Protein AF-0000000074539491 (afdb_homodimer)

InterPro domains:
  IPR000014 PAS domain [TIGR00229] (6-84)
  IPR013767 PAS fold [PF00989] (4-95)
  IPR035965 PAS domain superfamily [SSF55785] (3-104)

Sequence (610 aa):
MDYMELVLENIRDGIFVIQNDVIVFATPSVKEAGYDISEVVGKKFIEFIWEGNREDVLKIIRSLTDGAECEIRALAKKKDGRAWIDARCKKVGEYLIVVARDVSRLVSLETLLRATLDMLRHSPSEIDEVENILREYFDDASFSEKIQDFKIKVGEVTVPVRFQDRVLGSLKIQLPDWFEVTAEDMELFNVLGECVAKNMIMLESRRIIRSSLVAIKAASENLALLVDRIRNPLAAINGFVEVKVGGDVYEKVHEQVMAIEEIVKTLDDEWEKVDRLADKLSEAFSVLEKLGTTESQKINKKRKTMDYMELVLENIRDGIFVIQNDVIVFATPSVKEAGYDISEVVGKKFIEFIWEGNREDVLKIIRSLTDGAECEIRALAKKKDGRAWIDARCKKVGEYLIVVARDVSRLVSLETLLRATLDMLRHSPSEIDEVENILREYFDDASFSEKIQDFKIKVGEVTVPVRFQDRVLGSLKIQLPDWFEVTAEDMELFNVLGECVAKNMIMLESRRIIRSSLVAIKAASENLALLVDRIRNPLAAINGFVEVKVGGDVYEKVHEQVMAIEEIVKTLDDEWEKVDRLADKLSEAFSVLEKLGTTESQKINKKRKT

Nearest PDB structures (foldseek):
  4e04-assembly1_A  TM=4.290E-01  e=9.030E-07  Rhodopseudomonas palustris CGA009
  4r70-assembly1_B  TM=3.993E-01  e=1.289E-04  Rhodopseudomonas palustris CGA009
  9iuz-assembly1_A  TM=3.581E-01  e=1.880E-04  Arabidopsis thaliana
  6zvt-assembly1_A  TM=4.625E-01  e=4.269E+00  Nostoc punctiforme
  4e04-assembly1_A  TM=4.290E-01  e=1.048E-06  Rhodopseudomonas palustris CGA009

Structure (mmCIF, N/CA/C/O backbone):
data_AF-0000000074539491-model_v1
#
loop_
_entity.id
_entity.type
_entity.pdbx_description
1 polymer 'PAS fold domain-containing protein'
#
loop_
_atom_site.group_PDB
_atom_site.id
_atom_site.type_symbol
_atom_site.label_atom_id
_atom_site.label_alt_id
_atom_site.label_comp_id
_atom_site.label_asym_id
_atom_site.label_entity_id
_atom_site.label_seq_id
_atom_site.pdbx_PDB_ins_code
_atom_site.Cartn_x
_atom_site.Cartn_y
_atom_site.Cartn_z
_atom_site.occupancy
_atom_site.B_iso_or_equiv
_atom_site.auth_seq_id
_atom_site.auth_comp_id
_atom_site.auth_asym_id
_atom_site.auth_atom_id
_atom_site.pdbx_PDB_model_num
ATOM 1 N N . MET A 1 1 ? 0.812 42.271 30.589 1 60.29 1 MET A N 1
ATOM 2 C CA . MET A 1 1 ? 1.585 41.706 29.487 1 60.29 1 MET A CA 1
ATOM 3 C C . MET A 1 1 ? 0.722 41.556 28.238 1 60.29 1 MET A C 1
ATOM 5 O O . MET A 1 1 ? -0.462 41.229 28.333 1 60.29 1 MET A O 1
ATOM 9 N N . ASP A 1 2 ? 1.044 42.156 27.101 1 83.46 2 ASP A N 1
ATOM 10 C CA . ASP A 1 2 ? 0.329 42.053 25.832 1 83.46 2 ASP A CA 1
ATOM 11 C C . ASP A 1 2 ? 0.552 40.688 25.185 1 83.46 2 ASP A C 1
ATOM 13 O O . ASP A 1 2 ? 1.515 40.499 24.439 1 83.46 2 ASP A O 1
ATOM 17 N N . TYR A 1 3 ? -0.297 39.722 25.642 1 86.35 3 TYR A N 1
ATOM 18 C CA . TYR A 1 3 ? -0.188 38.348 25.165 1 86.35 3 TYR A CA 1
ATOM 19 C C . TYR A 1 3 ? -0.318 38.286 23.648 1 86.35 3 TYR A C 1
ATOM 21 O O . TYR A 1 3 ? 0.264 37.41 23.004 1 86.35 3 TYR A O 1
ATOM 29 N N . MET A 1 4 ? -0.988 39.2 23.082 1 85.81 4 MET A N 1
ATOM 30 C CA . MET A 1 4 ? -1.199 39.196 21.637 1 85.81 4 MET A CA 1
ATOM 31 C C . MET A 1 4 ? 0.108 39.455 20.896 1 85.81 4 MET A C 1
ATOM 33 O O . MET A 1 4 ? 0.43 38.755 19.934 1 85.81 4 MET A O 1
ATOM 37 N N . GLU A 1 5 ? 0.758 40.407 21.42 1 85.84 5 GLU A N 1
ATOM 38 C CA . GLU A 1 5 ? 2.055 40.726 20.831 1 85.84 5 GLU A CA 1
ATOM 39 C C . GLU A 1 5 ? 3.051 39.589 21.041 1 85.84 5 GLU A C 1
ATOM 41 O O . GLU A 1 5 ? 3.805 39.241 20.13 1 85.84 5 GLU A O 1
ATOM 46 N N . LEU A 1 6 ? 3.065 39.039 22.216 1 88.76 6 LEU A N 1
ATOM 47 C CA . LEU A 1 6 ? 3.955 37.931 22.545 1 88.76 6 LEU A CA 1
ATOM 48 C C . LEU A 1 6 ? 3.746 36.764 21.586 1 88.76 6 LEU A C 1
ATOM 50 O O . LEU A 1 6 ? 4.714 36.188 21.083 1 88.76 6 LEU A O 1
ATOM 54 N N . VAL A 1 7 ? 2.527 36.491 21.254 1 88.06 7 VAL A N 1
ATOM 55 C CA . VAL A 1 7 ? 2.153 35.364 20.406 1 88.06 7 VAL A CA 1
ATOM 56 C C . VAL A 1 7 ? 2.6 35.627 18.97 1 88.06 7 VAL A C 1
ATOM 58 O O . VAL A 1 7 ? 3.323 34.819 18.381 1 88.06 7 VAL A O 1
ATOM 61 N N . LEU A 1 8 ? 2.221 36.699 18.423 1 88.84 8 LEU A N 1
ATOM 62 C CA . LEU A 1 8 ? 2.424 36.979 17.006 1 88.84 8 LEU A CA 1
ATOM 63 C C . LEU A 1 8 ? 3.907 37.146 16.693 1 88.84 8 LEU A C 1
ATOM 65 O O . LEU A 1 8 ? 4.348 36.855 15.578 1 88.84 8 LEU A O 1
ATOM 69 N N . GLU A 1 9 ? 4.665 37.494 17.714 1 86.57 9 GLU A N 1
ATOM 70 C CA . GLU A 1 9 ? 6.099 37.68 17.514 1 86.57 9 GLU A CA 1
ATOM 71 C C . GLU A 1 9 ? 6.842 36.349 17.581 1 86.57 9 GLU A C 1
ATOM 73 O O . GLU A 1 9 ? 7.998 36.256 17.161 1 86.57 9 GLU A O 1
ATOM 78 N N . ASN A 1 10 ? 6.159 35.332 18.124 1 86.61 10 ASN A N 1
ATOM 79 C CA . ASN A 1 10 ? 6.911 34.112 18.396 1 86.61 10 ASN A CA 1
ATOM 80 C C . ASN A 1 10 ? 6.266 32.897 17.734 1 86.61 10 ASN A C 1
ATOM 82 O O . ASN A 1 10 ? 6.757 31.775 17.875 1 86.61 10 ASN A O 1
ATOM 86 N N . ILE A 1 11 ? 5.237 33.143 16.951 1 86.52 11 ILE A N 1
ATOM 87 C CA . ILE A 1 11 ? 4.544 32.045 16.286 1 86.52 11 ILE A CA 1
ATOM 88 C C . ILE A 1 11 ? 5.396 31.523 15.131 1 86.52 11 ILE A C 1
ATOM 90 O O . ILE A 1 11 ? 6.092 32.294 14.467 1 86.52 11 ILE A O 1
ATOM 94 N N . ARG A 1 12 ? 5.312 30.252 14.931 1 86.67 12 ARG A N 1
ATOM 95 C CA . ARG A 1 12 ? 6.087 29.634 13.86 1 86.67 12 ARG A CA 1
ATOM 96 C C . ARG A 1 12 ? 5.318 29.659 12.544 1 86.67 12 ARG A C 1
ATOM 98 O O . ARG A 1 12 ? 5.915 29.774 11.471 1 86.67 12 ARG A O 1
ATOM 105 N N . ASP A 1 13 ? 4.009 29.579 12.667 1 90.29 13 ASP A N 1
ATOM 106 C CA . ASP A 1 13 ? 3.179 29.631 11.467 1 90.29 13 ASP A CA 1
ATOM 107 C C . ASP A 1 13 ? 3.124 31.046 10.898 1 90.29 13 ASP A C 1
ATOM 109 O O . ASP A 1 13 ? 3.073 32.022 11.65 1 90.29 13 ASP A O 1
ATOM 113 N N . GLY A 1 14 ? 3.187 31.032 9.624 1 91.41 14 GLY A N 1
ATOM 114 C CA . GLY A 1 14 ? 3.06 32.34 9.001 1 91.41 14 GLY A CA 1
ATOM 115 C C . GLY A 1 14 ? 1.648 32.893 9.056 1 91.41 14 GLY A C 1
ATOM 116 O O . GLY A 1 14 ? 0.69 32.2 8.706 1 91.41 14 GLY A O 1
ATOM 117 N N . ILE A 1 15 ? 1.537 34.079 9.589 1 93.17 15 ILE A N 1
ATOM 118 C CA . ILE A 1 15 ? 0.241 34.748 9.621 1 93.17 15 ILE A CA 1
ATOM 119 C C . ILE A 1 15 ? 0.283 35.996 8.743 1 93.17 15 ILE A C 1
ATOM 121 O O . ILE A 1 15 ? 1.177 36.833 8.885 1 93.17 15 ILE A O 1
ATOM 125 N N . PHE A 1 16 ? -0.758 36.107 7.895 1 95.16 16 PHE A N 1
ATOM 126 C CA . PHE A 1 16 ? -0.808 37.215 6.949 1 95.16 16 PHE A CA 1
ATOM 127 C C . PHE A 1 16 ? -2.186 37.865 6.949 1 95.16 16 PHE A C 1
ATOM 129 O O . PHE A 1 16 ? -3.198 37.188 7.142 1 95.16 16 PHE A O 1
ATOM 136 N N . VAL A 1 17 ? -2.167 39.146 6.829 1 95.95 17 VAL A N 1
ATOM 137 C CA . VAL A 1 17 ? -3.378 39.894 6.508 1 95.95 17 VAL A CA 1
ATOM 138 C C . VAL A 1 17 ? -3.265 40.485 5.104 1 95.95 17 VAL A C 1
ATOM 140 O O . VAL A 1 17 ? -2.3 41.189 4.797 1 95.95 17 VAL A O 1
ATOM 143 N N . ILE A 1 18 ? -4.197 40.115 4.294 1 96.1 18 ILE A N 1
ATOM 144 C CA . ILE A 1 18 ? -4.172 40.535 2.897 1 96.1 18 ILE A CA 1
ATOM 145 C C . ILE A 1 18 ? -5.346 41.471 2.618 1 96.1 18 ILE A C 1
ATOM 147 O O . ILE A 1 18 ? -6.477 41.19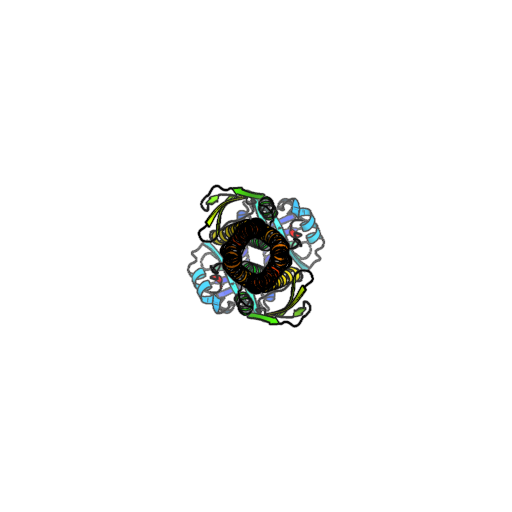6 3.027 1 96.1 18 ILE A O 1
ATOM 151 N N . GLN A 1 19 ? -5.03 42.601 2.075 1 95.21 19 GLN A N 1
ATOM 152 C CA . GLN A 1 19 ? -6.019 43.564 1.603 1 95.21 19 GLN A CA 1
ATOM 153 C C . GLN A 1 19 ? -5.838 43.855 0.115 1 95.21 19 GLN A C 1
ATOM 155 O O . GLN A 1 19 ? -4.756 44.258 -0.316 1 95.21 19 GLN A O 1
ATOM 160 N N . ASN A 1 20 ? -6.897 43.712 -0.749 1 92.53 20 ASN A N 1
ATOM 161 C CA . ASN A 1 20 ? -6.821 43.934 -2.189 1 92.53 20 ASN A CA 1
ATOM 162 C C . ASN A 1 20 ? -5.615 43.228 -2.802 1 92.53 20 ASN A C 1
ATOM 164 O O . ASN A 1 20 ? -4.809 43.854 -3.493 1 92.53 20 ASN A O 1
ATOM 168 N N . ASP A 1 21 ? -5.295 41.983 -2.426 1 93.36 21 ASP A N 1
ATOM 169 C CA . ASP A 1 21 ? -4.295 41.061 -2.956 1 93.36 21 ASP A CA 1
ATOM 170 C C . ASP A 1 21 ? -2.896 41.426 -2.465 1 93.36 21 ASP A C 1
ATOM 172 O O . ASP A 1 21 ? -1.911 40.799 -2.861 1 93.36 21 ASP A O 1
ATOM 176 N N . VAL A 1 22 ? -2.865 42.428 -1.541 1 96.77 22 VAL A N 1
ATOM 177 C CA . VAL A 1 22 ? -1.574 42.88 -1.034 1 96.77 22 VAL A CA 1
ATOM 178 C C . VAL A 1 22 ? -1.434 42.498 0.438 1 96.77 22 VAL A C 1
ATOM 180 O O . VAL A 1 22 ? -2.372 42.664 1.221 1 96.77 22 VAL A O 1
ATOM 183 N N . ILE A 1 23 ? -0.285 42 0.757 1 97.19 23 ILE A N 1
ATOM 184 C CA . ILE A 1 23 ? -0.02 41.646 2.147 1 97.19 23 ILE A CA 1
ATOM 185 C C . ILE A 1 23 ? 0.216 42.914 2.966 1 97.19 23 ILE A C 1
ATOM 187 O O . ILE A 1 23 ? 1.177 43.647 2.722 1 97.19 23 ILE A O 1
ATOM 191 N N . VAL A 1 24 ? -0.569 43.156 3.995 1 96.44 24 VAL A N 1
ATOM 192 C CA . VAL A 1 24 ? -0.466 44.394 4.76 1 96.44 24 VAL A CA 1
ATOM 193 C C . VAL A 1 24 ? 0.106 44.099 6.145 1 96.44 24 VAL A C 1
ATOM 195 O O . VAL A 1 24 ? 0.538 45.013 6.852 1 96.44 24 VAL A O 1
ATOM 198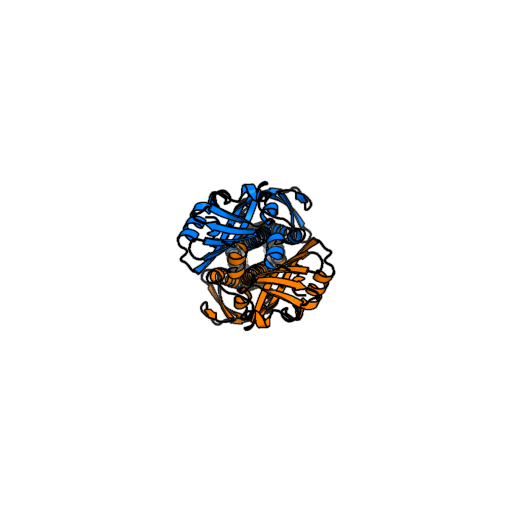 N N . PHE A 1 25 ? 0.122 42.905 6.48 1 94.91 25 PHE A N 1
ATOM 199 C CA . PHE A 1 25 ? 0.684 42.469 7.753 1 94.91 25 PHE A CA 1
ATOM 200 C C . PHE A 1 25 ? 1.25 41.059 7.64 1 94.91 25 PHE A C 1
ATOM 202 O O . PHE A 1 25 ? 0.686 40.211 6.946 1 94.91 25 PHE A O 1
ATOM 209 N N . ALA A 1 26 ? 2.343 40.825 8.251 1 94.63 26 ALA A N 1
ATOM 210 C CA . ALA A 1 26 ? 2.967 39.506 8.323 1 94.63 26 ALA A CA 1
ATOM 211 C C . ALA A 1 26 ? 3.724 39.327 9.636 1 94.63 26 ALA A C 1
ATOM 213 O O . ALA A 1 26 ? 4.244 40.295 10.196 1 94.63 26 ALA A O 1
ATOM 214 N N . THR A 1 27 ? 3.755 38.142 10.114 1 91.81 27 THR A N 1
ATOM 215 C CA . THR A 1 27 ? 4.499 37.846 11.333 1 91.81 27 THR A CA 1
ATOM 216 C C . THR A 1 27 ? 5.966 37.568 11.018 1 91.81 27 THR A C 1
ATOM 218 O O . THR A 1 27 ? 6.311 37.248 9.879 1 91.81 27 THR A O 1
ATOM 221 N N . PRO A 1 28 ? 6.827 37.655 12.054 1 91.62 28 PRO A N 1
ATOM 222 C CA . PRO A 1 28 ? 8.259 37.41 11.863 1 91.62 28 PRO A CA 1
ATOM 223 C C . PRO A 1 28 ? 8.559 35.98 11.421 1 91.62 28 PRO A C 1
ATOM 225 O O . PRO A 1 28 ? 9.657 35.698 10.933 1 91.62 28 PRO A O 1
ATOM 228 N N . SER A 1 29 ? 7.605 35.11 11.492 1 90.46 29 SER A N 1
ATOM 229 C CA . SER A 1 29 ? 7.779 33.713 11.11 1 90.46 29 SER A CA 1
ATOM 230 C C . SER A 1 29 ? 8.109 33.582 9.627 1 90.46 29 SER A C 1
ATOM 232 O O . SER A 1 29 ? 8.56 32.526 9.178 1 90.46 29 SER A O 1
ATOM 234 N N . VAL A 1 30 ? 7.919 34.609 8.831 1 91.39 30 VAL A N 1
ATOM 235 C CA . VAL A 1 30 ? 8.26 34.584 7.412 1 91.39 30 VAL A CA 1
ATOM 236 C C . VAL A 1 30 ? 9.753 34.31 7.245 1 91.39 30 VAL A C 1
ATOM 238 O O . VAL A 1 30 ? 10.197 33.889 6.174 1 91.39 30 VAL A O 1
ATOM 241 N N . LYS A 1 31 ? 10.519 34.561 8.308 1 90.31 31 LYS A N 1
ATOM 242 C CA . LYS A 1 31 ? 11.955 34.298 8.285 1 90.31 31 LYS A CA 1
ATOM 243 C C . LYS A 1 31 ? 12.239 32.814 8.075 1 90.31 31 LYS A C 1
ATOM 245 O O . LYS A 1 31 ? 13.287 32.447 7.538 1 90.31 31 LYS A O 1
ATOM 250 N N . GLU A 1 32 ? 11.297 32.011 8.508 1 86.29 32 GLU A N 1
ATOM 251 C CA . GLU A 1 32 ? 11.438 30.572 8.304 1 86.29 32 GLU A CA 1
ATOM 252 C C . GLU A 1 32 ? 11.496 30.228 6.819 1 86.29 32 GLU A C 1
ATOM 254 O O . GLU A 1 32 ? 12.096 29.224 6.432 1 86.29 32 GLU A O 1
ATOM 259 N N . ALA A 1 33 ? 10.86 31.061 6.001 1 88.72 33 ALA A N 1
ATOM 260 C CA . ALA A 1 33 ? 10.884 30.874 4.552 1 88.72 33 ALA A CA 1
ATOM 261 C C . ALA A 1 33 ? 12.052 31.627 3.922 1 88.72 33 ALA A C 1
ATOM 263 O O . ALA A 1 33 ? 12.227 31.604 2.701 1 88.72 33 ALA A O 1
ATOM 264 N N . GLY A 1 34 ? 12.822 32.359 4.75 1 90.54 34 GLY A N 1
ATOM 265 C CA . GLY A 1 34 ? 14.004 33.066 4.284 1 90.54 34 GLY A CA 1
ATOM 266 C C . GLY A 1 34 ? 13.74 34.526 3.966 1 90.54 34 GLY A C 1
ATOM 267 O O . GLY A 1 34 ? 14.62 35.226 3.461 1 90.54 34 GLY A O 1
ATOM 268 N N . TYR A 1 35 ? 12.552 34.988 4.276 1 93.93 35 TYR A N 1
ATOM 269 C CA . TYR A 1 35 ? 12.198 36.358 3.92 1 93.93 35 TYR A CA 1
ATOM 270 C C . TYR A 1 35 ? 12.266 37.272 5.136 1 93.93 35 TYR A C 1
ATOM 272 O O . TYR A 1 35 ? 12.051 36.829 6.267 1 93.93 35 TYR A O 1
ATOM 280 N N . ASP A 1 36 ? 12.525 38.518 4.852 1 93.44 36 ASP A N 1
ATOM 281 C CA . ASP A 1 36 ? 12.308 39.566 5.844 1 93.44 36 ASP A CA 1
ATOM 282 C C . ASP A 1 36 ? 10.901 40.149 5.729 1 93.44 36 ASP A C 1
ATOM 284 O O . ASP A 1 36 ? 10.313 40.156 4.645 1 93.44 36 ASP A O 1
ATOM 288 N N . ILE A 1 37 ? 10.42 40.62 6.832 1 93.64 37 ILE A N 1
ATOM 289 C CA . ILE A 1 37 ? 9.078 41.191 6.861 1 93.64 37 ILE A CA 1
ATOM 290 C C . ILE A 1 37 ? 8.962 42.292 5.809 1 93.64 37 ILE A C 1
ATOM 292 O O . ILE A 1 37 ? 7.938 42.406 5.131 1 93.64 37 ILE A O 1
ATOM 296 N N . SER A 1 38 ? 10.035 43.04 5.593 1 93.68 38 SER A N 1
ATOM 297 C CA . SER A 1 38 ? 10.047 44.163 4.662 1 93.68 38 SER A CA 1
ATOM 298 C C . SER A 1 38 ? 9.933 43.685 3.218 1 93.68 38 SER A C 1
ATOM 300 O O . SER A 1 38 ? 9.475 44.428 2.347 1 93.68 38 SER A O 1
ATOM 302 N N . GLU A 1 39 ? 10.292 42.42 2.947 1 94.27 39 GLU A N 1
ATOM 303 C CA . GLU A 1 39 ? 10.25 41.851 1.603 1 94.27 39 GLU A CA 1
ATOM 304 C C . GLU A 1 39 ? 8.861 41.311 1.275 1 94.27 39 GLU A C 1
ATOM 306 O O . GLU A 1 39 ? 8.549 41.051 0.111 1 94.27 39 GLU A O 1
ATOM 311 N N . VAL A 1 40 ? 8.104 41.129 2.311 1 94.78 40 VAL A N 1
ATOM 312 C CA . VAL A 1 40 ? 6.825 40.45 2.129 1 94.78 40 VAL A CA 1
ATOM 313 C C . VAL A 1 40 ? 5.688 41.467 2.184 1 94.78 40 VAL A C 1
ATOM 315 O O . VAL A 1 40 ? 4.81 41.474 1.318 1 94.78 40 VAL A O 1
ATOM 318 N N . VAL A 1 41 ? 5.722 42.384 3.193 1 95.69 41 VAL A N 1
ATOM 319 C CA . VAL A 1 41 ? 4.668 43.377 3.373 1 95.69 41 VAL A CA 1
ATOM 320 C C . VAL A 1 41 ? 4.684 44.366 2.21 1 95.69 41 VAL A C 1
ATOM 322 O O . VAL A 1 41 ? 5.74 44.887 1.845 1 95.69 41 VAL A O 1
ATOM 325 N N . GLY A 1 42 ? 3.571 44.596 1.584 1 95.86 42 GLY A N 1
ATOM 326 C CA . GLY A 1 42 ? 3.454 45.514 0.462 1 95.86 42 GLY A CA 1
ATOM 327 C C . GLY A 1 42 ? 3.446 44.814 -0.883 1 95.86 42 GLY A C 1
ATOM 328 O O . GLY A 1 42 ? 3.187 45.44 -1.913 1 95.86 42 GLY A O 1
ATOM 329 N N . LYS A 1 43 ? 3.731 43.58 -0.914 1 96.46 43 LYS A N 1
ATOM 330 C CA . LYS A 1 43 ? 3.756 42.807 -2.152 1 96.46 43 LYS A CA 1
ATOM 331 C C . LYS A 1 43 ? 2.451 42.039 -2.347 1 96.46 43 LYS A C 1
ATOM 333 O O . LYS A 1 43 ? 1.704 41.822 -1.391 1 96.46 43 LYS A O 1
ATOM 338 N N . LYS A 1 44 ? 2.247 41.681 -3.614 1 96.35 44 LYS A N 1
ATOM 339 C CA . LYS A 1 44 ? 1.105 40.821 -3.908 1 96.35 44 LYS A CA 1
ATOM 340 C C . LYS A 1 44 ? 1.348 39.397 -3.417 1 96.35 44 LYS A C 1
ATOM 342 O O . LYS A 1 44 ? 2.433 38.845 -3.61 1 96.35 44 LYS A O 1
ATOM 347 N N . PHE A 1 45 ? 0.375 38.839 -2.781 1 95.22 45 PHE A N 1
ATOM 348 C CA . PHE A 1 45 ? 0.562 37.527 -2.173 1 95.22 45 PHE A CA 1
ATOM 349 C C . PHE A 1 45 ? 0.823 36.469 -3.238 1 95.22 45 PHE A C 1
ATOM 351 O O . PHE A 1 45 ? 1.506 35.475 -2.979 1 95.22 45 PHE A O 1
ATOM 358 N N . ILE A 1 46 ? 0.299 36.647 -4.439 1 95.03 46 ILE A N 1
ATOM 359 C CA . ILE A 1 46 ? 0.398 35.67 -5.518 1 95.03 46 ILE A CA 1
ATOM 360 C C . ILE A 1 46 ? 1.859 35.507 -5.932 1 95.03 46 ILE A C 1
ATOM 362 O O . ILE A 1 46 ? 2.233 34.49 -6.522 1 95.03 46 ILE A O 1
ATOM 366 N N . GLU A 1 47 ? 2.695 36.51 -5.638 1 94.83 47 GLU A N 1
ATOM 367 C CA . GLU A 1 47 ? 4.114 36.461 -5.978 1 94.83 47 GLU A CA 1
ATOM 368 C C . GLU A 1 47 ? 4.833 35.371 -5.189 1 94.83 47 GLU A C 1
ATOM 370 O O . GLU A 1 47 ? 5.915 34.927 -5.579 1 94.83 47 GLU A O 1
ATOM 375 N N . PHE A 1 48 ? 4.255 34.923 -4.132 1 95.44 48 PHE A N 1
ATOM 376 C CA . PHE A 1 48 ? 4.907 33.956 -3.257 1 95.44 48 PHE A CA 1
ATOM 377 C C . PHE A 1 48 ? 4.343 32.558 -3.481 1 95.44 48 PHE A C 1
ATOM 379 O O . PHE A 1 48 ? 4.716 31.613 -2.782 1 95.44 48 PHE A O 1
ATOM 386 N N . ILE A 1 49 ? 3.444 32.406 -4.391 1 95.35 49 ILE A N 1
ATOM 387 C CA . ILE A 1 49 ? 2.864 31.115 -4.744 1 95.35 49 ILE A CA 1
ATOM 388 C C . ILE A 1 49 ? 3.512 30.591 -6.024 1 95.35 49 ILE A C 1
ATOM 390 O O . ILE A 1 49 ? 3.767 31.357 -6.957 1 95.35 49 ILE A O 1
ATOM 394 N N . TRP A 1 50 ? 3.76 29.39 -5.982 1 93.48 50 TRP A N 1
ATOM 395 C CA . TRP A 1 50 ? 4.317 28.758 -7.174 1 93.48 50 TRP A CA 1
ATOM 396 C C . TRP A 1 50 ? 3.377 28.917 -8.364 1 93.48 50 TRP A C 1
ATOM 398 O O . TRP A 1 50 ? 2.156 28.819 -8.217 1 93.48 50 TRP A O 1
ATOM 408 N N . GLU A 1 51 ? 3.869 29.029 -9.58 1 91.73 51 GLU A N 1
ATOM 409 C CA . GLU A 1 51 ? 3.111 29.362 -10.782 1 91.73 51 GLU A CA 1
ATOM 410 C C . GLU A 1 51 ? 2.054 28.303 -11.08 1 91.73 51 GLU A C 1
ATOM 412 O O . GLU A 1 51 ? 0.953 28.626 -11.531 1 91.73 51 GLU A O 1
ATOM 417 N N . GLY A 1 52 ? 2.374 27.151 -10.826 1 88.09 52 GLY A N 1
ATOM 418 C CA . GLY A 1 52 ? 1.469 26.054 -11.132 1 88.09 52 GLY A CA 1
ATOM 419 C C . GLY A 1 52 ? 0.199 26.079 -10.304 1 88.09 52 GLY A C 1
ATOM 420 O O . GLY A 1 52 ? -0.814 25.494 -10.693 1 88.09 52 GLY A O 1
ATOM 421 N N . ASN A 1 53 ? 0.168 26.762 -9.179 1 90.84 53 ASN A N 1
ATOM 422 C CA . ASN A 1 53 ? -0.979 26.755 -8.278 1 90.84 53 ASN A CA 1
ATOM 423 C C . ASN A 1 53 ? -1.684 28.109 -8.258 1 90.84 53 ASN A C 1
ATOM 425 O O . ASN A 1 53 ? -2.742 28.253 -7.643 1 90.84 53 ASN A O 1
ATOM 429 N N . ARG A 1 54 ? -1.256 29.111 -8.896 1 93.42 54 ARG A N 1
ATOM 430 C CA . ARG A 1 54 ? -1.694 30.495 -8.744 1 93.42 54 ARG A CA 1
ATOM 431 C C . ARG A 1 54 ? -3.152 30.656 -9.159 1 93.42 54 ARG A C 1
ATOM 433 O O . ARG A 1 54 ? -3.948 31.251 -8.43 1 93.42 54 ARG A O 1
ATOM 440 N N . GLU A 1 55 ? -3.429 30.111 -10.284 1 92.53 55 GLU A N 1
ATOM 441 C CA . GLU A 1 55 ? -4.783 30.283 -10.803 1 92.53 55 GLU A CA 1
ATOM 442 C C . GLU A 1 55 ? -5.814 29.651 -9.872 1 92.53 55 GLU A C 1
ATOM 444 O O . GLU A 1 55 ? -6.847 30.257 -9.579 1 92.53 55 GLU A O 1
ATOM 449 N N . ASP A 1 56 ? -5.573 28.516 -9.414 1 92.65 56 ASP A N 1
ATOM 450 C CA . ASP A 1 56 ? -6.488 27.808 -8.525 1 92.65 56 ASP A CA 1
ATOM 451 C C . ASP A 1 56 ? -6.666 28.56 -7.208 1 92.65 56 ASP A C 1
ATOM 453 O O . ASP A 1 56 ? -7.785 28.687 -6.706 1 92.65 56 ASP A O 1
ATOM 457 N N . VAL A 1 57 ? -5.585 29.017 -6.653 1 94.13 57 VAL A N 1
ATOM 458 C CA . VAL A 1 57 ? -5.62 29.733 -5.382 1 94.13 57 VAL A CA 1
ATOM 459 C C . VAL A 1 57 ? -6.426 31.021 -5.536 1 94.13 57 VAL A C 1
ATOM 461 O O . VAL A 1 57 ? -7.273 31.335 -4.695 1 94.13 57 VAL A O 1
ATOM 464 N N . LEU A 1 58 ? -6.219 31.729 -6.653 1 93.53 58 LEU A N 1
ATOM 465 C CA . LEU A 1 58 ? -6.921 32.984 -6.899 1 93.53 58 LEU A CA 1
ATOM 466 C C . LEU A 1 58 ? -8.42 32.749 -7.051 1 93.53 58 LEU A C 1
ATOM 468 O O . LEU A 1 58 ? -9.229 33.523 -6.536 1 93.53 58 LEU A O 1
ATOM 472 N N . LYS A 1 59 ? -8.718 31.72 -7.782 1 93.83 59 LYS A N 1
ATOM 473 C CA . LYS A 1 59 ? -10.124 31.386 -7.986 1 93.83 59 LYS A CA 1
ATOM 474 C C . LYS A 1 59 ? -10.83 31.144 -6.655 1 93.83 59 LYS A C 1
ATOM 476 O O . LYS A 1 59 ? -11.94 31.634 -6.437 1 93.83 59 LYS A O 1
ATOM 481 N N . ILE A 1 60 ? -10.185 30.477 -5.763 1 93.43 60 ILE A N 1
ATOM 482 C CA . ILE A 1 60 ? -10.775 30.142 -4.472 1 93.43 60 ILE A CA 1
ATOM 483 C C . ILE A 1 60 ? -10.917 31.405 -3.626 1 93.43 60 ILE A C 1
ATOM 485 O O . ILE A 1 60 ? -11.985 31.671 -3.07 1 93.43 60 ILE A O 1
ATOM 489 N N . ILE A 1 61 ? -9.921 32.203 -3.575 1 92.32 61 ILE A N 1
ATOM 490 C CA . ILE A 1 61 ? -9.891 33.386 -2.721 1 92.32 61 ILE A CA 1
ATOM 491 C C . ILE A 1 61 ? -10.941 34.39 -3.193 1 92.32 61 ILE A C 1
ATOM 493 O O . ILE A 1 61 ? -11.63 35.006 -2.378 1 92.32 61 ILE A O 1
ATOM 497 N N . ARG A 1 62 ? -11.066 34.488 -4.464 1 90.02 62 ARG A N 1
ATOM 498 C CA . ARG A 1 62 ? -11.993 35.466 -5.026 1 90.02 62 ARG A CA 1
ATOM 499 C C . ARG A 1 62 ? -13.439 35.019 -4.84 1 90.02 62 ARG A C 1
ATOM 501 O O . ARG A 1 62 ? -14.357 35.841 -4.878 1 90.02 62 ARG A O 1
ATOM 508 N N . SER A 1 63 ? -13.603 33.781 -4.71 1 92.93 63 SER A N 1
ATOM 509 C CA . SER A 1 63 ? -14.955 33.259 -4.537 1 92.93 63 SER A CA 1
ATOM 510 C C . SER A 1 63 ? -15.407 33.367 -3.085 1 92.93 63 SER A C 1
ATOM 512 O O . SER A 1 63 ? -16.587 33.174 -2.781 1 92.93 63 SER A O 1
ATOM 514 N N . LEU A 1 64 ? -14.494 33.787 -2.181 1 92.78 64 LEU A N 1
ATOM 515 C CA . LEU A 1 64 ? -14.818 33.821 -0.759 1 92.78 64 LEU A CA 1
ATOM 516 C C . LEU A 1 64 ? -15.708 35.016 -0.433 1 92.78 64 LEU A C 1
ATOM 518 O O . LEU A 1 64 ? -15.431 36.137 -0.864 1 92.78 64 LEU A O 1
ATOM 522 N N . THR A 1 65 ? -16.779 34.7 0.236 1 92.89 65 THR A N 1
ATOM 523 C CA . THR A 1 65 ? -17.654 35.75 0.744 1 92.89 65 THR A CA 1
ATOM 524 C C . THR A 1 65 ? -17.258 36.143 2.165 1 92.89 65 THR A C 1
ATOM 526 O O . THR A 1 65 ? -16.438 35.473 2.795 1 92.89 65 THR A O 1
ATOM 529 N N . ASP A 1 66 ? -17.778 37.281 2.586 1 92.5 66 ASP A N 1
ATOM 530 C CA . ASP A 1 66 ? -17.444 37.759 3.924 1 92.5 66 ASP A CA 1
ATOM 531 C C . ASP A 1 66 ? -17.813 36.724 4.985 1 92.5 66 ASP A C 1
ATOM 533 O O . ASP A 1 66 ? -18.918 36.178 4.969 1 92.5 66 ASP A O 1
ATOM 537 N N . GLY A 1 67 ? -16.9 36.405 5.796 1 90.85 67 GLY A N 1
ATOM 538 C CA . GLY A 1 67 ? -17.122 35.451 6.87 1 90.85 67 GLY A CA 1
ATOM 539 C C . GLY A 1 67 ? -16.786 34.024 6.48 1 90.85 67 GLY A C 1
ATOM 540 O O . GLY A 1 67 ? -16.711 33.142 7.338 1 90.85 67 GLY A O 1
ATOM 541 N N . ALA A 1 68 ? -16.543 33.828 5.183 1 93.07 68 ALA A N 1
ATOM 542 C CA . ALA A 1 68 ? -16.274 32.482 4.685 1 93.07 68 ALA A CA 1
ATOM 543 C C . ALA A 1 68 ? -14.878 32.017 5.09 1 93.07 68 ALA A C 1
ATOM 545 O O . ALA A 1 68 ? -13.977 32.836 5.289 1 93.07 68 ALA A O 1
ATOM 546 N N . GLU A 1 69 ? -14.786 30.737 5.3 1 91.24 69 GLU A N 1
ATOM 547 C CA . GLU A 1 69 ? -13.512 30.1 5.621 1 91.24 69 GLU A CA 1
ATOM 548 C C . GLU A 1 69 ? -13.157 29.028 4.594 1 91.24 69 GLU A C 1
ATOM 550 O O . GLU A 1 69 ? -14.041 28.468 3.942 1 91.24 69 GLU A O 1
ATOM 555 N N . CYS A 1 70 ? -11.853 28.88 4.407 1 91.15 70 CYS A N 1
ATOM 556 C CA . CYS A 1 70 ? -11.425 27.808 3.515 1 91.15 70 CYS A CA 1
ATOM 557 C C . CYS A 1 70 ? -10.009 27.355 3.848 1 91.15 70 CYS A C 1
ATOM 559 O O . CYS A 1 70 ? -9.306 28.013 4.617 1 91.15 70 CYS A O 1
ATOM 561 N N . GLU A 1 71 ? -9.704 26.257 3.458 1 90.69 71 GLU A N 1
ATOM 562 C CA . GLU A 1 71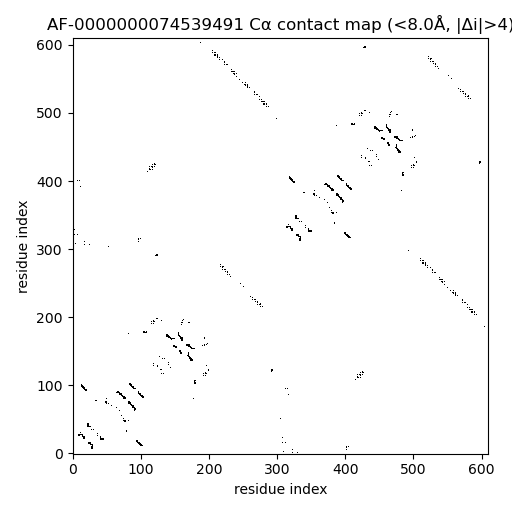 ? -8.366 25.682 3.561 1 90.69 71 GLU A CA 1
ATOM 563 C C . GLU A 1 71 ? -7.805 25.34 2.184 1 90.69 71 GLU A C 1
ATOM 565 O O . GLU A 1 71 ? -8.484 24.709 1.371 1 90.69 71 GLU A O 1
ATOM 570 N N . ILE A 1 72 ? -6.596 25.871 1.945 1 92.22 72 ILE A N 1
ATOM 571 C CA . ILE A 1 72 ? -5.981 25.656 0.639 1 92.22 72 ILE A CA 1
ATOM 572 C C . ILE A 1 72 ? -4.576 25.086 0.818 1 92.22 72 ILE A C 1
ATOM 574 O O . ILE A 1 72 ? -3.78 25.614 1.598 1 92.22 72 ILE A O 1
ATOM 578 N N . ARG A 1 73 ? -4.326 24.046 0.172 1 91.27 73 ARG A N 1
ATOM 579 C CA . ARG A 1 73 ? -2.964 23.53 0.087 1 91.27 73 ARG A CA 1
ATOM 580 C C . ARG A 1 73 ? -2.318 23.907 -1.243 1 91.27 73 ARG A C 1
ATOM 582 O O . ARG A 1 73 ? -2.901 23.685 -2.306 1 91.27 73 ARG A O 1
ATOM 589 N N . ALA A 1 74 ? -1.144 24.533 -1.115 1 93.86 74 ALA A N 1
ATOM 590 C CA . ALA A 1 74 ? -0.466 24.96 -2.336 1 93.86 74 ALA A CA 1
ATOM 591 C C . ALA A 1 74 ? 1.045 25.018 -2.133 1 93.86 74 ALA A C 1
ATOM 593 O O . ALA A 1 74 ? 1.524 25.062 -0.997 1 93.86 74 ALA A O 1
ATOM 594 N N . LEU A 1 75 ? 1.705 24.924 -3.254 1 94.56 75 LEU A N 1
ATOM 595 C CA . LEU A 1 75 ? 3.156 25.072 -3.24 1 94.56 75 LEU A CA 1
ATOM 596 C C . LEU A 1 75 ? 3.552 26.544 -3.19 1 94.56 75 LEU A C 1
ATOM 598 O O . LEU A 1 75 ? 3.083 27.345 -4.003 1 94.56 75 LEU A O 1
ATOM 602 N N . ALA A 1 76 ? 4.321 26.922 -2.191 1 95.25 76 ALA A N 1
ATOM 603 C CA . ALA A 1 76 ? 4.789 28.294 -2.01 1 95.25 76 ALA A CA 1
ATOM 604 C C . ALA A 1 76 ? 6.273 28.416 -2.34 1 95.25 76 ALA A C 1
ATOM 606 O O . ALA A 1 76 ? 7.018 27.437 -2.251 1 95.25 76 ALA A O 1
ATOM 607 N N . LYS A 1 77 ? 6.651 29.642 -2.662 1 94.24 77 LYS A N 1
ATOM 608 C CA . LYS A 1 77 ? 8.049 29.936 -2.963 1 94.24 77 LYS A CA 1
ATOM 609 C C . LYS A 1 77 ? 8.817 30.314 -1.7 1 94.24 77 LYS A C 1
ATOM 611 O O . LYS A 1 77 ? 8.346 31.128 -0.902 1 94.24 77 LYS A O 1
ATOM 616 N N . LYS A 1 78 ? 9.911 29.642 -1.49 1 92.28 78 LYS A N 1
ATOM 617 C CA . LYS A 1 78 ? 10.886 30.015 -0.47 1 92.28 78 LYS A CA 1
ATOM 618 C C . LYS A 1 78 ? 12.149 30.593 -1.102 1 92.28 78 LYS A C 1
ATOM 620 O O . LYS A 1 78 ? 12.355 30.474 -2.312 1 92.28 78 LYS A O 1
ATOM 625 N N . LYS A 1 79 ? 12.923 31.231 -0.295 1 90.01 79 LYS A N 1
ATOM 626 C CA . LYS A 1 79 ? 14.164 31.79 -0.822 1 90.01 79 LYS A CA 1
ATOM 627 C C . LYS A 1 79 ? 15.055 30.697 -1.407 1 90.01 79 LYS A C 1
ATOM 629 O O . LYS A 1 79 ? 15.695 30.898 -2.441 1 90.01 79 LYS A O 1
ATOM 634 N N . ASP A 1 80 ? 15.093 29.547 -0.761 1 84.78 80 ASP A N 1
ATOM 635 C CA . ASP A 1 80 ? 15.969 28.459 -1.186 1 84.78 80 ASP A CA 1
ATOM 636 C C . ASP A 1 80 ? 15.16 27.284 -1.73 1 84.78 80 ASP A C 1
ATOM 638 O O . ASP A 1 80 ? 15.63 26.144 -1.725 1 84.78 80 ASP A O 1
ATOM 642 N N . GLY A 1 81 ? 13.945 27.637 -2.281 1 88.48 81 GLY A N 1
ATOM 643 C CA . GLY A 1 81 ? 13.195 26.515 -2.823 1 88.48 81 GLY A CA 1
ATOM 644 C C . GLY A 1 81 ? 11.694 26.676 -2.681 1 88.48 81 GLY A C 1
ATOM 645 O O . GLY A 1 81 ? 11.168 27.784 -2.809 1 88.48 81 GLY A O 1
ATOM 646 N N . ARG A 1 82 ? 11.117 25.509 -2.645 1 93.19 82 ARG A N 1
ATOM 647 C CA . ARG A 1 82 ? 9.662 25.481 -2.53 1 93.19 82 ARG A CA 1
ATOM 648 C C . ARG A 1 82 ? 9.225 24.664 -1.319 1 93.19 82 ARG A C 1
ATOM 650 O O . ARG A 1 82 ? 9.992 23.848 -0.803 1 93.19 82 ARG A O 1
ATOM 657 N N . ALA A 1 83 ? 8.08 24.977 -0.866 1 94 83 ALA A N 1
ATOM 658 C CA . ALA A 1 83 ? 7.501 24.221 0.241 1 94 83 ALA A CA 1
ATOM 659 C C . ALA A 1 83 ? 5.981 24.15 0.121 1 94 83 ALA A C 1
ATOM 661 O O . ALA A 1 83 ? 5.342 25.106 -0.325 1 94 83 ALA A O 1
ATOM 662 N N . TRP A 1 84 ? 5.482 23.046 0.524 1 93.54 84 TRP A N 1
ATOM 663 C CA . TRP A 1 84 ? 4.03 22.917 0.585 1 93.54 84 TRP A CA 1
ATOM 664 C C . TRP A 1 84 ? 3.471 23.633 1.81 1 93.54 84 TRP A C 1
ATOM 666 O O . TRP A 1 84 ? 3.971 23.455 2.923 1 93.54 84 TRP A O 1
ATOM 676 N N . ILE A 1 85 ? 2.446 24.424 1.538 1 94.06 85 ILE A N 1
ATOM 677 C CA . ILE A 1 85 ? 1.83 25.179 2.624 1 94.06 85 ILE A CA 1
ATOM 678 C C . ILE A 1 85 ? 0.351 24.815 2.732 1 94.06 85 ILE A C 1
ATOM 680 O O . ILE A 1 85 ? -0.321 24.617 1.718 1 94.06 85 ILE A O 1
ATOM 684 N N . ASP A 1 86 ? -0.076 24.632 3.913 1 92.62 86 ASP A N 1
ATOM 685 C CA . ASP A 1 86 ? -1.5 24.585 4.234 1 92.62 86 ASP A CA 1
ATOM 686 C C . ASP A 1 86 ? -1.986 25.929 4.772 1 92.62 86 ASP A C 1
ATOM 688 O O . ASP A 1 86 ? -1.607 26.337 5.872 1 92.62 86 ASP A O 1
ATOM 692 N N . ALA A 1 87 ? -2.8 26.571 3.958 1 93.75 87 ALA A N 1
ATOM 693 C CA . ALA A 1 87 ? -3.26 27.912 4.308 1 93.75 87 ALA A CA 1
ATOM 694 C C . ALA A 1 87 ? -4.724 27.894 4.738 1 93.75 87 ALA A C 1
ATOM 696 O O . ALA A 1 87 ? -5.604 27.531 3.953 1 93.75 87 ALA A O 1
ATOM 697 N N . ARG A 1 88 ? -4.929 28.26 5.968 1 92.64 88 ARG A N 1
ATOM 698 C CA . ARG A 1 88 ? -6.292 28.476 6.444 1 92.64 88 ARG A CA 1
ATOM 699 C C . ARG A 1 88 ? -6.682 29.946 6.339 1 92.64 88 ARG A C 1
ATOM 701 O O . ARG A 1 88 ? -5.986 30.818 6.863 1 92.64 88 ARG A O 1
ATOM 708 N N . CYS A 1 89 ? -7.813 30.121 5.622 1 93.69 89 CYS A N 1
ATOM 709 C CA . CYS A 1 89 ? -8.194 31.492 5.305 1 93.69 89 CYS A CA 1
ATOM 710 C C . CYS A 1 89 ? -9.571 31.821 5.871 1 93.69 89 CYS A C 1
ATOM 712 O O . CYS A 1 89 ? -10.444 30.954 5.933 1 93.69 89 CYS A O 1
ATOM 714 N N . LYS A 1 90 ? -9.653 33.038 6.259 1 93.81 90 LYS A N 1
ATOM 715 C CA . LYS A 1 90 ? -10.942 33.589 6.666 1 93.81 90 LYS A CA 1
ATOM 716 C C . LYS A 1 90 ? -11.129 35.005 6.127 1 93.81 90 LYS A C 1
ATOM 718 O O . LYS A 1 90 ? -10.277 35.871 6.333 1 93.81 90 LYS A O 1
ATOM 723 N N . LYS A 1 91 ? -12.201 35.187 5.445 1 95.14 91 LYS A N 1
ATOM 724 C CA . LYS A 1 91 ? -12.521 36.513 4.925 1 95.14 91 LYS A CA 1
ATOM 725 C C . LYS A 1 91 ? -13.262 37.348 5.966 1 95.14 91 LYS A C 1
ATOM 727 O O . LYS A 1 91 ? -14.259 36.899 6.535 1 95.14 91 LYS A O 1
ATOM 732 N N . VAL A 1 92 ? -12.704 38.511 6.303 1 94.17 92 VAL A N 1
ATOM 733 C CA . VAL A 1 92 ? -13.315 39.447 7.241 1 94.17 92 VAL A CA 1
ATOM 734 C C . VAL A 1 92 ? -13.396 40.834 6.607 1 94.17 92 VAL A C 1
ATOM 736 O O . VAL A 1 92 ? -12.432 41.603 6.655 1 94.17 92 VAL A O 1
ATOM 739 N N . GLY A 1 93 ? -14.583 41.259 6.105 1 92.21 93 GLY A N 1
ATOM 740 C CA . GLY A 1 93 ? -14.7 42.512 5.376 1 92.21 93 GLY A CA 1
ATOM 741 C C . GLY A 1 93 ? -13.821 42.568 4.141 1 92.21 93 GLY A C 1
ATOM 742 O O . GLY A 1 93 ? -13.924 41.712 3.26 1 92.21 93 GLY A O 1
ATOM 743 N N . GLU A 1 94 ? -12.931 43.468 4.109 1 92.49 94 GLU A N 1
ATOM 744 C CA . GLU A 1 94 ? -12.045 43.606 2.956 1 92.49 94 GLU A CA 1
ATOM 745 C C . GLU A 1 94 ? -10.72 42.885 3.189 1 92.49 94 GLU A C 1
ATOM 747 O O . GLU A 1 94 ? -9.834 42.913 2.333 1 92.49 94 GLU A O 1
ATOM 752 N N . TYR A 1 95 ? -10.68 42.231 4.356 1 95.06 95 TYR A N 1
ATOM 753 C CA . TYR A 1 95 ? -9.418 41.596 4.721 1 95.06 95 TYR A CA 1
ATOM 754 C C . TYR A 1 95 ? -9.516 40.08 4.602 1 95.06 95 TYR A C 1
ATOM 756 O O . TYR A 1 95 ? -10.59 39.504 4.793 1 95.06 95 TYR A O 1
ATOM 764 N N . LEU A 1 96 ? -8.444 39.522 4.183 1 95.21 96 LEU A N 1
ATOM 765 C CA . LEU A 1 96 ? -8.263 38.075 4.214 1 95.21 96 LEU A CA 1
ATOM 766 C C . LEU A 1 96 ? -7.188 37.683 5.222 1 95.21 96 LEU A C 1
ATOM 768 O O . LEU A 1 96 ? -6.04 38.12 5.114 1 95.21 96 LEU A O 1
ATOM 772 N N . ILE A 1 97 ? -7.565 36.944 6.22 1 94.9 97 ILE A N 1
ATOM 773 C CA . ILE A 1 97 ? -6.625 36.454 7.223 1 94.9 97 ILE A CA 1
ATOM 774 C C . ILE A 1 97 ? -6.152 35.052 6.845 1 94.9 97 ILE A C 1
ATOM 776 O O . ILE A 1 97 ? -6.967 34.156 6.617 1 94.9 97 ILE A O 1
ATOM 780 N N . VAL A 1 98 ? -4.817 34.881 6.751 1 94.4 98 VAL A N 1
ATOM 781 C CA . VAL A 1 98 ? -4.259 33.61 6.301 1 94.4 98 VAL A CA 1
ATOM 782 C C . VAL A 1 98 ? -3.278 33.078 7.343 1 94.4 98 VAL A C 1
ATOM 784 O O . VAL A 1 98 ? -2.385 33.801 7.79 1 94.4 98 VAL A O 1
ATOM 787 N N . VAL A 1 99 ? -3.492 31.92 7.788 1 92.99 99 VAL A N 1
ATOM 788 C CA . VAL A 1 99 ? -2.511 31.19 8.583 1 92.99 99 VAL A CA 1
ATOM 789 C C . VAL A 1 99 ? -1.869 30.095 7.734 1 92.99 99 VAL A C 1
ATOM 791 O O . VAL A 1 99 ? -2.531 29.125 7.358 1 92.99 99 VAL A O 1
ATOM 794 N N . ALA A 1 100 ? -0.631 30.303 7.46 1 93.42 100 ALA A N 1
ATOM 795 C CA . ALA A 1 100 ? 0.09 29.385 6.582 1 93.42 100 ALA A CA 1
ATOM 796 C C . ALA A 1 100 ? 1.031 28.488 7.38 1 93.42 100 ALA A C 1
ATOM 798 O O . ALA A 1 100 ? 1.863 28.977 8.148 1 93.42 100 ALA A O 1
ATOM 799 N N . ARG A 1 101 ? 0.899 27.245 7.222 1 91.65 101 ARG A N 1
ATOM 800 C CA . ARG A 1 101 ? 1.76 26.269 7.882 1 91.65 101 ARG A CA 1
ATOM 801 C C . ARG A 1 101 ? 2.499 25.411 6.861 1 91.65 101 ARG A C 1
ATOM 803 O O . ARG A 1 101 ? 1.893 24.901 5.916 1 91.65 101 ARG A O 1
ATOM 810 N N . ASP A 1 102 ? 3.827 25.313 7.111 1 90.69 102 ASP A N 1
ATOM 811 C CA . ASP A 1 102 ? 4.622 24.427 6.266 1 90.69 102 ASP A CA 1
ATOM 812 C C . ASP A 1 102 ? 4.282 22.963 6.533 1 90.69 102 ASP A C 1
ATOM 814 O O . ASP A 1 102 ? 4.469 22.469 7.647 1 90.69 102 ASP A O 1
ATOM 818 N N . VAL A 1 103 ? 3.749 22.311 5.485 1 90.04 103 VAL A N 1
ATOM 819 C CA . VAL A 1 103 ? 3.357 20.913 5.635 1 90.04 103 VAL A CA 1
ATOM 820 C C . VAL A 1 103 ? 4.157 20.045 4.665 1 90.04 103 VAL A C 1
ATOM 822 O O . VAL A 1 103 ? 3.68 18.998 4.223 1 90.04 103 VAL A O 1
ATOM 825 N N . SER A 1 104 ? 5.304 20.464 4.304 1 89.41 104 SER A N 1
ATOM 826 C CA . SER A 1 104 ? 6.127 19.725 3.352 1 89.41 104 SER A CA 1
ATOM 827 C C . SER A 1 104 ? 6.444 18.324 3.864 1 89.41 104 SER A C 1
ATOM 829 O O . SER A 1 104 ? 6.426 17.359 3.098 1 89.41 104 SER A O 1
ATOM 831 N N . ARG A 1 105 ? 6.664 18.249 5.105 1 86.18 105 ARG A N 1
ATOM 832 C CA . ARG A 1 105 ? 6.946 16.947 5.7 1 86.18 105 ARG A CA 1
ATOM 833 C C . ARG A 1 105 ? 5.759 16.002 5.539 1 86.18 105 ARG A C 1
ATOM 835 O O . ARG A 1 105 ? 5.933 14.833 5.192 1 86.18 105 ARG A O 1
ATOM 842 N N . LEU A 1 106 ? 4.635 16.503 5.79 1 83.89 106 LEU A N 1
ATOM 843 C CA . LEU A 1 106 ? 3.421 15.707 5.651 1 83.89 106 LEU A CA 1
ATOM 844 C C . LEU A 1 106 ? 3.234 15.247 4.209 1 83.89 106 LEU A C 1
ATOM 846 O O . LEU A 1 106 ? 2.938 14.076 3.96 1 83.89 106 LEU A O 1
ATOM 850 N N . VAL A 1 107 ? 3.336 16.153 3.316 1 89.19 107 VAL A N 1
ATOM 851 C CA . VAL A 1 107 ? 3.135 15.844 1.904 1 89.19 107 VAL A CA 1
ATOM 852 C C . VAL A 1 107 ? 4.178 14.827 1.445 1 89.19 107 VAL A C 1
ATOM 854 O O . VAL A 1 107 ? 3.87 13.924 0.663 1 89.19 107 VAL A O 1
ATOM 857 N N . SER A 1 108 ? 5.372 14.976 1.926 1 89.91 108 SER A N 1
ATOM 858 C CA . SER A 1 108 ? 6.418 14.009 1.611 1 89.91 108 SER A CA 1
ATOM 859 C C . SER A 1 108 ? 6.03 12.606 2.066 1 89.91 108 SER A C 1
ATOM 861 O O . SER A 1 108 ? 6.155 11.644 1.305 1 89.91 108 SER A O 1
ATOM 863 N N . LEU A 1 109 ? 5.596 12.501 3.245 1 85.62 109 LEU A N 1
ATOM 864 C CA . LEU A 1 109 ? 5.177 11.214 3.79 1 85.62 109 LEU A CA 1
ATOM 865 C C . LEU A 1 109 ? 4.02 10.634 2.983 1 85.62 109 LEU A C 1
ATOM 867 O O . LEU A 1 109 ? 4.037 9.454 2.627 1 85.62 109 LEU A O 1
ATOM 871 N N . GLU A 1 110 ? 3.033 11.454 2.747 1 83.92 110 GLU A N 1
ATOM 872 C CA . GLU A 1 110 ? 1.891 11.024 1.945 1 83.92 110 GLU A CA 1
ATOM 873 C C . GLU A 1 110 ? 2.336 10.529 0.572 1 83.92 110 GLU A C 1
ATOM 875 O O . GLU A 1 110 ? 1.839 9.513 0.082 1 83.92 110 GLU A O 1
ATOM 880 N N . THR A 1 111 ? 3.178 11.29 0.014 1 88.56 111 THR A N 1
ATOM 881 C CA . THR A 1 111 ? 3.697 10.941 -1.304 1 88.56 111 THR A CA 1
ATOM 882 C C . THR A 1 111 ? 4.376 9.575 -1.272 1 88.56 111 THR A C 1
ATOM 884 O O . THR A 1 111 ? 4.109 8.723 -2.123 1 88.56 111 THR A O 1
ATOM 887 N N . LEU A 1 112 ? 5.214 9.424 -0.305 1 88.39 112 LEU A N 1
ATOM 888 C CA . LEU A 1 112 ? 5.924 8.157 -0.165 1 88.39 112 LEU A CA 1
ATOM 889 C C . LEU A 1 112 ? 4.947 7.008 0.061 1 88.39 112 LEU A C 1
ATOM 891 O O . LEU A 1 112 ? 5.081 5.945 -0.548 1 88.39 112 LEU A O 1
ATOM 895 N N . LEU A 1 113 ? 4.014 7.19 0.882 1 84.38 113 LEU A N 1
ATOM 896 C CA . LEU A 1 113 ? 3.018 6.164 1.169 1 84.38 113 LEU A CA 1
ATOM 897 C C . LEU A 1 113 ? 2.201 5.836 -0.076 1 84.38 113 LEU A C 1
ATOM 899 O O . LEU A 1 113 ? 1.946 4.665 -0.366 1 84.38 113 LEU A O 1
ATOM 903 N N . ARG A 1 114 ? 1.82 6.845 -0.782 1 85.85 114 ARG A N 1
ATOM 904 C CA . ARG A 1 114 ? 1.044 6.63 -1.999 1 85.85 114 ARG A CA 1
ATOM 905 C C . ARG A 1 114 ? 1.866 5.89 -3.049 1 85.85 114 ARG A C 1
ATOM 907 O O . ARG A 1 114 ? 1.348 5.019 -3.75 1 85.85 114 ARG A O 1
ATOM 914 N N . ALA A 1 115 ? 3.082 6.306 -3.18 1 87.75 115 ALA A N 1
ATOM 915 C CA . ALA A 1 115 ? 3.97 5.601 -4.1 1 87.75 115 ALA A CA 1
ATOM 916 C C . ALA A 1 115 ? 4.07 4.122 -3.741 1 87.75 115 ALA A C 1
ATOM 918 O O . ALA A 1 115 ? 3.988 3.257 -4.616 1 87.75 115 ALA A O 1
ATOM 919 N N . THR A 1 116 ? 4.234 3.857 -2.488 1 83.8 116 THR A N 1
ATOM 920 C CA . THR A 1 116 ? 4.349 2.486 -2.003 1 83.8 116 THR A CA 1
ATOM 921 C C . THR A 1 116 ? 3.059 1.711 -2.257 1 83.8 116 THR A C 1
ATOM 923 O O . THR A 1 116 ? 3.097 0.561 -2.698 1 83.8 116 THR A O 1
ATOM 926 N N . LEU A 1 117 ? 2.004 2.369 -2.012 1 81.73 117 LEU A N 1
ATOM 927 C CA . LEU A 1 117 ? 0.704 1.749 -2.24 1 81.73 117 LEU A CA 1
ATOM 928 C C . LEU A 1 117 ? 0.517 1.403 -3.713 1 81.73 117 LEU A C 1
ATOM 930 O O . LEU A 1 117 ? 0.092 0.295 -4.046 1 81.73 117 LEU A O 1
ATOM 934 N N . ASP A 1 118 ? 0.862 2.305 -4.535 1 81.91 118 ASP A N 1
ATOM 935 C CA . ASP A 1 118 ? 0.694 2.075 -5.966 1 81.91 118 ASP A CA 1
ATOM 936 C C . ASP A 1 118 ? 1.616 0.96 -6.455 1 81.91 118 ASP A C 1
ATOM 938 O O . ASP A 1 118 ? 1.255 0.2 -7.356 1 81.91 118 ASP A O 1
ATOM 942 N N . MET A 1 119 ? 2.791 0.956 -5.849 1 80.8 119 MET A N 1
ATOM 943 C CA . MET A 1 119 ? 3.715 -0.125 -6.181 1 80.8 119 MET A CA 1
ATOM 944 C C . MET A 1 119 ? 3.114 -1.482 -5.829 1 80.8 119 MET A C 1
ATOM 946 O O . MET A 1 119 ? 3.271 -2.448 -6.577 1 80.8 119 MET A O 1
ATOM 950 N N . LEU A 1 120 ? 2.443 -1.562 -4.735 1 75.06 120 LEU A N 1
ATOM 951 C CA . LEU A 1 120 ? 1.874 -2.812 -4.244 1 75.06 120 LEU A CA 1
ATOM 952 C C . LEU A 1 120 ? 0.603 -3.168 -5.007 1 75.06 120 LEU A C 1
ATOM 954 O O . LEU A 1 120 ? 0.289 -4.348 -5.183 1 75.06 120 LEU A O 1
ATOM 958 N N . ARG A 1 121 ? -0.011 -2.136 -5.444 1 73.44 121 ARG A N 1
ATOM 959 C CA . ARG A 1 121 ? -1.289 -2.348 -6.117 1 73.44 121 ARG A CA 1
ATOM 960 C C . ARG A 1 121 ? -1.08 -2.784 -7.564 1 73.44 121 ARG A C 1
ATOM 962 O O . ARG A 1 121 ? -1.909 -3.503 -8.126 1 73.44 121 ARG A O 1
ATOM 969 N N . HIS A 1 122 ? 0.038 -2.262 -8.089 1 71.15 122 HIS A N 1
ATOM 970 C CA . HIS A 1 122 ? 0.295 -2.568 -9.492 1 71.15 122 HIS A CA 1
ATOM 971 C C . HIS A 1 122 ? 1.197 -3.789 -9.633 1 71.15 122 HIS A C 1
ATOM 973 O O . HIS A 1 122 ? 2.03 -4.055 -8.763 1 71.15 122 HIS A O 1
ATOM 979 N N . SER A 1 123 ? 0.889 -4.627 -10.443 1 68.3 123 SER A N 1
ATOM 980 C CA . SER A 1 123 ? 1.736 -5.756 -10.815 1 68.3 123 SER A CA 1
ATOM 981 C C . SER A 1 123 ? 2.462 -5.492 -12.13 1 68.3 123 SER A C 1
ATOM 983 O O . SER A 1 123 ? 1.998 -5.904 -13.195 1 68.3 123 SER A O 1
ATOM 985 N N . PRO A 1 124 ? 3.589 -4.843 -11.983 1 70.41 124 PRO A N 1
ATOM 986 C CA . PRO A 1 124 ? 4.305 -4.517 -13.218 1 70.41 124 PRO A CA 1
ATOM 987 C C . PRO A 1 124 ? 4.757 -5.759 -13.983 1 70.41 124 PRO A C 1
ATOM 989 O O . PRO A 1 124 ? 5.07 -6.785 -13.373 1 70.41 124 PRO A O 1
ATOM 992 N N . SER A 1 125 ? 4.668 -5.626 -15.274 1 68.89 125 SER A N 1
ATOM 993 C CA . SER A 1 125 ? 5.093 -6.711 -16.152 1 68.89 125 SER A CA 1
ATOM 994 C C . SER A 1 125 ? 6.558 -6.561 -16.548 1 68.89 125 SER A C 1
ATOM 996 O O . SER A 1 125 ? 7.169 -7.503 -17.056 1 68.89 125 SER A O 1
ATOM 998 N N . GLU A 1 126 ? 7.087 -5.413 -16.366 1 76.4 126 GLU A N 1
ATOM 999 C CA . GLU A 1 126 ? 8.481 -5.117 -16.686 1 76.4 126 GLU A CA 1
ATOM 1000 C C . GLU A 1 126 ? 9.064 -4.093 -15.717 1 76.4 126 GLU A C 1
ATOM 1002 O O . GLU A 1 126 ? 8.322 -3.406 -15.011 1 76.4 126 GLU A O 1
ATOM 1007 N N . ILE A 1 127 ? 10.357 -4.049 -15.754 1 76.64 127 ILE A N 1
ATOM 1008 C CA . ILE A 1 127 ? 11.075 -3.147 -14.86 1 76.64 127 ILE A CA 1
ATOM 1009 C C . ILE A 1 127 ? 10.732 -1.699 -15.204 1 76.64 127 ILE A C 1
ATOM 1011 O O . ILE A 1 127 ? 10.631 -0.85 -14.315 1 76.64 127 ILE A O 1
ATOM 1015 N N . ASP A 1 128 ? 10.585 -1.423 -16.399 1 85.44 128 ASP A N 1
ATOM 1016 C CA . ASP A 1 128 ? 10.286 -0.066 -16.846 1 85.44 128 ASP A CA 1
ATOM 1017 C C . ASP A 1 128 ? 8.982 0.439 -16.233 1 85.44 128 ASP A C 1
ATOM 1019 O O . ASP A 1 128 ? 8.853 1.627 -15.927 1 85.44 128 ASP A O 1
ATOM 1023 N N . GLU A 1 129 ? 8.123 -0.425 -16.011 1 85.32 129 GLU A N 1
ATOM 1024 C CA . GLU A 1 129 ? 6.842 -0.046 -15.422 1 85.32 129 GLU A CA 1
ATOM 1025 C C . GLU A 1 129 ? 7.004 0.347 -13.956 1 85.32 129 GLU A C 1
ATOM 1027 O O . GLU A 1 129 ? 6.305 1.237 -13.466 1 85.32 129 GLU A O 1
ATOM 1032 N N . VAL A 1 130 ? 7.941 -0.31 -13.343 1 84.05 130 VAL A N 1
ATOM 1033 C CA . VAL A 1 130 ? 8.249 0.018 -11.955 1 84.05 130 VAL A CA 1
ATOM 1034 C C . VAL A 1 130 ? 8.757 1.456 -11.864 1 84.05 130 VAL A C 1
ATOM 1036 O O . VAL A 1 130 ? 8.265 2.244 -11.053 1 84.05 130 VAL A O 1
ATOM 1039 N N . GLU A 1 131 ? 9.651 1.834 -12.746 1 91.08 131 GLU A N 1
ATOM 1040 C CA . GLU A 1 131 ? 10.224 3.176 -12.776 1 91.08 131 GLU A CA 1
ATOM 1041 C C . GLU A 1 131 ? 9.166 4.221 -13.123 1 91.08 131 GLU A C 1
ATOM 1043 O O . GLU A 1 131 ? 9.137 5.302 -12.532 1 91.08 131 GLU A O 1
ATOM 1048 N N . ASN A 1 132 ? 8.318 3.808 -14.023 1 91.76 132 ASN A N 1
ATOM 1049 C CA . ASN A 1 132 ? 7.286 4.739 -14.464 1 91.76 132 ASN A CA 1
ATOM 1050 C C . ASN A 1 132 ? 6.298 5.053 -13.344 1 91.76 132 ASN A C 1
ATOM 1052 O O . ASN A 1 132 ? 5.858 6.195 -13.2 1 91.76 132 ASN A O 1
ATOM 1056 N N . ILE A 1 133 ? 5.98 4.09 -12.568 1 89.26 133 ILE A N 1
ATOM 1057 C CA . ILE A 1 133 ? 5.08 4.302 -11.439 1 89.26 133 ILE A CA 1
ATOM 1058 C C . ILE A 1 133 ? 5.71 5.286 -10.455 1 89.26 133 ILE A C 1
ATOM 1060 O O . ILE A 1 133 ? 5.056 6.231 -10.009 1 89.26 133 ILE A O 1
ATOM 1064 N N . LEU A 1 134 ? 6.991 5.102 -10.191 1 92.43 134 LEU A N 1
ATOM 1065 C CA . LEU A 1 134 ? 7.678 5.931 -9.207 1 92.43 134 LEU A CA 1
ATOM 1066 C C . LEU A 1 134 ? 7.879 7.348 -9.735 1 92.43 134 LEU A C 1
ATOM 1068 O O . LEU A 1 134 ? 7.834 8.313 -8.968 1 92.43 134 LEU A O 1
ATOM 1072 N N . ARG A 1 135 ? 7.973 7.529 -11.036 1 94.61 135 ARG A N 1
ATOM 1073 C CA . ARG A 1 135 ? 8.196 8.837 -11.642 1 94.61 135 ARG A CA 1
ATOM 1074 C C . ARG A 1 135 ? 6.928 9.684 -11.597 1 94.61 135 ARG A C 1
ATOM 1076 O O . ARG A 1 135 ? 6.975 10.894 -11.83 1 94.61 135 ARG A O 1
ATOM 1083 N N . GLU A 1 136 ? 5.866 9.087 -11.323 1 92.37 136 GLU A N 1
ATOM 1084 C CA . GLU A 1 136 ? 4.64 9.847 -11.097 1 92.37 136 GLU A CA 1
ATOM 1085 C C . GLU A 1 136 ? 4.708 10.628 -9.788 1 92.37 136 GLU A C 1
ATOM 1087 O O . GLU A 1 136 ? 3.996 11.618 -9.612 1 92.37 136 GLU A O 1
ATOM 1092 N N . TYR A 1 137 ? 5.556 10.207 -8.894 1 92.61 137 TYR A N 1
ATOM 1093 C CA . TYR A 1 137 ? 5.612 10.795 -7.561 1 92.61 137 TYR A CA 1
ATOM 1094 C C . TYR A 1 137 ? 6.928 11.533 -7.344 1 92.61 137 TYR A C 1
ATOM 1096 O O . TYR A 1 137 ? 7.002 12.458 -6.532 1 92.61 137 TYR A O 1
ATOM 1104 N N . PHE A 1 138 ? 7.921 11.065 -8.045 1 95.15 138 PHE A N 1
ATOM 1105 C CA . PHE A 1 138 ? 9.261 11.611 -7.863 1 95.15 138 PHE A CA 1
ATOM 1106 C C . PHE A 1 138 ? 9.797 12.176 -9.173 1 95.15 138 PHE A C 1
ATOM 1108 O O . PHE A 1 138 ? 9.241 11.916 -10.242 1 95.15 138 PHE A O 1
ATOM 1115 N N . ASP A 1 139 ? 10.819 13.035 -9.01 1 95.62 139 ASP A N 1
ATOM 1116 C CA . ASP A 1 139 ? 11.364 13.666 -10.208 1 95.62 139 ASP A CA 1
ATOM 1117 C C . ASP A 1 139 ? 11.953 12.626 -11.158 1 95.62 139 ASP A C 1
ATOM 1119 O O . ASP A 1 139 ? 11.905 12.794 -12.378 1 95.62 139 ASP A O 1
ATOM 1123 N N . ASP A 1 140 ? 12.556 11.608 -10.568 1 95.58 140 ASP A N 1
ATOM 1124 C CA . ASP A 1 140 ? 13.088 10.488 -11.339 1 95.58 140 ASP A CA 1
ATOM 1125 C C . ASP A 1 140 ? 13.28 9.257 -10.457 1 95.58 140 ASP A C 1
ATOM 1127 O O . ASP A 1 140 ? 13.382 9.372 -9.234 1 95.58 140 ASP A O 1
ATOM 1131 N N . ALA A 1 141 ? 13.312 8.165 -11.057 1 95.42 141 ALA A N 1
ATOM 1132 C CA . ALA A 1 141 ? 13.568 6.89 -10.39 1 95.42 141 ALA A CA 1
ATOM 1133 C C . ALA A 1 141 ? 14.18 5.88 -11.356 1 95.42 141 ALA A C 1
ATOM 1135 O O . ALA A 1 141 ? 13.69 5.705 -12.474 1 95.42 141 ALA A O 1
ATOM 1136 N N . SER A 1 142 ? 15.228 5.22 -10.921 1 95.06 142 SER A N 1
ATOM 1137 C CA . SER A 1 142 ? 15.899 4.264 -11.796 1 95.06 142 SER A CA 1
ATOM 1138 C C . SER A 1 142 ? 16.442 3.078 -11.007 1 95.06 142 SER A C 1
ATOM 1140 O O . SER A 1 142 ? 17.013 3.252 -9.928 1 95.06 142 SER A O 1
ATOM 1142 N N . PHE A 1 143 ? 16.306 1.934 -11.584 1 93.05 143 PHE A N 1
ATOM 1143 C CA . PHE A 1 143 ? 16.833 0.711 -10.989 1 93.05 143 PHE A CA 1
ATOM 1144 C C . PHE A 1 143 ? 18.179 0.347 -11.603 1 93.05 143 PHE A C 1
ATOM 1146 O O . PHE A 1 143 ? 18.381 0.506 -12.809 1 93.05 143 PHE A O 1
ATOM 1153 N N . SER A 1 144 ? 19.043 -0.117 -10.72 1 93.47 144 SER A N 1
ATOM 1154 C CA . SER A 1 144 ? 20.342 -0.632 -11.141 1 93.47 144 SER A CA 1
ATOM 1155 C C . SER A 1 144 ? 20.646 -1.971 -10.478 1 93.47 144 SER A C 1
ATOM 1157 O O . SER A 1 144 ? 20.363 -2.163 -9.294 1 93.47 144 SER A O 1
ATOM 1159 N N . GLU A 1 145 ? 21.268 -2.861 -11.181 1 91.9 145 GLU A N 1
ATOM 1160 C CA . GLU A 1 145 ? 21.634 -4.162 -10.628 1 91.9 145 GLU A CA 1
ATOM 1161 C C . GLU A 1 145 ? 22.816 -4.041 -9.67 1 91.9 145 GLU A C 1
ATOM 1163 O O . GLU A 1 145 ? 23.101 -4.967 -8.909 1 91.9 145 GLU A O 1
ATOM 1168 N N . LYS A 1 146 ? 23.389 -2.913 -9.738 1 93.2 146 LYS A N 1
ATOM 1169 C CA . LYS A 1 146 ? 24.478 -2.673 -8.795 1 93.2 146 LYS A CA 1
ATOM 1170 C C . LYS A 1 146 ? 23.945 -2.479 -7.378 1 93.2 146 LYS A C 1
ATOM 1172 O O . LYS A 1 146 ? 23.074 -1.639 -7.146 1 93.2 146 LYS A O 1
ATOM 1177 N N . ILE A 1 147 ? 24.541 -3.246 -6.489 1 93.02 147 ILE A N 1
ATOM 1178 C CA . ILE A 1 147 ? 24.091 -3.203 -5.102 1 93.02 147 ILE A CA 1
ATOM 1179 C C . ILE A 1 147 ? 24.741 -2.021 -4.386 1 93.02 147 ILE A C 1
ATOM 1181 O O . ILE A 1 147 ? 25.966 -1.877 -4.398 1 93.02 147 ILE A O 1
ATOM 1185 N N . GLN A 1 148 ? 23.911 -1.187 -3.907 1 92.94 148 GLN A N 1
ATOM 1186 C CA . GLN A 1 148 ? 24.367 -0.058 -3.103 1 92.94 148 GLN A CA 1
ATOM 1187 C C . GLN A 1 148 ? 23.647 -0.014 -1.757 1 92.94 148 GLN A C 1
ATOM 1189 O O . GLN A 1 148 ? 22.499 -0.449 -1.648 1 92.94 148 GLN A O 1
ATOM 1194 N N . ASP A 1 149 ? 24.305 0.475 -0.752 1 90.64 149 ASP A N 1
ATOM 1195 C CA . ASP A 1 149 ? 23.686 0.646 0.559 1 90.64 149 ASP A CA 1
ATOM 1196 C C . ASP A 1 149 ? 22.726 1.834 0.562 1 90.64 149 ASP A C 1
ATOM 1198 O O . ASP A 1 149 ? 22.74 2.652 -0.359 1 90.64 149 ASP A O 1
ATOM 1202 N N . PHE A 1 150 ? 21.959 1.832 1.585 1 92.03 150 PHE A N 1
ATOM 1203 C CA . PHE A 1 150 ? 21.045 2.955 1.763 1 92.03 150 PHE A CA 1
ATOM 1204 C C . PHE A 1 150 ? 21.815 4.258 1.936 1 92.03 150 PHE A C 1
ATOM 1206 O O . PHE A 1 150 ? 22.737 4.337 2.751 1 92.03 150 PHE A O 1
ATOM 1213 N N . LYS A 1 151 ? 21.478 5.199 1.1 1 91.85 151 LYS A N 1
ATOM 1214 C CA . LYS A 1 151 ? 22.129 6.503 1.186 1 91.85 151 LYS A CA 1
ATOM 1215 C C . LYS A 1 151 ? 21.142 7.631 0.9 1 91.85 151 LYS A C 1
ATOM 1217 O O . LYS A 1 151 ? 20.325 7.53 -0.017 1 91.85 151 LYS A O 1
ATOM 1222 N N . ILE A 1 152 ? 21.197 8.576 1.805 1 88.47 152 ILE A N 1
ATOM 1223 C CA . ILE A 1 152 ? 20.399 9.777 1.588 1 88.47 152 ILE A CA 1
ATOM 1224 C C . ILE A 1 152 ? 21.318 10.961 1.295 1 88.47 152 ILE A C 1
ATOM 1226 O O . ILE A 1 152 ? 22.238 11.246 2.065 1 88.47 152 ILE A O 1
ATOM 1230 N N . LYS A 1 153 ? 21.118 11.49 0.166 1 85.25 153 LYS A N 1
ATOM 1231 C CA . LYS A 1 153 ? 21.761 12.746 -0.209 1 85.25 153 LYS A CA 1
ATOM 1232 C C . LYS A 1 153 ? 20.726 13.828 -0.501 1 85.25 153 LYS A C 1
ATOM 1234 O O . LYS A 1 153 ? 19.532 13.539 -0.613 1 85.25 153 LYS A O 1
ATOM 1239 N N . VAL A 1 154 ? 21.166 15.019 -0.453 1 83.02 154 VAL A N 1
ATOM 1240 C CA . VAL A 1 154 ? 20.254 16.115 -0.762 1 83.02 154 VAL A CA 1
ATOM 1241 C C . VAL A 1 154 ? 19.587 15.867 -2.113 1 83.02 154 VAL A C 1
ATOM 1243 O O . VAL A 1 154 ? 20.268 15.726 -3.132 1 83.02 154 VAL A O 1
ATOM 1246 N N . GLY A 1 155 ? 18.379 15.64 -2.102 1 87.86 155 GLY A N 1
ATOM 1247 C CA . GLY A 1 155 ? 17.582 15.544 -3.314 1 87.86 155 GLY A CA 1
ATOM 1248 C C . GLY A 1 155 ? 17.529 14.138 -3.884 1 87.86 155 GLY A C 1
ATOM 1249 O O . GLY A 1 155 ? 16.913 13.908 -4.927 1 87.86 155 GLY A O 1
ATOM 1250 N N . GLU A 1 156 ? 18.312 13.257 -3.201 1 94.04 156 GLU A N 1
ATOM 1251 C CA . GLU A 1 156 ? 18.347 11.915 -3.773 1 94.04 156 GLU A CA 1
ATOM 1252 C C . GLU A 1 156 ? 18.434 10.852 -2.681 1 94.04 156 GLU A C 1
ATOM 1254 O O . GLU A 1 156 ? 19.091 11.057 -1.658 1 94.04 156 GLU A O 1
ATOM 1259 N N . VAL A 1 157 ? 17.83 9.791 -2.964 1 95.18 157 VAL A N 1
ATOM 1260 C CA . VAL A 1 157 ? 17.919 8.654 -2.053 1 95.18 157 VAL A CA 1
ATOM 1261 C C . VAL A 1 157 ? 18.227 7.383 -2.841 1 95.18 157 VAL A C 1
ATOM 1263 O O . VAL A 1 157 ? 17.676 7.166 -3.923 1 95.18 157 VAL A O 1
ATOM 1266 N N . THR A 1 158 ? 19.148 6.603 -2.361 1 95.94 158 THR A N 1
ATOM 1267 C CA . THR A 1 158 ? 19.43 5.274 -2.893 1 95.94 158 THR A CA 1
ATOM 1268 C C . THR A 1 158 ? 18.979 4.193 -1.915 1 95.94 158 THR A C 1
ATOM 1270 O O . THR A 1 158 ? 19.346 4.22 -0.739 1 95.94 158 THR A O 1
ATOM 1273 N N . VAL A 1 159 ? 18.191 3.344 -2.433 1 95.16 159 VAL A N 1
ATOM 1274 C CA . VAL A 1 159 ? 17.615 2.313 -1.575 1 95.16 159 VAL A CA 1
ATOM 1275 C C . VAL A 1 159 ? 17.966 0.931 -2.122 1 95.16 159 VAL A C 1
ATOM 1277 O O . VAL A 1 159 ? 17.858 0.686 -3.326 1 95.16 159 VAL A O 1
ATOM 1280 N N . PRO A 1 160 ? 18.362 0.035 -1.266 1 95.23 160 PRO A N 1
ATOM 1281 C CA . PRO A 1 160 ? 18.551 -1.339 -1.737 1 95.23 160 PRO A CA 1
ATOM 1282 C C . PRO A 1 160 ? 17.238 -2.018 -2.119 1 95.23 160 PRO A C 1
ATOM 1284 O O . PRO A 1 160 ? 16.214 -1.799 -1.467 1 95.23 160 PRO A O 1
ATOM 1287 N N . VAL A 1 161 ? 17.248 -2.677 -3.167 1 93.68 161 VAL A N 1
ATOM 1288 C CA . VAL A 1 161 ? 16.133 -3.518 -3.588 1 93.68 161 VAL A CA 1
ATOM 1289 C C . VAL A 1 161 ? 16.351 -4.948 -3.098 1 93.68 161 VAL A C 1
ATOM 1291 O O . VAL A 1 161 ? 17.065 -5.727 -3.734 1 93.68 161 VAL A O 1
ATOM 1294 N N . ARG A 1 162 ? 15.648 -5.177 -1.954 1 90.81 162 ARG A N 1
ATOM 1295 C CA . ARG A 1 162 ? 15.955 -6.433 -1.277 1 90.81 162 ARG A CA 1
ATOM 1296 C C . ARG A 1 162 ? 14.691 -7.072 -0.71 1 90.81 162 ARG A C 1
ATOM 1298 O O . ARG A 1 162 ? 13.796 -6.371 -0.232 1 90.81 162 ARG A O 1
ATOM 1305 N N . PHE A 1 163 ? 14.702 -8.344 -0.772 1 84.71 163 PHE A N 1
ATOM 1306 C CA . PHE A 1 163 ? 13.672 -9.144 -0.12 1 84.71 163 PHE A CA 1
ATOM 1307 C C . PHE A 1 163 ? 14.295 -10.297 0.66 1 84.71 163 PHE A C 1
ATOM 1309 O O . PHE A 1 163 ? 14.95 -11.164 0.079 1 84.71 163 PHE A O 1
ATOM 1316 N N . GLN A 1 164 ? 14.003 -10.235 2.02 1 80.79 164 GLN A N 1
ATOM 1317 C CA . GLN A 1 164 ? 14.65 -11.204 2.898 1 80.79 164 GLN A CA 1
ATOM 1318 C C . GLN A 1 164 ? 16.154 -11.256 2.646 1 80.79 164 GLN A C 1
ATOM 1320 O O . GLN A 1 164 ? 16.848 -10.248 2.789 1 80.79 164 GLN A O 1
ATOM 1325 N N . ASP A 1 165 ? 16.724 -12.375 2.142 1 81.04 165 ASP A N 1
ATOM 1326 C CA . ASP A 1 165 ? 18.172 -12.514 2.03 1 81.04 165 ASP A CA 1
ATOM 1327 C C . ASP A 1 165 ? 18.635 -12.295 0.591 1 81.04 165 ASP A C 1
ATOM 1329 O O . ASP A 1 165 ? 19.826 -12.411 0.292 1 81.04 165 ASP A O 1
ATOM 1333 N N . ARG A 1 166 ? 17.833 -11.832 -0.234 1 85.63 166 ARG A N 1
ATOM 1334 C CA . ARG A 1 166 ? 18.178 -11.628 -1.637 1 85.63 166 ARG A CA 1
ATOM 1335 C C . ARG A 1 166 ? 18.219 -10.143 -1.981 1 85.63 166 ARG A C 1
ATOM 1337 O O . ARG A 1 166 ? 17.243 -9.423 -1.761 1 85.63 166 ARG A O 1
ATOM 1344 N N . VAL A 1 167 ? 19.391 -9.711 -2.451 1 92.03 167 VAL A N 1
ATOM 1345 C CA . VAL A 1 167 ? 19.536 -8.338 -2.923 1 92.03 167 VAL A CA 1
ATOM 1346 C C . VAL A 1 167 ? 19.621 -8.321 -4.448 1 92.03 167 VAL A C 1
ATOM 1348 O O . VAL A 1 167 ? 20.501 -8.957 -5.034 1 92.03 167 VAL A O 1
ATOM 1351 N N . LEU A 1 168 ? 18.724 -7.646 -5.062 1 92.54 168 LEU A N 1
ATOM 1352 C CA . LEU A 1 168 ? 18.613 -7.664 -6.517 1 92.54 168 LEU A CA 1
ATOM 1353 C C . LEU A 1 168 ? 19.323 -6.462 -7.131 1 92.54 168 LEU A C 1
ATOM 1355 O O . LEU A 1 168 ? 19.644 -6.467 -8.322 1 92.54 168 LEU A O 1
ATOM 1359 N N . GLY A 1 169 ? 19.533 -5.459 -6.331 1 94.93 169 GLY A N 1
ATOM 1360 C CA . GLY A 1 169 ? 20.125 -4.219 -6.807 1 94.93 169 GLY A CA 1
ATOM 1361 C C . GLY A 1 169 ? 19.793 -3.025 -5.931 1 94.93 169 GLY A C 1
ATOM 1362 O O . GLY A 1 169 ? 19.703 -3.152 -4.708 1 94.93 169 GLY A O 1
ATOM 1363 N N . SER A 1 170 ? 19.783 -1.863 -6.623 1 96.65 170 SER A N 1
ATOM 1364 C CA . SER A 1 170 ? 19.464 -0.64 -5.893 1 96.65 170 SER A CA 1
ATOM 1365 C C . SER A 1 170 ? 18.557 0.272 -6.713 1 96.65 170 SER A C 1
ATOM 1367 O O . SER A 1 170 ? 18.542 0.198 -7.943 1 96.65 170 SER A O 1
ATOM 1369 N N . LEU A 1 171 ? 17.768 0.967 -6.047 1 95.49 171 LEU A N 1
ATOM 1370 C CA . LEU A 1 171 ? 16.852 1.95 -6.614 1 95.49 171 LEU A CA 1
ATOM 1371 C C . LEU A 1 171 ? 17.295 3.368 -6.269 1 95.49 171 LEU A C 1
ATOM 1373 O O . LEU A 1 171 ? 17.469 3.7 -5.094 1 95.49 171 LEU A O 1
ATOM 1377 N N . LYS A 1 172 ? 17.514 4.157 -7.263 1 96.25 172 LYS A N 1
ATOM 1378 C CA . LYS A 1 172 ? 17.85 5.567 -7.083 1 96.25 172 LYS A CA 1
ATOM 1379 C C . LYS A 1 172 ? 16.638 6.458 -7.34 1 96.25 172 LYS A C 1
ATOM 1381 O O . LYS A 1 172 ? 16.015 6.377 -8.401 1 96.25 172 LYS A O 1
ATOM 1386 N N . ILE A 1 173 ? 16.339 7.283 -6.414 1 96.45 173 ILE A N 1
ATOM 1387 C CA . ILE A 1 173 ? 15.167 8.145 -6.51 1 96.45 173 ILE A CA 1
ATOM 1388 C C . ILE A 1 173 ? 15.591 9.608 -6.398 1 96.45 173 ILE A C 1
ATOM 1390 O O . ILE A 1 173 ? 16.228 10.002 -5.419 1 96.45 173 ILE A O 1
ATOM 1394 N N . GLN A 1 174 ? 15.269 10.34 -7.379 1 96.94 174 GLN A N 1
ATOM 1395 C CA . GLN A 1 174 ? 15.469 11.784 -7.324 1 96.94 174 GLN A CA 1
ATOM 1396 C C . GLN A 1 174 ? 14.252 12.485 -6.726 1 96.94 174 GLN A C 1
ATOM 1398 O O . GLN A 1 174 ? 13.146 12.383 -7.259 1 96.94 174 GLN A O 1
ATOM 1403 N N . LEU A 1 175 ? 14.485 13.171 -5.695 1 94.88 175 LEU A N 1
ATOM 1404 C CA . LEU A 1 175 ? 13.391 13.786 -4.951 1 94.88 175 LEU A CA 1
ATOM 1405 C C . LEU A 1 175 ? 13.151 15.217 -5.421 1 94.88 175 LEU A C 1
ATOM 1407 O O . LEU A 1 175 ? 14.095 15.921 -5.787 1 94.88 175 LEU A O 1
ATOM 1411 N N . PRO A 1 176 ? 11.873 15.602 -5.429 1 92 176 PRO A N 1
ATOM 1412 C CA . PRO A 1 176 ? 11.608 17.02 -5.684 1 92 176 PRO A CA 1
ATOM 1413 C C . PRO A 1 176 ? 12.239 17.935 -4.637 1 92 176 PRO A C 1
ATOM 1415 O O . PRO A 1 176 ? 12.548 17.491 -3.528 1 92 176 PRO A O 1
ATOM 1418 N N . ASP A 1 177 ? 12.373 19.191 -4.951 1 88.83 177 ASP A N 1
ATOM 1419 C CA . ASP A 1 177 ? 13.074 20.147 -4.099 1 88.83 177 ASP A CA 1
ATOM 1420 C C . ASP A 1 177 ? 12.305 20.396 -2.804 1 88.83 177 ASP A C 1
ATOM 1422 O O . ASP A 1 177 ? 12.891 20.789 -1.793 1 88.83 177 ASP A O 1
ATOM 1426 N N . TRP A 1 178 ? 11.041 20.134 -2.796 1 89.5 178 TRP A N 1
ATOM 1427 C CA . TRP A 1 178 ? 10.212 20.39 -1.623 1 89.5 178 TRP A CA 1
ATOM 1428 C C . TRP A 1 178 ? 10.175 19.172 -0.705 1 89.5 178 TRP A C 1
ATOM 1430 O O . TRP A 1 178 ? 9.664 19.245 0.414 1 89.5 178 TRP A O 1
ATOM 1440 N N . PHE A 1 179 ? 10.706 18.08 -1.168 1 90.34 179 PHE A N 1
ATOM 1441 C CA . PHE A 1 179 ? 10.588 16.822 -0.441 1 90.34 179 PHE A CA 1
ATOM 1442 C C . PHE A 1 179 ? 11.527 16.8 0.759 1 90.34 179 PHE A C 1
ATOM 1444 O O . PHE A 1 179 ? 12.738 16.979 0.609 1 90.34 179 PHE A O 1
ATOM 1451 N N . GLU A 1 180 ? 10.926 16.548 1.877 1 88.32 180 GLU A N 1
ATOM 1452 C CA . GLU A 1 180 ? 11.711 16.459 3.104 1 88.32 180 GLU A CA 1
ATOM 1453 C C . GLU A 1 180 ? 11.889 15.008 3.542 1 88.32 180 GLU A C 1
ATOM 1455 O O . GLU A 1 180 ? 10.925 14.24 3.568 1 88.32 180 GLU A O 1
ATOM 1460 N N . VAL A 1 181 ? 13.092 14.695 3.864 1 86.63 181 VAL A N 1
ATOM 1461 C CA . VAL A 1 181 ? 13.393 13.334 4.294 1 86.63 181 VAL A CA 1
ATOM 1462 C C . VAL A 1 181 ? 13.838 13.34 5.755 1 86.63 181 VAL A C 1
ATOM 1464 O O . VAL A 1 181 ? 14.685 14.145 6.149 1 86.63 181 VAL A O 1
ATOM 1467 N N . THR A 1 182 ? 13.177 12.546 6.564 1 80.09 182 THR A N 1
ATOM 1468 C CA . THR A 1 182 ? 13.609 12.358 7.944 1 80.09 182 THR A CA 1
ATOM 1469 C C . THR A 1 182 ? 14.127 10.938 8.16 1 80.09 182 THR A C 1
ATOM 1471 O O . THR A 1 182 ? 14.008 10.088 7.276 1 80.09 182 THR A O 1
ATOM 1474 N N . ALA A 1 183 ? 14.706 10.735 9.342 1 75.82 183 ALA A N 1
ATOM 1475 C CA . ALA A 1 183 ? 15.194 9.407 9.706 1 75.82 183 ALA A CA 1
ATOM 1476 C C . ALA A 1 183 ? 14.054 8.393 9.738 1 75.82 183 ALA A C 1
ATOM 1478 O O . ALA A 1 183 ? 14.256 7.213 9.445 1 75.82 183 ALA A O 1
ATOM 1479 N N . GLU A 1 184 ? 12.91 8.898 9.975 1 72.59 184 GLU A N 1
ATOM 1480 C CA . GLU A 1 184 ? 11.749 8.019 10.069 1 72.59 184 GLU A CA 1
ATOM 1481 C C . GLU A 1 184 ? 11.336 7.502 8.694 1 72.59 184 GLU A C 1
ATOM 1483 O O . GLU A 1 184 ? 10.697 6.453 8.585 1 72.59 184 GLU A O 1
ATOM 1488 N N . ASP A 1 185 ? 11.853 8.241 7.665 1 78.84 185 ASP A N 1
ATOM 1489 C CA . ASP A 1 185 ? 11.439 7.876 6.314 1 78.84 185 ASP A CA 1
ATOM 1490 C C . ASP A 1 185 ? 12.275 6.716 5.778 1 78.84 185 ASP A C 1
ATOM 1492 O O . ASP A 1 185 ? 11.913 6.093 4.778 1 78.84 185 ASP A O 1
ATOM 1496 N N . MET A 1 186 ? 13.328 6.483 6.536 1 83.65 186 MET A N 1
ATOM 1497 C CA . MET A 1 186 ? 14.209 5.412 6.078 1 83.65 186 MET A CA 1
ATOM 1498 C C . MET A 1 186 ? 13.467 4.081 6.026 1 83.65 186 MET A C 1
ATOM 1500 O O . MET A 1 186 ? 13.642 3.304 5.086 1 83.65 186 MET A O 1
ATOM 1504 N N . GLU A 1 187 ? 12.722 3.964 6.99 1 83.32 187 GLU A N 1
ATOM 1505 C CA . GLU A 1 187 ? 11.955 2.723 7.038 1 83.32 187 GLU A CA 1
ATOM 1506 C C . GLU A 1 187 ? 10.988 2.625 5.862 1 83.32 187 GLU A C 1
ATOM 1508 O O . GLU A 1 187 ? 10.853 1.564 5.249 1 83.32 187 GLU A O 1
ATOM 1513 N N . LEU A 1 188 ? 10.433 3.668 5.59 1 83.85 188 LEU A N 1
ATOM 1514 C CA . LEU A 1 188 ? 9.453 3.665 4.509 1 83.85 188 LEU A CA 1
ATOM 1515 C C . LEU A 1 188 ? 10.134 3.476 3.158 1 83.85 188 LEU A C 1
ATOM 1517 O O . LEU A 1 188 ? 9.605 2.789 2.282 1 83.85 188 LEU A O 1
ATOM 1521 N N . PHE A 1 189 ? 11.276 4.045 2.997 1 90.85 189 PHE A N 1
ATOM 1522 C CA . PHE A 1 189 ? 12.033 3.837 1.769 1 90.85 189 PHE A CA 1
ATOM 1523 C C . PHE A 1 189 ? 12.454 2.378 1.633 1 90.85 189 PHE A C 1
ATOM 1525 O O . PHE A 1 189 ? 12.458 1.828 0.53 1 90.85 189 PHE A O 1
ATOM 1532 N N . ASN A 1 190 ? 12.788 1.824 2.734 1 88.61 190 ASN A N 1
ATOM 1533 C CA . ASN A 1 190 ? 13.135 0.407 2.713 1 88.61 190 ASN A CA 1
ATOM 1534 C C . ASN A 1 190 ? 11.947 -0.455 2.297 1 88.61 190 ASN A C 1
ATOM 1536 O O . ASN A 1 190 ? 12.106 -1.413 1.538 1 88.61 190 ASN A O 1
ATOM 1540 N N . VAL A 1 191 ? 10.856 -0.077 2.827 1 84.5 191 VAL A N 1
ATOM 1541 C CA . VAL A 1 191 ? 9.65 -0.801 2.438 1 84.5 191 VAL A CA 1
ATOM 1542 C C . VAL A 1 191 ? 9.425 -0.659 0.934 1 84.5 191 VAL A C 1
ATOM 1544 O O . VAL A 1 191 ? 9.074 -1.629 0.258 1 84.5 191 VAL A O 1
ATOM 1547 N N . LEU A 1 192 ? 9.623 0.474 0.42 1 89.34 192 LEU A N 1
ATOM 1548 C CA . LEU A 1 192 ? 9.486 0.69 -1.017 1 89.34 192 LEU A CA 1
ATOM 1549 C C . LEU A 1 192 ? 10.456 -0.195 -1.794 1 89.34 192 LEU A C 1
ATOM 1551 O O . LEU A 1 192 ? 10.072 -0.826 -2.781 1 89.34 192 LEU A O 1
ATOM 1555 N N . GLY A 1 193 ? 11.696 -0.195 -1.321 1 90.33 193 GLY A N 1
ATOM 1556 C CA . GLY A 1 193 ? 12.677 -1.083 -1.926 1 90.33 193 GLY A CA 1
ATOM 1557 C C . GLY A 1 193 ? 12.257 -2.54 -1.903 1 90.33 193 GLY A C 1
ATOM 1558 O O . GLY A 1 193 ? 12.452 -3.263 -2.882 1 90.33 193 GLY A O 1
ATOM 1559 N N . GLU A 1 194 ? 11.716 -2.913 -0.829 1 85.95 194 GLU A N 1
ATOM 1560 C CA . GLU A 1 194 ? 11.224 -4.28 -0.688 1 85.95 194 GLU A CA 1
ATOM 1561 C C . GLU A 1 194 ? 10.092 -4.564 -1.671 1 85.95 194 GLU A C 1
ATOM 1563 O O . GLU A 1 194 ? 10.028 -5.646 -2.257 1 85.95 194 GLU A O 1
ATOM 1568 N N . CYS A 1 195 ? 9.212 -3.633 -1.761 1 83.91 195 CYS A N 1
ATOM 1569 C CA . CYS A 1 195 ? 8.096 -3.787 -2.688 1 83.91 195 CYS A CA 1
ATOM 1570 C C . CYS A 1 195 ? 8.596 -3.955 -4.118 1 83.91 195 CYS A C 1
ATOM 1572 O O . CYS A 1 195 ? 8.074 -4.781 -4.87 1 83.91 195 CYS A O 1
ATOM 1574 N N . VAL A 1 196 ? 9.58 -3.218 -4.429 1 87.21 196 VAL A N 1
ATOM 1575 C CA . VAL A 1 196 ? 10.167 -3.327 -5.761 1 87.21 196 VAL A CA 1
ATOM 1576 C C . VAL A 1 196 ? 10.791 -4.709 -5.94 1 87.21 196 VAL A C 1
ATOM 1578 O O . VAL A 1 196 ? 10.602 -5.353 -6.975 1 87.21 196 VAL A O 1
ATOM 1581 N N . ALA A 1 197 ? 11.518 -5.142 -4.928 1 87.27 197 ALA A N 1
ATOM 1582 C CA . ALA A 1 197 ? 12.133 -6.466 -4.974 1 87.27 197 ALA A CA 1
ATOM 1583 C C . ALA A 1 197 ? 11.08 -7.554 -5.161 1 87.27 197 ALA A C 1
ATOM 1585 O O . ALA A 1 197 ? 11.247 -8.453 -5.989 1 87.27 197 ALA A O 1
ATOM 1586 N N . LYS A 1 198 ? 10.051 -7.467 -4.403 1 80.44 198 LYS A N 1
ATOM 1587 C CA . LYS A 1 198 ? 8.968 -8.441 -4.501 1 80.44 198 LYS A CA 1
ATOM 1588 C C . LYS A 1 198 ? 8.382 -8.472 -5.91 1 80.44 198 LYS A C 1
ATOM 1590 O O . LYS A 1 198 ? 8.114 -9.546 -6.453 1 80.44 198 LYS A O 1
ATOM 1595 N N . ASN A 1 199 ? 8.215 -7.311 -6.457 1 79.69 199 ASN A N 1
ATOM 1596 C CA . ASN A 1 199 ? 7.684 -7.232 -7.813 1 79.69 199 ASN A CA 1
ATOM 1597 C C . ASN A 1 199 ? 8.618 -7.896 -8.821 1 79.69 199 ASN A C 1
ATOM 1599 O O . ASN A 1 199 ? 8.164 -8.598 -9.725 1 79.69 199 ASN A O 1
ATOM 1603 N N . MET A 1 200 ? 9.846 -7.725 -8.635 1 82.1 200 MET A N 1
ATOM 1604 C CA . MET A 1 200 ? 10.83 -8.299 -9.548 1 82.1 200 MET A CA 1
ATOM 1605 C C . MET A 1 200 ? 10.86 -9.82 -9.43 1 82.1 200 MET A C 1
ATOM 1607 O O . MET A 1 200 ? 10.929 -10.523 -10.439 1 82.1 200 MET A O 1
ATOM 1611 N N . ILE A 1 201 ? 10.823 -10.254 -8.214 1 82.99 201 ILE A N 1
ATOM 1612 C CA . ILE A 1 201 ? 10.837 -11.694 -7.976 1 82.99 201 ILE A CA 1
ATOM 1613 C C . ILE A 1 201 ? 9.547 -12.316 -8.505 1 82.99 201 ILE A C 1
ATOM 1615 O O . ILE A 1 201 ? 9.569 -13.4 -9.094 1 82.99 201 ILE A O 1
ATOM 1619 N N . MET A 1 202 ? 8.511 -11.588 -8.277 1 78.97 202 MET A N 1
ATOM 1620 C CA . MET A 1 202 ? 7.223 -12.064 -8.772 1 78.97 202 MET A CA 1
ATOM 1621 C C . MET A 1 202 ? 7.24 -12.201 -10.29 1 78.97 202 MET A C 1
ATOM 1623 O O . MET A 1 202 ? 6.712 -13.172 -10.836 1 78.97 202 MET A O 1
ATOM 1627 N N . LEU A 1 203 ? 7.799 -11.285 -10.973 1 76.23 203 LEU A N 1
ATOM 1628 C CA . LEU A 1 203 ? 7.891 -11.322 -12.428 1 76.23 203 LEU A CA 1
ATOM 1629 C C . LEU A 1 203 ? 8.649 -12.561 -12.893 1 76.23 203 LEU A C 1
ATOM 1631 O O . LEU A 1 203 ? 8.216 -13.246 -13.822 1 76.23 203 LEU A O 1
ATOM 1635 N N . GLU A 1 204 ? 9.662 -12.788 -12.258 1 78.96 204 GLU A N 1
ATOM 1636 C CA . GLU A 1 204 ? 10.466 -13.958 -12.597 1 78.96 204 GLU A CA 1
ATOM 1637 C C . GLU A 1 204 ? 9.696 -15.25 -12.341 1 78.96 204 GLU A C 1
ATOM 1639 O O . GLU A 1 204 ? 9.706 -16.161 -13.172 1 78.96 204 GLU A O 1
ATOM 1644 N N . SER A 1 205 ? 9.109 -15.322 -11.181 1 78.82 205 SER A N 1
ATOM 1645 C CA . SER A 1 205 ? 8.363 -16.519 -10.806 1 78.82 205 SER A CA 1
ATOM 1646 C C . SER A 1 205 ? 7.203 -16.77 -11.764 1 78.82 205 SER A C 1
ATOM 1648 O O . SER A 1 205 ? 6.942 -17.913 -12.145 1 78.82 205 SER A O 1
ATOM 1650 N N . ARG A 1 206 ? 6.599 -15.709 -12.195 1 77.57 206 ARG A N 1
ATOM 1651 C CA . ARG A 1 206 ? 5.483 -15.827 -13.128 1 77.57 206 ARG A CA 1
ATOM 1652 C C . ARG A 1 206 ? 5.943 -16.406 -14.462 1 77.57 206 ARG A C 1
ATOM 1654 O O . ARG A 1 206 ? 5.253 -17.238 -15.054 1 77.57 206 ARG A O 1
ATOM 1661 N N . ARG A 1 207 ? 7.047 -15.991 -14.911 1 82.05 207 ARG A N 1
ATOM 1662 C CA . ARG A 1 207 ? 7.599 -16.501 -16.162 1 82.05 207 ARG A CA 1
ATOM 1663 C C . ARG A 1 207 ? 7.871 -17.999 -16.07 1 82.05 207 ARG A C 1
ATOM 1665 O O . ARG A 1 207 ? 7.535 -18.753 -16.985 1 82.05 207 ARG A O 1
ATOM 1672 N N . ILE A 1 208 ? 8.428 -18.369 -14.957 1 85.01 208 ILE A N 1
ATOM 1673 C CA . ILE A 1 208 ? 8.766 -19.773 -14.747 1 85.01 208 ILE A CA 1
ATOM 1674 C C . ILE A 1 208 ? 7.489 -20.609 -14.701 1 85.01 208 ILE A C 1
ATOM 1676 O O . ILE A 1 208 ? 7.413 -21.672 -15.322 1 85.01 208 ILE A O 1
ATOM 1680 N N . ILE A 1 209 ? 6.546 -20.098 -14.049 1 85.32 209 ILE A N 1
ATOM 1681 C CA . ILE A 1 209 ? 5.296 -20.831 -13.881 1 85.32 209 ILE A CA 1
ATOM 1682 C C . ILE A 1 209 ? 4.59 -20.962 -15.228 1 85.32 209 ILE A C 1
ATOM 1684 O O . ILE A 1 209 ? 4.184 -22.059 -15.619 1 85.32 209 ILE A O 1
ATOM 1688 N N . ARG A 1 210 ? 4.568 -19.947 -16.002 1 84.26 210 ARG A N 1
ATOM 1689 C CA . ARG A 1 210 ? 3.909 -19.965 -17.304 1 84.26 210 ARG A CA 1
ATOM 1690 C C . ARG A 1 210 ? 4.583 -20.958 -18.245 1 84.26 210 ARG A C 1
ATOM 1692 O O . ARG A 1 210 ? 3.913 -21.782 -18.871 1 84.26 210 ARG A O 1
ATOM 1699 N N . SER A 1 211 ? 5.819 -20.821 -18.304 1 88.07 211 SER A N 1
ATOM 1700 C CA . SER A 1 211 ? 6.554 -21.693 -19.215 1 88.07 211 SER A CA 1
ATOM 1701 C C . SER A 1 211 ? 6.427 -23.156 -18.802 1 88.07 211 SER A C 1
ATOM 1703 O O . SER A 1 211 ? 6.292 -24.037 -19.653 1 88.07 211 SER A O 1
ATOM 1705 N N . SER A 1 212 ? 6.466 -23.354 -17.479 1 88.83 212 SER A N 1
ATOM 1706 C CA . SER A 1 212 ? 6.368 -24.72 -16.975 1 88.83 212 SER A CA 1
ATOM 1707 C C . SER A 1 212 ? 4.99 -25.314 -17.252 1 88.83 212 SER A C 1
ATOM 1709 O O . SER A 1 212 ? 4.876 -26.486 -17.616 1 88.83 212 SER A O 1
ATOM 1711 N N . LEU A 1 213 ? 3.991 -24.505 -17.113 1 87.57 213 LEU A N 1
ATOM 1712 C CA . LEU A 1 213 ? 2.63 -24.978 -17.336 1 87.57 213 LEU A CA 1
ATOM 1713 C C . LEU A 1 213 ? 2.41 -25.329 -18.804 1 87.57 213 LEU A C 1
ATOM 1715 O O . LEU A 1 213 ? 1.799 -26.353 -19.117 1 87.57 213 LEU A O 1
ATOM 1719 N N . VAL A 1 214 ? 2.938 -24.559 -19.724 1 88.79 214 VAL A N 1
ATOM 1720 C CA . VAL A 1 214 ? 2.851 -24.832 -21.155 1 88.79 214 VAL A CA 1
ATOM 1721 C C . VAL A 1 214 ? 3.584 -26.132 -21.478 1 88.79 214 VAL A C 1
ATOM 1723 O O . VAL A 1 214 ? 3.072 -26.972 -22.222 1 88.79 214 VAL A O 1
ATOM 1726 N N . ALA A 1 215 ? 4.698 -26.315 -20.831 1 89.97 215 ALA A N 1
ATOM 1727 C CA . ALA A 1 215 ? 5.515 -27.501 -21.079 1 89.97 215 ALA A CA 1
ATOM 1728 C C . ALA A 1 215 ? 4.831 -28.758 -20.549 1 89.97 215 ALA A C 1
ATOM 1730 O O . ALA A 1 215 ? 4.892 -29.817 -21.178 1 89.97 215 ALA A O 1
ATOM 1731 N N . ILE A 1 216 ? 4.202 -28.705 -19.418 1 87.75 216 ILE A N 1
ATOM 1732 C CA . ILE A 1 216 ? 3.508 -29.853 -18.843 1 87.75 216 ILE A CA 1
ATOM 1733 C C . ILE A 1 216 ? 2.334 -30.247 -19.737 1 87.75 216 ILE A C 1
ATOM 1735 O O . ILE A 1 216 ? 2.102 -31.433 -19.981 1 87.75 216 ILE A O 1
ATOM 1739 N N . LYS A 1 217 ? 1.683 -29.213 -20.191 1 87.94 217 LYS A N 1
ATOM 1740 C CA . LYS A 1 217 ? 0.562 -29.481 -21.087 1 87.94 217 LYS A CA 1
ATOM 1741 C C . LYS A 1 217 ? 1.031 -30.176 -22.362 1 87.94 217 LYS A C 1
ATOM 1743 O O . LYS A 1 217 ? 0.424 -31.155 -22.801 1 87.94 217 LYS A O 1
ATOM 1748 N N . ALA A 1 218 ? 2.075 -29.71 -22.941 1 89.05 218 ALA A N 1
ATOM 1749 C CA . ALA A 1 218 ? 2.646 -30.325 -24.137 1 89.05 218 ALA A CA 1
ATOM 1750 C C . ALA A 1 218 ? 3.095 -31.756 -23.856 1 89.05 218 ALA A C 1
ATOM 1752 O O . ALA A 1 218 ? 2.85 -32.66 -24.659 1 89.05 218 ALA A O 1
ATOM 1753 N N . ALA A 1 219 ? 3.696 -31.934 -22.718 1 87.21 219 ALA A N 1
ATOM 1754 C CA . ALA A 1 219 ? 4.161 -33.268 -22.347 1 87.21 219 ALA A CA 1
ATOM 1755 C C . ALA A 1 219 ? 2.989 -34.227 -22.165 1 87.21 219 ALA A C 1
ATOM 1757 O O . ALA A 1 219 ? 3.063 -35.391 -22.566 1 87.21 219 ALA A O 1
ATOM 1758 N N . SER A 1 220 ? 1.951 -33.759 -21.571 1 83.43 220 SER A N 1
ATOM 1759 C CA . SER A 1 220 ? 0.768 -34.586 -21.358 1 83.43 220 SER A CA 1
ATOM 1760 C C . SER A 1 220 ? 0.149 -35.018 -22.683 1 83.43 220 SER A C 1
ATOM 1762 O O . SER A 1 220 ? -0.26 -36.171 -22.836 1 83.43 220 SER A O 1
ATOM 1764 N N . GLU A 1 221 ? 0.126 -34.121 -23.632 1 84.97 221 GLU A N 1
ATOM 1765 C CA . GLU A 1 221 ? -0.4 -34.442 -24.955 1 84.97 221 GLU A CA 1
ATOM 1766 C C . GLU A 1 221 ? 0.464 -35.487 -25.655 1 84.97 221 GLU A C 1
ATOM 1768 O O . GLU A 1 221 ? -0.055 -36.392 -26.311 1 84.97 221 GLU A O 1
ATOM 1773 N N . ASN A 1 222 ? 1.767 -35.398 -25.499 1 88.5 222 ASN A N 1
ATOM 1774 C CA . ASN A 1 222 ? 2.69 -36.37 -26.074 1 88.5 222 ASN A CA 1
ATOM 1775 C C . ASN A 1 222 ? 2.523 -37.747 -25.438 1 88.5 222 ASN A C 1
ATOM 1777 O O . ASN A 1 222 ? 2.58 -38.766 -26.129 1 88.5 222 ASN A O 1
ATOM 1781 N N . LEU A 1 223 ? 2.313 -37.757 -24.179 1 85.17 223 LEU A N 1
ATOM 1782 C CA . LEU A 1 223 ? 2.12 -39.012 -23.46 1 85.17 223 LEU A CA 1
ATOM 1783 C C . LEU A 1 223 ? 0.873 -39.737 -23.956 1 85.17 223 LEU A C 1
ATOM 1785 O O . LEU A 1 223 ? 0.896 -40.953 -24.156 1 85.17 223 LEU A O 1
ATOM 1789 N N . ALA A 1 224 ? -0.167 -38.949 -24.167 1 85.22 224 ALA A N 1
ATOM 1790 C CA . ALA A 1 224 ? -1.402 -39.54 -24.676 1 85.22 224 ALA A CA 1
ATOM 1791 C C . ALA A 1 224 ? -1.174 -40.204 -26.031 1 85.22 224 ALA A C 1
ATOM 1793 O O . ALA A 1 224 ? -1.656 -41.313 -26.275 1 85.22 224 ALA A O 1
ATOM 1794 N N . LEU A 1 225 ? -0.393 -39.629 -26.9 1 88.37 225 LEU A N 1
ATOM 1795 C CA . LEU A 1 225 ? -0.089 -40.156 -28.226 1 88.37 225 LEU A CA 1
ATOM 1796 C C . LEU A 1 225 ? 0.744 -41.429 -28.127 1 88.37 225 LEU A C 1
ATOM 1798 O O . LEU A 1 225 ? 0.5 -42.395 -28.854 1 88.37 225 LEU A O 1
ATOM 1802 N N . LEU A 1 226 ? 1.653 -41.456 -27.207 1 87.24 226 LEU A N 1
ATOM 1803 C CA . LEU A 1 226 ? 2.542 -42.602 -27.055 1 87.24 226 LEU A CA 1
ATOM 1804 C C . LEU A 1 226 ? 1.786 -43.81 -26.512 1 87.24 226 LEU A C 1
ATOM 1806 O O . LEU A 1 226 ? 1.995 -44.936 -26.968 1 87.24 226 LEU A O 1
ATOM 1810 N N . VAL A 1 227 ? 0.899 -43.561 -25.574 1 84.27 227 VAL A N 1
ATOM 1811 C CA . VAL A 1 227 ? 0.097 -44.643 -25.011 1 84.27 227 VAL A CA 1
ATOM 1812 C C . VAL A 1 227 ? -0.774 -45.263 -26.101 1 84.27 227 VAL A C 1
ATOM 1814 O O . VAL A 1 227 ? -0.881 -46.487 -26.197 1 84.27 227 VAL A O 1
ATOM 1817 N N . ASP A 1 228 ? -1.271 -44.409 -27.001 1 86.82 228 ASP A N 1
ATOM 1818 C CA . ASP A 1 228 ? -2.1 -44.883 -28.106 1 86.82 228 ASP A CA 1
ATOM 1819 C C . ASP A 1 228 ? -1.275 -45.693 -29.103 1 86.82 228 ASP A C 1
ATOM 1821 O O . ASP A 1 228 ? -1.776 -46.649 -29.698 1 86.82 228 ASP A O 1
ATOM 1825 N N . ARG A 1 229 ? 0.024 -45.441 -29.216 1 91.44 229 ARG A N 1
ATOM 1826 C CA . ARG A 1 229 ? 0.901 -46.078 -30.194 1 91.44 229 ARG A CA 1
ATOM 1827 C C . ARG A 1 229 ? 1.28 -47.488 -29.752 1 91.44 229 ARG A C 1
ATOM 1829 O O . ARG A 1 229 ? 1.701 -48.308 -30.571 1 91.44 229 ARG A O 1
ATOM 1836 N N . ILE A 1 230 ? 1.146 -47.82 -28.481 1 91.22 230 ILE A N 1
ATOM 1837 C CA . ILE A 1 230 ? 1.481 -49.142 -27.966 1 91.22 230 ILE A CA 1
ATOM 1838 C C . ILE A 1 230 ? 0.456 -50.162 -28.456 1 91.22 230 ILE A C 1
ATOM 1840 O O . ILE A 1 230 ? 0.786 -51.332 -28.666 1 91.22 230 ILE A O 1
ATOM 1844 N N . ARG A 1 231 ? -0.748 -49.736 -28.762 1 88.7 231 ARG A N 1
ATOM 1845 C CA . ARG A 1 231 ? -1.876 -50.616 -29.046 1 88.7 231 ARG A CA 1
ATOM 1846 C C . ARG A 1 231 ? -1.702 -51.313 -30.392 1 88.7 231 ARG A C 1
ATOM 1848 O O . ARG A 1 231 ? -2.075 -52.478 -30.547 1 88.7 231 ARG A O 1
ATOM 1855 N N . ASN A 1 232 ? -1.005 -50.692 -31.325 1 91.24 232 ASN A N 1
ATOM 1856 C CA . ASN A 1 232 ? -0.849 -51.261 -32.66 1 91.24 232 ASN A CA 1
ATOM 1857 C C . ASN A 1 232 ? 0.087 -52.466 -32.649 1 91.24 232 ASN A C 1
ATOM 1859 O O . ASN A 1 232 ? -0.297 -53.56 -33.065 1 91.24 232 ASN A O 1
ATOM 1863 N N . PRO A 1 233 ? 1.321 -52.296 -32.109 1 94.18 233 PRO A N 1
ATOM 1864 C CA . PRO A 1 233 ? 2.191 -53.472 -32.051 1 94.18 233 PRO A CA 1
ATOM 1865 C C . PRO A 1 233 ? 1.631 -54.576 -31.156 1 94.18 233 PRO A C 1
ATOM 1867 O O . PRO A 1 233 ? 1.83 -55.762 -31.434 1 94.18 233 PRO A O 1
ATOM 1870 N N . LEU A 1 234 ? 0.91 -54.297 -30.216 1 93.79 234 LEU A N 1
ATOM 1871 C CA . LEU A 1 234 ? 0.302 -55.283 -29.328 1 93.79 234 LEU A CA 1
ATOM 1872 C C . LEU A 1 234 ? -0.735 -56.117 -30.072 1 93.79 234 LEU A C 1
ATOM 1874 O O . LEU A 1 234 ? -0.744 -57.346 -29.962 1 93.79 234 LEU A O 1
ATOM 1878 N N . ALA A 1 235 ? -1.55 -55.491 -30.882 1 92.65 235 ALA A N 1
ATOM 1879 C CA . ALA A 1 235 ? -2.553 -56.171 -31.697 1 92.65 235 ALA A CA 1
ATOM 1880 C C . ALA A 1 235 ? -1.895 -57.053 -32.754 1 92.65 235 ALA A C 1
ATOM 1882 O O . ALA A 1 235 ? -2.37 -58.156 -33.035 1 92.65 235 ALA A O 1
ATOM 1883 N N . ALA A 1 236 ? -0.8 -56.551 -33.276 1 93.52 236 ALA A N 1
ATOM 1884 C CA . ALA A 1 236 ? -0.059 -57.308 -34.282 1 93.52 236 ALA A CA 1
ATOM 1885 C C . ALA A 1 236 ? 0.493 -58.604 -33.696 1 93.52 236 ALA A C 1
ATOM 1887 O O . ALA A 1 236 ? 0.409 -59.662 -34.325 1 93.52 236 ALA A O 1
ATOM 1888 N N . ILE A 1 237 ? 1.003 -58.562 -32.467 1 94.04 237 ILE A N 1
ATOM 1889 C CA . ILE A 1 237 ? 1.534 -59.745 -31.798 1 94.04 237 ILE A CA 1
ATOM 1890 C C . ILE A 1 237 ? 0.413 -60.757 -31.571 1 94.04 237 ILE A C 1
ATOM 1892 O O . ILE A 1 237 ? 0.543 -61.928 -31.937 1 94.04 237 ILE A O 1
ATOM 1896 N N . ASN A 1 238 ? -0.623 -60.268 -31.03 1 93.39 238 ASN A N 1
ATOM 1897 C CA . ASN A 1 238 ? -1.745 -61.138 -30.694 1 93.39 238 ASN A CA 1
ATOM 1898 C C . ASN A 1 238 ? -2.318 -61.817 -31.934 1 93.39 238 ASN A C 1
ATOM 1900 O O . ASN A 1 238 ? -2.544 -63.029 -31.936 1 93.39 238 ASN A O 1
ATOM 1904 N N . GLY A 1 239 ? -2.476 -61.071 -32.995 1 90.54 239 GLY A N 1
ATOM 1905 C CA . GLY A 1 239 ? -3.031 -61.6 -34.231 1 90.54 239 GLY A CA 1
ATOM 1906 C C . GLY A 1 239 ? -2.104 -62.576 -34.931 1 90.54 239 GLY A C 1
ATOM 1907 O O . GLY A 1 239 ? -2.546 -63.617 -35.422 1 90.54 239 GLY A O 1
ATOM 1908 N N . PHE A 1 240 ? -0.88 -62.236 -34.943 1 91.3 240 PHE A N 1
ATOM 1909 C CA . PHE A 1 240 ? 0.094 -63.074 -35.632 1 91.3 240 PHE A CA 1
ATOM 1910 C C . PHE A 1 240 ? 0.216 -64.433 -34.953 1 91.3 240 PHE A C 1
ATOM 1912 O O . PHE A 1 240 ? 0.244 -65.468 -35.623 1 91.3 240 PHE A O 1
ATOM 1919 N N . VAL A 1 241 ? 0.222 -64.539 -33.658 1 92.09 241 VAL A N 1
ATOM 1920 C CA . VAL A 1 241 ? 0.391 -65.786 -32.919 1 92.09 241 VAL A CA 1
ATOM 1921 C C . VAL A 1 241 ? -0.888 -66.615 -33.004 1 92.09 241 VAL A C 1
ATOM 1923 O O . VAL A 1 241 ? -0.834 -67.844 -33.093 1 92.09 241 VAL A O 1
ATOM 1926 N N . GLU A 1 242 ? -1.951 -65.907 -33.06 1 90.22 242 GLU A N 1
ATOM 1927 C CA . GLU A 1 242 ? -3.228 -66.603 -33.186 1 90.22 242 GLU A CA 1
ATOM 1928 C C . GLU A 1 242 ? -3.315 -67.361 -34.508 1 90.22 242 GLU A C 1
ATOM 1930 O O . GLU A 1 242 ? -3.681 -68.538 -34.531 1 90.22 242 GLU A O 1
ATOM 1935 N N . VAL A 1 243 ? -2.867 -66.723 -35.548 1 90.17 243 VAL A N 1
ATOM 1936 C CA . VAL A 1 243 ? -3.046 -67.263 -36.892 1 90.17 243 VAL A CA 1
ATOM 1937 C C . VAL A 1 243 ? -1.948 -68.281 -37.19 1 90.17 243 VAL A C 1
ATOM 1939 O O . VAL A 1 243 ? -2.211 -69.334 -37.777 1 90.17 243 VAL A O 1
ATOM 1942 N N . LYS A 1 244 ? -0.742 -68.099 -36.703 1 90.42 244 LYS A N 1
ATOM 1943 C CA . LYS A 1 244 ? 0.397 -68.887 -37.165 1 90.42 244 LYS A CA 1
ATOM 1944 C C . LYS A 1 244 ? 0.69 -70.042 -36.211 1 90.42 244 LYS A C 1
ATOM 1946 O O . LYS A 1 244 ? 1.25 -71.062 -36.617 1 90.42 244 LYS A O 1
ATOM 1951 N N . VAL A 1 245 ? 0.392 -69.93 -34.982 1 88.29 245 VAL A N 1
ATOM 1952 C CA . VAL A 1 245 ? 0.82 -70.929 -34.009 1 88.29 245 VAL A CA 1
ATOM 1953 C C . VAL A 1 245 ? -0.401 -71.567 -33.35 1 88.29 245 VAL A C 1
ATOM 1955 O O . VAL A 1 245 ? -0.611 -72.777 -33.458 1 88.29 245 VAL A O 1
ATOM 1958 N N . GLY A 1 246 ? -1.329 -70.816 -32.827 1 83.1 246 GLY A N 1
ATOM 1959 C CA . GLY A 1 246 ? -2.518 -71.266 -32.121 1 83.1 246 GLY A CA 1
ATOM 1960 C C . GLY A 1 246 ? -2.202 -72.098 -30.892 1 83.1 246 GLY A C 1
ATOM 1961 O O . GLY A 1 246 ? -1.082 -72.059 -30.381 1 83.1 246 GLY A O 1
ATOM 1962 N N . GLY A 1 247 ? -3.273 -72.576 -30.118 1 87.96 247 GLY A N 1
ATOM 1963 C CA . GLY A 1 247 ? -3.147 -73.534 -29.03 1 87.96 247 GLY A CA 1
ATOM 1964 C C . GLY A 1 247 ? -2.672 -72.905 -27.734 1 87.96 247 GLY A C 1
ATOM 1965 O O . GLY A 1 247 ? -3.074 -71.791 -27.394 1 87.96 247 GLY A O 1
ATOM 1966 N N . ASP A 1 248 ? -1.721 -73.676 -27.073 1 86.74 248 ASP A N 1
ATOM 1967 C CA . ASP A 1 248 ? -1.255 -73.302 -25.742 1 86.74 248 ASP A CA 1
ATOM 1968 C C . ASP A 1 248 ? -0.378 -72.053 -25.797 1 86.74 248 ASP A C 1
ATOM 1970 O O . ASP A 1 248 ? -0.418 -71.219 -24.89 1 86.74 248 ASP A O 1
ATOM 1974 N N . VAL A 1 249 ? 0.33 -71.936 -26.921 1 88.8 249 VAL A N 1
ATOM 1975 C CA . VAL A 1 249 ? 1.226 -70.794 -27.071 1 88.8 249 VAL A CA 1
ATOM 1976 C C . VAL A 1 249 ? 0.41 -69.511 -27.209 1 88.8 249 VAL A C 1
ATOM 1978 O O . VAL A 1 249 ? 0.715 -68.502 -26.568 1 88.8 249 VAL A O 1
ATOM 1981 N N . TYR A 1 250 ? -0.641 -69.547 -28.011 1 91.65 250 TYR A N 1
ATOM 1982 C CA . TYR A 1 250 ? -1.509 -68.387 -28.183 1 91.65 250 TYR A CA 1
ATOM 1983 C C . TYR A 1 250 ? -2.166 -67.999 -26.864 1 91.65 250 TYR A C 1
ATOM 1985 O O . TYR A 1 250 ? -2.26 -66.813 -26.536 1 91.65 250 TYR A O 1
ATOM 1993 N N . GLU A 1 251 ? -2.616 -68.936 -26.043 1 93.89 251 GLU A N 1
ATOM 1994 C CA . GLU A 1 251 ? -3.291 -68.652 -24.78 1 93.89 251 GLU A CA 1
ATOM 1995 C C . GLU A 1 251 ? -2.379 -67.887 -23.826 1 93.89 251 GLU A C 1
ATOM 1997 O O . GLU A 1 251 ? -2.809 -66.927 -23.183 1 93.89 251 GLU A O 1
ATOM 2002 N N . LYS A 1 252 ? -1.102 -68.214 -23.747 1 92.78 252 LYS A N 1
ATOM 2003 C CA . LYS A 1 252 ? -0.141 -67.56 -22.864 1 92.78 252 LYS A CA 1
ATOM 2004 C C . LYS A 1 252 ? 0.193 -66.156 -23.358 1 92.78 252 LYS A C 1
ATOM 2006 O O . LYS A 1 252 ? 0.256 -65.212 -22.567 1 92.78 252 LYS A O 1
ATOM 2011 N N . VAL A 1 253 ? 0.411 -66.043 -24.692 1 94.36 253 VAL A N 1
ATOM 2012 C CA . VAL A 1 253 ? 0.726 -64.745 -25.279 1 94.36 253 VAL A CA 1
ATOM 2013 C C . VAL A 1 253 ? -0.462 -63.8 -25.114 1 94.36 253 VAL A C 1
ATOM 2015 O O . VAL A 1 253 ? -0.291 -62.635 -24.748 1 94.36 253 VAL A O 1
ATOM 2018 N N . HIS A 1 254 ? -1.625 -64.333 -25.316 1 94.42 254 HIS A N 1
ATOM 2019 C CA . HIS A 1 254 ? -2.848 -63.549 -25.185 1 94.42 254 HIS A CA 1
ATOM 2020 C C . HIS A 1 254 ? -3.026 -63.042 -23.758 1 94.42 254 HIS A C 1
ATOM 2022 O O . HIS A 1 254 ? -3.45 -61.903 -23.547 1 94.42 254 HIS A O 1
ATOM 2028 N N . GLU A 1 255 ? -2.688 -63.794 -22.8 1 95.65 255 GLU A N 1
ATOM 2029 C CA . GLU A 1 255 ? -2.769 -63.399 -21.397 1 95.65 255 GLU A CA 1
ATOM 2030 C C . GLU A 1 255 ? -1.864 -62.204 -21.107 1 95.65 255 GLU A C 1
ATOM 2032 O O . GLU A 1 255 ? -2.268 -61.266 -20.417 1 95.65 255 GLU A O 1
ATOM 2037 N N . GLN A 1 256 ? -0.645 -62.259 -21.632 1 95.52 256 GLN A N 1
ATOM 2038 C CA . GLN A 1 256 ? 0.307 -61.173 -21.422 1 95.52 256 GLN A CA 1
ATOM 2039 C C . GLN A 1 256 ? -0.117 -59.916 -22.176 1 95.52 256 GLN A C 1
ATOM 2041 O O . GLN A 1 256 ? 0.071 -58.8 -21.688 1 95.52 256 GLN A O 1
ATOM 2046 N N . VAL A 1 257 ? -0.667 -60.054 -23.363 1 94.78 257 VAL A N 1
ATOM 2047 C CA . VAL A 1 257 ? -1.166 -58.928 -24.145 1 94.78 257 VAL A CA 1
ATOM 2048 C C . VAL A 1 257 ? -2.299 -58.236 -23.39 1 94.78 257 VAL A C 1
ATOM 2050 O O . VAL A 1 257 ? -2.332 -57.007 -23.298 1 94.78 257 VAL A O 1
ATOM 2053 N N . MET A 1 258 ? -3.177 -58.999 -22.76 1 95.06 258 MET A N 1
ATOM 2054 C CA . MET A 1 258 ? -4.28 -58.439 -21.982 1 95.06 258 MET A CA 1
ATOM 2055 C C . MET A 1 258 ? -3.76 -57.718 -20.743 1 95.06 258 MET A C 1
ATOM 2057 O O . MET A 1 258 ? -4.308 -56.69 -20.343 1 95.06 258 MET A O 1
ATOM 2061 N N . ALA A 1 259 ? -2.703 -58.224 -20.192 1 95.18 259 ALA A N 1
ATOM 2062 C CA . ALA A 1 259 ? -2.077 -57.568 -19.048 1 95.18 259 ALA A CA 1
ATOM 2063 C C . ALA A 1 259 ? -1.526 -56.198 -19.435 1 95.18 259 ALA A C 1
ATOM 2065 O O . ALA A 1 259 ? -1.709 -55.22 -18.707 1 95.18 259 ALA A O 1
ATOM 2066 N N . ILE A 1 260 ? -0.899 -56.096 -20.555 1 94.43 260 ILE A N 1
ATOM 2067 C CA . ILE A 1 260 ? -0.345 -54.836 -21.039 1 94.43 260 ILE A CA 1
ATOM 2068 C C . ILE A 1 260 ? -1.478 -53.864 -21.361 1 94.43 260 ILE A C 1
ATOM 2070 O O . ILE A 1 260 ? -1.389 -52.673 -21.052 1 94.43 260 ILE A O 1
ATOM 2074 N N . GLU A 1 261 ? -2.515 -54.371 -21.941 1 92.93 261 GLU A N 1
ATOM 2075 C CA . GLU A 1 261 ? -3.667 -53.534 -22.262 1 92.93 261 GLU A CA 1
ATOM 2076 C C . GLU A 1 261 ? -4.27 -52.918 -21.002 1 92.93 261 GLU A C 1
ATOM 2078 O O . GLU A 1 261 ? -4.684 -51.757 -21.009 1 92.93 261 GLU A O 1
ATOM 2083 N N . GLU A 1 262 ? -4.286 -53.668 -19.995 1 94.14 262 GLU A N 1
ATOM 2084 C CA . GLU A 1 262 ? -4.795 -53.158 -18.726 1 94.14 262 GLU A CA 1
ATOM 2085 C C . GLU A 1 262 ? -3.893 -52.06 -18.17 1 94.14 262 GLU A C 1
ATOM 2087 O O . GLU A 1 262 ? -4.378 -51.058 -17.642 1 94.14 262 GLU A O 1
ATOM 2092 N N . ILE A 1 263 ? -2.63 -52.251 -18.236 1 92.95 263 ILE A N 1
ATOM 2093 C CA . ILE A 1 263 ? -1.668 -51.251 -17.783 1 92.95 263 ILE A CA 1
ATOM 2094 C C . ILE A 1 263 ? -1.814 -49.981 -18.618 1 92.95 263 ILE A C 1
ATOM 2096 O O . ILE A 1 263 ? -1.799 -48.872 -18.08 1 92.95 263 ILE A O 1
ATOM 2100 N N . VAL A 1 264 ? -1.97 -50.157 -19.908 1 91.01 264 VAL A N 1
ATOM 2101 C CA . VAL A 1 264 ? -2.108 -49.031 -20.826 1 91.01 264 VAL A CA 1
ATOM 2102 C C . VAL A 1 264 ? -3.383 -48.255 -20.503 1 91.01 264 VAL A C 1
ATOM 2104 O O . VAL A 1 264 ? -3.39 -47.022 -20.534 1 91.01 264 VAL A O 1
ATOM 2107 N N . LYS A 1 265 ? -4.419 -48.93 -20.178 1 91.74 265 LYS A N 1
ATOM 2108 C CA . LYS A 1 265 ? -5.665 -48.278 -19.787 1 91.74 265 LYS A CA 1
ATOM 2109 C C . LYS A 1 265 ? -5.476 -47.443 -18.523 1 91.74 265 LYS A C 1
ATOM 2111 O O . LYS A 1 265 ? -5.953 -46.309 -18.445 1 91.74 265 LYS A O 1
ATOM 2116 N N . THR A 1 266 ? -4.817 -48.005 -17.543 1 90.9 266 THR A N 1
ATOM 2117 C CA . THR A 1 266 ? -4.533 -47.283 -16.308 1 90.9 266 THR A CA 1
ATOM 2118 C C . THR A 1 266 ? -3.647 -46.071 -16.582 1 90.9 266 THR A C 1
ATOM 2120 O O . THR A 1 266 ? -3.848 -45.004 -15.998 1 90.9 266 THR A O 1
ATOM 2123 N N . LEU A 1 267 ? -2.701 -46.202 -17.419 1 87.7 267 LEU A N 1
ATOM 2124 C CA . LEU A 1 267 ? -1.828 -45.106 -17.825 1 87.7 267 LEU A CA 1
ATOM 2125 C C . LEU A 1 267 ? -2.633 -43.976 -18.458 1 87.7 267 LEU A C 1
ATOM 2127 O O . LEU A 1 267 ? -2.383 -42.8 -18.184 1 87.7 267 LEU A O 1
ATOM 2131 N N . ASP A 1 268 ? -3.53 -44.35 -19.278 1 87.26 268 ASP A N 1
ATOM 2132 C CA . ASP A 1 268 ? -4.407 -43.376 -19.92 1 87.26 268 ASP A CA 1
ATOM 2133 C C . ASP A 1 268 ? -5.175 -42.56 -18.882 1 87.26 268 ASP A C 1
ATOM 2135 O O . ASP A 1 268 ? -5.286 -41.339 -19.003 1 87.26 268 ASP A O 1
ATOM 2139 N N . ASP A 1 269 ? -5.654 -43.232 -17.878 1 88.66 269 ASP A N 1
ATOM 2140 C CA . ASP A 1 269 ? -6.396 -42.561 -16.814 1 88.66 269 ASP A CA 1
ATOM 2141 C C . ASP A 1 269 ? -5.499 -41.594 -16.045 1 88.66 269 ASP A C 1
ATOM 2143 O O . ASP A 1 269 ? -5.915 -40.481 -15.716 1 88.66 269 ASP A O 1
ATOM 2147 N N . GLU A 1 270 ? -4.327 -42.055 -15.74 1 83.92 270 GLU A N 1
ATOM 2148 C CA . GLU A 1 270 ? -3.391 -41.24 -14.97 1 83.92 270 GLU A CA 1
ATOM 2149 C C . GLU A 1 270 ? -2.962 -40.003 -15.754 1 83.92 270 GLU A C 1
ATOM 2151 O O . GLU A 1 270 ? -2.82 -38.919 -15.185 1 83.92 270 GLU A O 1
ATOM 2156 N N . TRP A 1 271 ? -2.795 -40.193 -16.975 1 84.16 271 TRP A N 1
ATOM 2157 C CA . TRP A 1 271 ? -2.393 -39.067 -17.812 1 84.16 271 TRP A CA 1
ATOM 2158 C C . TRP A 1 271 ? -3.517 -38.042 -17.923 1 84.16 271 TRP A C 1
ATOM 2160 O O . TRP A 1 271 ? -3.264 -36.836 -17.953 1 84.16 271 TRP A O 1
ATOM 2170 N N . GLU A 1 272 ? -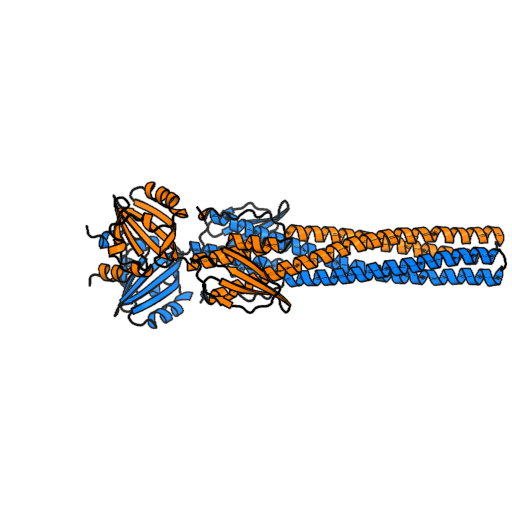4.653 -38.459 -18.11 1 86.83 272 GLU A N 1
ATOM 2171 C CA . GLU A 1 272 ? -5.81 -37.57 -18.165 1 86.83 272 GLU A CA 1
ATOM 2172 C C . GLU A 1 272 ? -5.916 -36.723 -16.9 1 86.83 272 GLU A C 1
ATOM 2174 O O . GLU A 1 272 ? -6.279 -35.546 -16.963 1 86.83 272 GLU A O 1
ATOM 2179 N N . LYS A 1 273 ? -5.581 -37.372 -15.79 1 87.01 273 LYS A N 1
ATOM 2180 C CA . LYS A 1 273 ? -5.565 -36.641 -14.526 1 87.01 273 LYS A CA 1
ATOM 2181 C C . LYS A 1 273 ? -4.544 -35.508 -14.56 1 87.01 273 LYS A C 1
ATOM 2183 O O . LYS A 1 273 ? -4.84 -34.386 -14.144 1 87.01 273 LYS A O 1
ATOM 2188 N N . VAL A 1 274 ? -3.333 -35.819 -15.061 1 86.24 274 VAL A N 1
ATOM 2189 C CA . VAL A 1 274 ? -2.279 -34.814 -15.161 1 86.24 274 VAL A CA 1
ATOM 2190 C C . VAL A 1 274 ? -2.737 -33.674 -16.067 1 86.24 274 VAL A C 1
ATOM 2192 O O . VAL A 1 274 ? -2.538 -32.5 -15.746 1 86.24 274 VAL A O 1
ATOM 2195 N N . ASP A 1 275 ? -3.362 -34.014 -17.136 1 87.69 275 ASP A N 1
ATOM 2196 C CA . ASP A 1 275 ? -3.842 -33.026 -18.097 1 87.69 275 ASP A CA 1
ATOM 2197 C C . ASP A 1 275 ? -4.875 -32.098 -17.462 1 87.69 275 ASP A C 1
ATOM 2199 O O . ASP A 1 275 ? -4.792 -30.877 -17.605 1 87.69 275 ASP A O 1
ATOM 2203 N N . ARG A 1 276 ? -5.771 -32.645 -16.739 1 90.06 276 ARG A N 1
ATOM 2204 C CA . ARG A 1 276 ? -6.81 -31.869 -16.068 1 90.06 276 ARG A CA 1
ATOM 2205 C C . ARG A 1 276 ? -6.212 -30.972 -14.989 1 90.06 276 ARG A C 1
ATOM 2207 O O . ARG A 1 276 ? -6.627 -29.822 -14.831 1 90.06 276 ARG A O 1
ATOM 2214 N N . LEU A 1 277 ? -5.303 -31.499 -14.272 1 88.66 277 LEU A N 1
ATOM 2215 C CA . LEU A 1 277 ? -4.661 -30.74 -13.204 1 88.66 277 LEU A CA 1
ATOM 2216 C C . LEU A 1 277 ? -3.855 -29.578 -13.772 1 88.66 277 LEU A C 1
ATOM 2218 O O . LEU A 1 277 ? -3.808 -28.499 -13.177 1 88.66 277 LEU A O 1
ATOM 2222 N N . ALA A 1 278 ? -3.221 -29.789 -14.873 1 86.61 278 ALA A N 1
ATOM 2223 C CA . ALA A 1 278 ? -2.492 -28.717 -15.546 1 86.61 278 ALA A CA 1
ATOM 2224 C C . ALA A 1 278 ? -3.429 -27.577 -15.935 1 86.61 278 ALA A C 1
ATOM 2226 O O . ALA A 1 278 ? -3.084 -26.402 -15.787 1 86.61 278 ALA A O 1
ATOM 2227 N N . ASP A 1 279 ? -4.609 -27.908 -16.348 1 89.17 279 ASP A N 1
ATOM 2228 C CA . ASP A 1 279 ? -5.606 -26.9 -16.692 1 89.17 279 ASP A CA 1
ATOM 2229 C C . ASP A 1 279 ? -6.039 -26.111 -15.458 1 89.17 279 ASP A C 1
ATOM 2231 O O . ASP A 1 279 ? -6.148 -24.884 -15.506 1 89.17 279 ASP A O 1
ATOM 2235 N N . LYS A 1 280 ? -6.269 -26.868 -14.418 1 88.06 280 LYS A N 1
ATOM 2236 C CA . LYS A 1 280 ? -6.671 -26.233 -13.166 1 88.06 280 LYS A CA 1
ATOM 2237 C C . LYS A 1 280 ? -5.594 -25.274 -12.666 1 88.06 280 LYS A C 1
ATOM 2239 O O . LYS A 1 280 ? -5.901 -24.17 -12.212 1 88.06 280 LYS A O 1
ATOM 2244 N N . LEU A 1 281 ? -4.391 -25.669 -12.796 1 87.15 281 LEU A N 1
ATOM 2245 C CA . LEU A 1 281 ? -3.254 -24.848 -12.395 1 87.15 281 LEU A CA 1
ATOM 2246 C C . LEU A 1 281 ? -3.162 -23.59 -13.253 1 87.15 281 LEU A C 1
ATOM 2248 O O . LEU A 1 281 ? -2.935 -22.495 -12.734 1 87.15 281 LEU A O 1
ATOM 2252 N N . SER A 1 282 ? -3.332 -23.789 -14.509 1 86.72 282 SER A N 1
ATOM 2253 C CA . SER A 1 282 ? -3.277 -22.66 -15.433 1 86.72 282 SER A CA 1
ATOM 2254 C C . SER A 1 282 ? -4.365 -21.638 -15.121 1 86.72 282 SER A C 1
ATOM 2256 O O . SER A 1 282 ? -4.115 -20.431 -15.145 1 86.72 282 SER A O 1
ATOM 2258 N N . GLU A 1 283 ? -5.493 -22.106 -14.786 1 87.03 283 GLU A N 1
ATOM 2259 C CA . GLU A 1 283 ? -6.604 -21.22 -14.451 1 87.03 283 GLU A CA 1
ATOM 2260 C C . GLU A 1 283 ? -6.338 -20.469 -13.15 1 87.03 283 GLU A C 1
ATOM 2262 O O . GLU A 1 283 ? -6.535 -19.254 -13.077 1 87.03 283 GLU A O 1
ATOM 2267 N N . ALA A 1 284 ? -5.911 -21.22 -12.196 1 82.39 284 ALA A N 1
ATOM 2268 C CA . ALA A 1 284 ? -5.621 -20.609 -10.902 1 82.39 284 ALA A CA 1
ATOM 2269 C C . ALA A 1 284 ? -4.511 -19.568 -11.024 1 82.39 284 ALA A C 1
ATOM 2271 O O . ALA A 1 284 ? -4.58 -18.503 -10.406 1 82.39 284 ALA A O 1
ATOM 2272 N N . PHE A 1 285 ? -3.565 -19.863 -11.795 1 81.62 285 PHE A N 1
ATOM 2273 C CA . PHE A 1 285 ? -2.453 -18.94 -11.986 1 81.62 285 PHE A CA 1
ATOM 2274 C C . PHE A 1 285 ? -2.899 -17.707 -12.762 1 81.62 285 PHE A C 1
ATOM 2276 O O . PHE A 1 285 ? -2.436 -16.597 -12.492 1 81.62 285 PHE A O 1
ATOM 2283 N N . SER A 1 286 ? -3.74 -17.947 -13.712 1 81.18 286 SER A N 1
ATOM 2284 C CA . SER A 1 286 ? -4.275 -16.816 -14.463 1 81.18 286 SER A CA 1
ATOM 2285 C C . SER A 1 286 ? -5.008 -15.842 -13.547 1 81.18 286 SER A C 1
ATOM 2287 O O . SER A 1 286 ? -4.914 -14.625 -13.723 1 81.18 286 SER A O 1
ATOM 2289 N N . VAL A 1 287 ? -5.696 -16.387 -12.621 1 76.61 287 VAL A N 1
ATOM 2290 C CA . VAL A 1 287 ? -6.397 -15.559 -11.645 1 76.61 287 VAL A CA 1
ATOM 2291 C C . VAL A 1 287 ? -5.387 -14.767 -10.818 1 76.61 287 VAL A C 1
ATOM 2293 O O . VAL A 1 287 ? -5.554 -13.563 -10.61 1 76.61 287 VAL A O 1
ATOM 2296 N N . LEU A 1 288 ? -4.349 -15.352 -10.39 1 73.87 288 LEU A N 1
ATOM 2297 C CA . LEU A 1 288 ? -3.313 -14.703 -9.595 1 73.87 288 LEU A CA 1
ATOM 2298 C C . LEU A 1 288 ? -2.647 -13.58 -10.382 1 73.87 288 LEU A C 1
ATOM 2300 O O . LEU A 1 288 ? -2.347 -12.52 -9.827 1 73.87 288 LEU A O 1
ATOM 2304 N N . GLU A 1 289 ? -2.49 -13.798 -11.599 1 73.51 289 GLU A N 1
ATOM 2305 C CA . GLU A 1 289 ? -1.856 -12.792 -12.446 1 73.51 289 GLU A CA 1
ATOM 2306 C C . GLU A 1 289 ? -2.748 -11.565 -12.607 1 73.51 289 GLU A C 1
ATOM 2308 O O . GLU A 1 289 ? -2.256 -10.436 -12.668 1 73.51 289 GLU A O 1
ATOM 2313 N N . LYS A 1 290 ? -4.005 -11.871 -12.671 1 72.77 290 LYS A N 1
ATOM 2314 C CA . LYS A 1 290 ? -4.957 -10.779 -12.85 1 72.77 290 LYS A CA 1
ATOM 2315 C C . LYS A 1 290 ? -5.057 -9.926 -11.588 1 72.77 290 LYS A C 1
ATOM 2317 O O . LYS A 1 290 ? -5.382 -8.739 -11.66 1 72.77 290 LYS A O 1
ATOM 2322 N N . LEU A 1 291 ? -4.836 -10.578 -10.487 1 70.61 291 LEU A N 1
ATOM 2323 C CA . LEU A 1 291 ? -4.909 -9.846 -9.227 1 70.61 291 LEU A CA 1
ATOM 2324 C C . LEU A 1 291 ? -3.887 -8.714 -9.196 1 70.61 291 LEU A C 1
ATOM 2326 O O . LEU A 1 291 ? -4.099 -7.699 -8.528 1 70.61 291 LEU A O 1
ATOM 2330 N N . GLY A 1 292 ? -2.83 -8.817 -9.858 1 61.48 292 GLY A N 1
ATOM 2331 C CA . GLY A 1 292 ? -1.796 -7.794 -9.859 1 61.48 292 GLY A CA 1
ATOM 2332 C C . GLY A 1 292 ? -2.031 -6.709 -10.892 1 61.48 292 GLY A C 1
ATOM 2333 O O . GLY A 1 292 ? -1.34 -5.688 -10.896 1 61.48 292 GLY A O 1
ATOM 2334 N N . THR A 1 293 ? -2.92 -6.902 -11.958 1 57.05 293 THR A N 1
ATOM 2335 C CA . THR A 1 293 ? -3.044 -5.984 -13.084 1 57.05 293 THR A CA 1
ATOM 2336 C C . THR A 1 293 ? -4.153 -4.966 -12.833 1 57.05 293 THR A C 1
ATOM 2338 O O . THR A 1 293 ? -4.589 -4.276 -13.756 1 57.05 293 THR A O 1
ATOM 2341 N N . THR A 1 294 ? -4.31 -4.501 -11.637 1 51.8 294 THR A N 1
ATOM 2342 C CA . THR A 1 294 ? -5.414 -3.563 -11.469 1 51.8 294 THR A CA 1
ATOM 2343 C C . THR A 1 294 ? -5.197 -2.315 -12.321 1 51.8 294 THR A C 1
ATOM 2345 O O . THR A 1 294 ? -4.083 -1.793 -12.394 1 51.8 294 THR A O 1
ATOM 2348 N N . GLU A 1 295 ? -6.121 -2.024 -13.23 1 44.95 295 GLU A N 1
ATOM 2349 C CA . GLU A 1 295 ? -6.21 -0.736 -13.911 1 44.95 295 GLU A CA 1
ATOM 2350 C C . GLU A 1 295 ? -6.046 0.42 -12.929 1 44.95 295 GLU A C 1
ATOM 2352 O O . GLU A 1 295 ? -6.656 0.423 -11.858 1 44.95 295 GLU A O 1
ATOM 2357 N N . SER A 1 296 ? -4.957 0.974 -12.897 1 42.94 296 SER A N 1
ATOM 2358 C CA . SER A 1 296 ? -4.647 2.199 -12.167 1 42.94 296 SER A CA 1
ATOM 2359 C C . SER A 1 296 ? -5.868 3.108 -12.069 1 42.94 296 SER A C 1
ATOM 2361 O O . SER A 1 296 ? -6.293 3.694 -13.066 1 42.94 296 SER A O 1
ATOM 2363 N N . GLN A 1 297 ? -6.894 2.752 -11.589 1 38.45 297 GLN A N 1
ATOM 2364 C CA . GLN A 1 297 ? -7.703 3.95 -11.385 1 38.45 297 GLN A CA 1
ATOM 2365 C C . GLN A 1 297 ? -6.975 4.962 -10.505 1 38.45 297 GLN A C 1
ATOM 2367 O O . GLN A 1 297 ? -6.514 4.625 -9.413 1 38.45 297 GLN A O 1
ATOM 2372 N N . LYS A 1 298 ? -6.274 5.896 -11.191 1 39.92 298 LYS A N 1
ATOM 2373 C CA . LYS A 1 298 ? -5.578 7.051 -10.63 1 39.92 298 LYS A CA 1
ATOM 2374 C C . LYS A 1 298 ? -6.224 7.501 -9.323 1 39.92 298 LYS A C 1
ATOM 2376 O O . LYS A 1 298 ? -7.408 7.844 -9.296 1 39.92 298 LYS A O 1
ATOM 2381 N N . ILE A 1 299 ? -6.001 6.931 -8.307 1 42.69 299 ILE A N 1
ATOM 2382 C CA . ILE A 1 299 ? -6.349 7.732 -7.139 1 42.69 299 ILE A CA 1
ATOM 2383 C C . ILE A 1 299 ? -6.168 9.215 -7.457 1 42.69 299 ILE A C 1
ATOM 2385 O O . ILE A 1 299 ? -5.093 9.637 -7.889 1 42.69 299 ILE A O 1
ATOM 2389 N N . ASN A 1 300 ? -7.139 10.063 -7.624 1 36.8 300 ASN A N 1
ATOM 2390 C CA . ASN A 1 300 ? -7.265 11.433 -8.111 1 36.8 300 ASN A CA 1
ATOM 2391 C C . ASN A 1 300 ? -6.053 12.278 -7.727 1 36.8 300 ASN A C 1
ATOM 2393 O O . ASN A 1 300 ? -5.771 12.463 -6.542 1 36.8 300 ASN A O 1
ATOM 2397 N N . LYS A 1 301 ? -5.028 12.467 -8.563 1 36.71 301 LYS A N 1
ATOM 2398 C CA . LYS A 1 301 ? -4.11 13.568 -8.841 1 36.71 301 LYS A CA 1
ATOM 2399 C C . LYS A 1 301 ? -4.79 14.917 -8.627 1 36.71 301 LYS A C 1
ATOM 2401 O O . LYS A 1 301 ? -4.26 15.956 -9.029 1 36.71 301 LYS A O 1
ATOM 2406 N N . LYS A 1 302 ? -5.953 15.217 -8.473 1 33.61 302 LYS A N 1
ATOM 2407 C CA . LYS A 1 302 ? -6.27 16.621 -8.72 1 33.61 302 LYS A CA 1
ATOM 2408 C C . LYS A 1 302 ? -5.335 17.541 -7.939 1 33.61 302 LYS A C 1
ATOM 2410 O O . LYS A 1 302 ? -5.561 18.751 -7.87 1 33.61 302 LYS A O 1
ATOM 2415 N N . ARG A 1 303 ? -4.547 17.169 -6.978 1 31.7 303 ARG A N 1
ATOM 2416 C CA . ARG A 1 303 ? -4.011 18.406 -6.42 1 31.7 303 ARG A CA 1
ATOM 2417 C C . ARG A 1 303 ? -2.862 18.937 -7.27 1 31.7 303 ARG A C 1
ATOM 2419 O O . ARG A 1 303 ? -2.111 19.811 -6.832 1 31.7 303 ARG A O 1
ATOM 2426 N N . LYS A 1 304 ? -2.335 18.273 -8.321 1 28.81 304 LYS A N 1
ATOM 2427 C CA . LYS A 1 304 ? -1.345 19.135 -8.961 1 28.81 304 LYS A CA 1
ATOM 2428 C C . LYS A 1 304 ? -1.99 20.411 -9.494 1 28.81 304 LYS A C 1
ATOM 2430 O O . LYS A 1 304 ? -1.296 21.306 -9.983 1 28.81 304 LYS A O 1
ATOM 2435 N N . THR A 1 305 ? -3.203 20.401 -10.091 1 22.84 305 THR A N 1
ATOM 2436 C CA . THR A 1 305 ? -3.366 21.766 -10.579 1 22.84 305 THR A CA 1
ATOM 2437 C C . THR A 1 305 ? -3.541 22.738 -9.416 1 22.84 305 THR A C 1
ATOM 2439 O O . THR A 1 305 ? -4.211 22.423 -8.431 1 22.84 305 THR A O 1
ATOM 2442 N N . MET B 1 1 ? -5.641 50.439 12.075 1 60.57 1 MET B N 1
ATOM 2443 C CA . MET B 1 1 ? -6.321 49.172 12.328 1 60.57 1 MET B CA 1
ATOM 2444 C C . MET B 1 1 ? -5.403 48.2 13.061 1 60.57 1 MET B C 1
ATOM 2446 O O . MET B 1 1 ? -4.198 48.166 12.806 1 60.57 1 MET B O 1
ATOM 2450 N N . ASP B 1 2 ? -5.736 47.696 14.242 1 83.63 2 ASP B N 1
ATOM 2451 C CA . ASP B 1 2 ? -4.965 46.731 15.021 1 83.63 2 ASP B CA 1
ATOM 2452 C C . ASP B 1 2 ? -5.039 45.339 14.398 1 83.63 2 ASP B C 1
ATOM 2454 O O . ASP B 1 2 ? -5.951 44.566 14.698 1 83.63 2 ASP B O 1
ATOM 2458 N N . TYR B 1 3 ? -4.131 45.139 13.406 1 86.47 3 TYR B N 1
ATOM 2459 C CA . TYR B 1 3 ? -4.095 43.88 12.67 1 86.47 3 TYR B CA 1
ATOM 2460 C C . TYR B 1 3 ? -3.897 42.701 13.616 1 86.47 3 TYR B C 1
ATOM 2462 O O . TYR B 1 3 ? -4.37 41.594 13.345 1 86.47 3 TYR B O 1
ATOM 2470 N N . MET B 1 4 ? -3.293 42.922 14.705 1 86.02 4 MET B N 1
ATOM 2471 C CA . MET B 1 4 ? -3.022 41.843 15.65 1 86.02 4 MET B CA 1
ATOM 2472 C C . MET B 1 4 ? -4.315 41.329 16.275 1 86.02 4 MET B C 1
ATOM 2474 O O . MET B 1 4 ? -4.53 40.119 16.36 1 86.02 4 MET B O 1
ATOM 2478 N N . GLU B 1 5 ? -5.072 42.28 16.622 1 86.1 5 GLU B N 1
ATOM 2479 C CA . GLU B 1 5 ? -6.367 41.922 17.192 1 86.1 5 GLU B CA 1
ATOM 2480 C C . GLU B 1 5 ? -7.261 41.252 16.153 1 86.1 5 GLU B C 1
ATOM 2482 O O . GLU B 1 5 ? -7.941 40.269 16.453 1 86.1 5 GLU B O 1
ATOM 2487 N N . LEU B 1 6 ? -7.278 41.787 14.966 1 88.9 6 LEU B N 1
ATOM 2488 C CA . LEU B 1 6 ? -8.073 41.235 13.874 1 88.9 6 LEU B CA 1
ATOM 2489 C C . LEU B 1 6 ? -7.714 39.773 13.626 1 88.9 6 LEU B C 1
ATOM 2491 O O . LEU B 1 6 ? -8.6 38.929 13.475 1 88.9 6 LEU B O 1
ATOM 2495 N N . VAL B 1 7 ? -6.456 39.456 13.691 1 88.23 7 VAL B N 1
ATOM 2496 C CA . VAL B 1 7 ? -5.942 38.119 13.411 1 88.23 7 VAL B CA 1
ATOM 2497 C C . VAL B 1 7 ? -6.352 37.163 14.529 1 88.23 7 VAL B C 1
ATOM 2499 O O . VAL B 1 7 ? -6.97 36.127 14.272 1 88.23 7 VAL B O 1
ATOM 2502 N N . LEU B 1 8 ? -6.055 37.485 15.715 1 88.95 8 LEU B N 1
ATOM 2503 C CA . LEU B 1 8 ? -6.224 36.577 16.844 1 88.95 8 LEU B CA 1
ATOM 2504 C C . LEU B 1 8 ? -7.702 36.309 17.109 1 88.95 8 LEU B C 1
ATOM 2506 O O . LEU B 1 8 ? -8.065 35.236 17.596 1 88.95 8 LEU B O 1
ATOM 2510 N N . GLU B 1 9 ? -8.536 37.232 16.669 1 86.62 9 GLU B N 1
ATOM 2511 C CA . GLU B 1 9 ? -9.972 37.066 16.876 1 86.62 9 GLU B CA 1
ATOM 2512 C C . GLU B 1 9 ? -10.586 36.183 15.794 1 86.62 9 GLU B C 1
ATOM 2514 O O . GLU B 1 9 ? -11.707 35.693 15.947 1 86.62 9 GLU B O 1
ATOM 2519 N N . ASN B 1 10 ? -9.838 36.006 14.701 1 86.64 10 ASN B N 1
ATOM 2520 C CA . ASN B 1 10 ? -10.483 35.351 13.567 1 86.64 10 ASN B CA 1
ATOM 2521 C C . ASN B 1 10 ? -9.702 34.123 13.11 1 86.64 10 ASN B C 1
ATOM 2523 O O . ASN B 1 10 ? -10.099 33.447 12.16 1 86.64 10 ASN B O 1
ATOM 2527 N N . ILE B 1 11 ? -8.662 33.793 13.848 1 86.52 11 ILE B N 1
ATOM 2528 C CA . ILE B 1 11 ? -7.845 32.642 13.482 1 86.52 11 ILE B CA 1
ATOM 2529 C C . ILE B 1 11 ? -8.595 31.352 13.806 1 86.52 11 ILE B C 1
ATOM 2531 O O . ILE B 1 11 ? -9.332 31.287 14.792 1 86.52 11 ILE B O 1
ATOM 2535 N N . ARG B 1 12 ? -8.379 30.386 12.979 1 86.65 12 ARG B N 1
ATOM 2536 C CA . ARG B 1 12 ? -9.048 29.104 13.177 1 86.65 12 ARG B CA 1
ATOM 2537 C C . ARG B 1 12 ? -8.231 28.194 14.088 1 86.65 12 ARG B C 1
ATOM 2539 O O . ARG B 1 12 ? -8.791 27.398 14.844 1 86.65 12 ARG B O 1
ATOM 2546 N N . ASP B 1 13 ? -6.933 28.359 14.011 1 90.19 13 ASP B N 1
ATOM 2547 C CA . ASP B 1 13 ? -6.062 27.56 14.869 1 90.19 13 ASP B CA 1
ATOM 2548 C C . ASP B 1 13 ? -6.117 28.048 16.314 1 90.19 13 ASP B C 1
ATOM 2550 O O . ASP B 1 13 ? -6.193 29.253 16.566 1 90.19 13 ASP B O 1
ATOM 2554 N N . GLY B 1 14 ? -6.114 27.071 17.128 1 91.45 14 GLY B N 1
ATOM 2555 C CA . GLY B 1 14 ? -6.08 27.455 18.53 1 91.45 14 GLY B CA 1
ATOM 2556 C C . GLY B 1 14 ? -4.73 27.988 18.97 1 91.45 14 GLY B C 1
ATOM 2557 O O . GLY B 1 14 ? -3.697 27.367 18.712 1 91.45 14 GLY B O 1
ATOM 2558 N N . ILE B 1 15 ? -4.755 29.161 19.539 1 93.12 15 ILE B N 1
ATOM 2559 C CA . ILE B 1 15 ? -3.529 29.738 20.079 1 93.12 15 ILE B CA 1
ATOM 2560 C C . ILE B 1 15 ? -3.648 29.876 21.595 1 93.12 15 ILE B C 1
ATOM 2562 O O . ILE B 1 15 ? -4.62 30.444 22.099 1 93.12 15 ILE B O 1
ATOM 2566 N N . PHE B 1 16 ? -2.59 29.406 22.268 1 95.13 16 PHE B N 1
ATOM 2567 C CA . PHE B 1 16 ? -2.603 29.412 23.726 1 95.13 16 PHE B CA 1
ATOM 2568 C C . PHE B 1 16 ? -1.293 29.964 24.277 1 95.13 16 PHE B C 1
ATOM 2570 O O . PHE B 1 16 ? -0.232 29.772 23.679 1 95.13 16 PHE B O 1
ATOM 2577 N N . VAL B 1 17 ? -1.429 30.692 25.324 1 95.95 17 VAL B N 1
ATOM 2578 C CA . VAL B 1 17 ? -0.282 31.048 26.151 1 95.95 17 VAL B CA 1
ATOM 2579 C C . VAL B 1 17 ? -0.39 30.359 27.51 1 95.95 17 VAL B C 1
ATOM 2581 O O . VAL B 1 17 ? -1.404 30.49 28.2 1 95.95 17 VAL B O 1
ATOM 2584 N N . ILE B 1 18 ? 0.616 29.59 27.798 1 96.08 18 ILE B N 1
ATOM 2585 C CA . ILE B 1 18 ? 0.611 28.804 29.027 1 96.08 18 ILE B CA 1
ATOM 2586 C C . ILE B 1 18 ? 1.703 29.309 29.967 1 96.08 18 ILE B C 1
ATOM 2588 O O . ILE B 1 18 ? 2.838 29.54 29.543 1 96.08 18 ILE B O 1
ATOM 2592 N N . GLN B 1 19 ? 1.302 29.607 31.163 1 95.22 19 GLN B N 1
ATOM 2593 C CA . GLN B 1 19 ? 2.217 29.966 32.242 1 95.22 19 GLN B CA 1
ATOM 2594 C C . GLN B 1 19 ? 2.079 29.008 33.421 1 95.22 19 GLN B C 1
ATOM 2596 O O . GLN B 1 19 ? 0.985 28.835 33.963 1 95.22 19 GLN B O 1
ATOM 2601 N N . ASN B 1 20 ? 3.185 28.368 33.914 1 92.48 20 ASN B N 1
ATOM 2602 C CA . ASN B 1 20 ? 3.159 27.412 35.016 1 92.48 20 ASN B CA 1
ATOM 2603 C C . ASN B 1 20 ? 2.054 26.376 34.833 1 92.48 20 ASN B C 1
ATOM 2605 O O . ASN B 1 20 ? 1.228 26.178 35.726 1 92.48 20 ASN B O 1
ATOM 2609 N N . ASP B 1 21 ? 1.838 25.833 33.626 1 93.34 21 ASP B N 1
ATOM 2610 C CA . ASP B 1 21 ? 0.956 24.738 33.233 1 93.34 21 ASP B CA 1
ATOM 2611 C C . ASP B 1 21 ? -0.492 25.21 33.131 1 93.34 21 ASP B C 1
ATOM 2613 O O . ASP B 1 21 ? -1.395 24.409 32.879 1 93.34 21 ASP B O 1
ATOM 2617 N N . VAL B 1 22 ? -0.662 26.556 33.291 1 96.75 22 VAL B N 1
ATOM 2618 C CA . VAL B 1 22 ? -2.013 27.107 33.249 1 96.75 22 VAL B CA 1
ATOM 2619 C C . VAL B 1 22 ? -2.183 27.962 31.994 1 96.75 22 VAL B C 1
ATOM 2621 O O . VAL B 1 22 ? -1.302 28.752 31.65 1 96.75 22 VAL B O 1
ATOM 2624 N N . ILE B 1 23 ? -3.294 27.774 31.365 1 97.17 23 ILE B N 1
ATOM 2625 C CA . ILE B 1 23 ? -3.587 28.572 30.179 1 97.17 23 ILE B CA 1
ATOM 2626 C C . ILE B 1 23 ? -3.978 29.989 30.595 1 97.17 23 ILE B C 1
ATOM 2628 O O . ILE B 1 23 ? -4.99 30.186 31.272 1 97.17 23 ILE B O 1
ATOM 2632 N N . VAL B 1 24 ? -3.265 30.994 30.132 1 96.42 24 VAL B N 1
ATOM 2633 C CA . VAL B 1 24 ? -3.518 32.364 30.565 1 96.42 24 VAL B CA 1
ATOM 2634 C C . VAL B 1 24 ? -4.12 33.167 29.413 1 96.42 24 VAL B C 1
ATOM 2636 O O . VAL B 1 24 ? -4.669 34.251 29.624 1 96.42 24 VAL B O 1
ATOM 2639 N N . PHE B 1 25 ? -4.047 32.648 28.291 1 94.85 25 PHE B N 1
ATOM 2640 C CA . PHE B 1 25 ? -4.619 33.277 27.107 1 94.85 25 PHE B CA 1
ATOM 2641 C C . PHE B 1 25 ? -5.045 32.227 26.088 1 94.85 25 PHE B C 1
ATOM 2643 O O . PHE B 1 25 ? -4.372 31.207 25.921 1 94.85 25 PHE B O 1
ATOM 2650 N N . ALA B 1 26 ? -6.139 32.434 25.471 1 94.63 26 ALA B N 1
ATOM 2651 C CA . ALA B 1 26 ? -6.639 31.576 24.399 1 94.63 26 ALA B CA 1
ATOM 2652 C C . ALA B 1 26 ? -7.431 32.383 23.375 1 94.63 26 ALA B C 1
ATOM 2654 O O . ALA B 1 26 ? -8.066 33.383 23.72 1 94.63 26 ALA B O 1
ATOM 2655 N N . THR B 1 27 ? -7.372 31.983 22.165 1 91.91 27 THR B N 1
ATOM 2656 C CA . THR B 1 27 ? -8.137 32.645 21.114 1 91.91 27 THR B CA 1
ATOM 2657 C C . THR B 1 27 ? -9.555 32.087 21.044 1 91.91 27 THR B C 1
ATOM 2659 O O . THR B 1 27 ? -9.819 30.985 21.53 1 91.91 27 THR B O 1
ATOM 2662 N N . PRO B 1 28 ? -10.465 32.835 20.397 1 91.62 28 PRO B N 1
ATOM 2663 C CA . PRO B 1 28 ? -11.856 32.395 20.274 1 91.62 28 PRO B CA 1
ATOM 2664 C C . PRO B 1 28 ? -11.999 31.106 19.468 1 91.62 28 PRO B C 1
ATOM 2666 O O . PRO B 1 28 ? -13.042 30.45 19.525 1 91.62 28 PRO B O 1
ATOM 2669 N N . SER B 1 29 ? -10.978 30.687 18.808 1 90.35 29 SER B N 1
ATOM 2670 C CA . SER B 1 29 ? -10.999 29.477 17.992 1 90.35 29 SER B CA 1
ATOM 2671 C C . SER B 1 29 ? -11.25 28.239 18.846 1 90.35 29 SER B C 1
ATOM 2673 O O . SER B 1 29 ? -11.577 27.172 18.321 1 90.35 29 SER B O 1
ATOM 2675 N N . VAL B 1 30 ? -11.122 28.326 20.142 1 91.32 30 VAL B N 1
ATOM 2676 C CA . VAL B 1 30 ? -11.398 27.203 21.033 1 91.32 30 VAL B CA 1
ATOM 2677 C C . VAL B 1 30 ? -12.85 26.759 20.87 1 91.32 30 VAL B C 1
ATOM 2679 O O . VAL B 1 30 ? -13.206 25.635 21.232 1 91.32 30 VAL B O 1
ATOM 2682 N N . LYS B 1 31 ? -13.681 27.652 20.335 1 90.23 31 LYS B N 1
ATOM 2683 C CA . LYS B 1 31 ? -15.084 27.331 20.091 1 90.23 31 LYS B CA 1
ATOM 2684 C C . LYS B 1 31 ? -15.22 26.185 19.092 1 90.23 31 LYS B C 1
ATOM 2686 O O . LYS B 1 31 ? -16.204 25.443 19.121 1 90.23 31 LYS B O 1
ATOM 2691 N N . GLU B 1 32 ? -14.228 26.084 18.252 1 86.16 32 GLU B N 1
ATOM 2692 C CA . GLU B 1 32 ? -14.226 24.988 17.289 1 86.16 32 GLU B CA 1
ATOM 2693 C C . GLU B 1 32 ? -14.191 23.634 17.993 1 86.16 32 GLU B C 1
ATOM 2695 O O . GLU B 1 32 ? -14.68 22.637 17.457 1 86.16 32 GLU B O 1
ATOM 2700 N N . ALA B 1 33 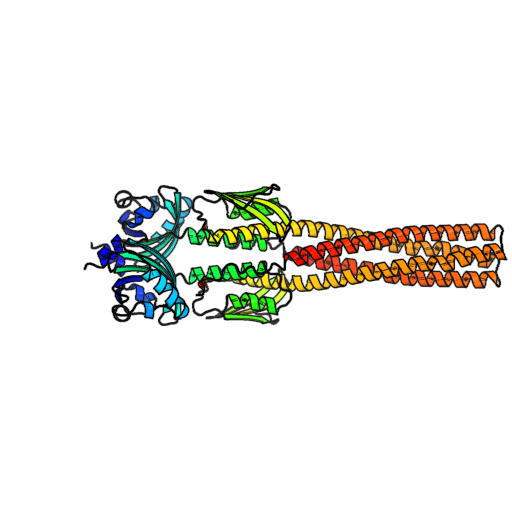? -13.592 23.609 19.178 1 88.62 33 ALA B N 1
ATOM 2701 C CA . ALA B 1 33 ? -13.538 22.387 19.978 1 88.62 33 ALA B CA 1
ATOM 2702 C C . ALA B 1 33 ? -14.742 22.288 20.91 1 88.62 33 ALA B C 1
ATOM 2704 O O . ALA B 1 33 ? -14.862 21.332 21.679 1 88.62 33 ALA B O 1
ATOM 2705 N N . GLY B 1 34 ? -15.607 23.314 20.9 1 90.47 34 GLY B N 1
ATOM 2706 C CA . GLY B 1 34 ? -16.829 23.309 21.688 1 90.47 34 GLY B CA 1
ATOM 2707 C C . GLY B 1 34 ? -16.689 24.036 23.012 1 90.47 34 GLY B C 1
ATOM 2708 O O . GLY B 1 34 ? -17.607 24.023 23.834 1 90.47 34 GLY B O 1
ATOM 2709 N N . TYR B 1 35 ? -15.567 24.689 23.212 1 93.9 35 TYR B N 1
ATOM 2710 C CA . TYR B 1 35 ? -15.327 25.338 24.496 1 93.9 35 TYR B CA 1
ATOM 2711 C C . TYR B 1 35 ? -15.536 26.844 24.394 1 93.9 35 TYR B C 1
ATOM 2713 O O . TYR B 1 35 ? -15.338 27.433 23.329 1 93.9 35 TYR B O 1
ATOM 2721 N N . ASP B 1 36 ? -15.892 27.405 25.518 1 93.44 36 ASP B N 1
ATOM 2722 C CA . ASP B 1 36 ? -15.82 28.854 25.675 1 93.44 36 ASP B CA 1
ATOM 2723 C C . ASP B 1 36 ? -14.471 29.278 26.251 1 93.44 36 ASP B C 1
ATOM 2725 O O . ASP B 1 36 ? -13.84 28.52 26.991 1 93.44 36 ASP B O 1
ATOM 2729 N N . ILE B 1 37 ? -14.082 30.464 25.907 1 93.72 37 ILE B N 1
ATOM 2730 C CA . ILE B 1 37 ? -12.802 30.982 26.376 1 93.72 37 ILE B CA 1
ATOM 2731 C C . ILE B 1 37 ? -12.745 30.914 27.901 1 93.72 37 ILE B C 1
ATOM 2733 O O . ILE B 1 37 ? -11.708 30.573 28.475 1 93.72 37 ILE B O 1
ATOM 2737 N N . SER B 1 38 ? -13.871 31.134 28.556 1 93.71 38 SER B N 1
ATOM 2738 C CA . SER B 1 38 ? -13.948 31.155 30.013 1 93.71 38 SER B CA 1
ATOM 2739 C C . SER B 1 38 ? -13.729 29.764 30.599 1 93.71 38 SER B C 1
ATOM 2741 O O . SER B 1 38 ? -13.306 29.629 31.749 1 93.71 38 SER B O 1
ATOM 2743 N N . GLU B 1 39 ? -13.958 28.712 29.802 1 94.28 39 GLU B N 1
ATOM 2744 C CA . GLU B 1 39 ? -13.805 27.331 30.251 1 94.28 39 GLU B CA 1
ATOM 2745 C C . GLU B 1 39 ? -12.359 26.863 30.115 1 94.28 39 GLU B C 1
ATOM 2747 O O . GLU B 1 39 ? -11.975 25.843 30.691 1 94.28 39 GLU B O 1
ATOM 2752 N N . VAL B 1 40 ? -11.63 27.604 29.337 1 94.82 40 VAL B N 1
ATOM 2753 C CA . VAL B 1 40 ? -10.286 27.146 28.997 1 94.82 40 VAL B CA 1
ATOM 2754 C C . VAL B 1 40 ? -9.252 27.951 29.78 1 94.82 40 VAL B C 1
ATOM 2756 O O . VAL B 1 40 ? -8.342 27.382 30.387 1 94.82 40 VAL B O 1
ATOM 2759 N N . VAL B 1 41 ? -9.414 29.305 29.818 1 95.71 41 VAL B N 1
ATOM 2760 C CA . VAL B 1 41 ? -8.464 30.182 30.495 1 95.71 41 VAL B CA 1
ATOM 2761 C C . VAL B 1 41 ? -8.522 29.94 32.002 1 95.71 41 VAL B C 1
ATOM 2763 O O . VAL B 1 41 ? -9.605 29.902 32.59 1 95.71 41 VAL B O 1
ATOM 2766 N N . GLY B 1 42 ? -7.411 29.713 32.626 1 95.82 42 GLY B N 1
ATOM 2767 C CA . GLY B 1 42 ? -7.331 29.469 34.058 1 95.82 42 GLY B CA 1
ATOM 2768 C C . GLY B 1 42 ? -7.199 27.999 34.406 1 95.82 42 GLY B C 1
ATOM 2769 O O . GLY B 1 42 ? -6.958 27.649 35.564 1 95.82 42 GLY B O 1
ATOM 2770 N N . LYS B 1 43 ? -7.365 27.15 33.473 1 96.46 43 LYS B N 1
ATOM 2771 C CA . LYS B 1 43 ? -7.265 25.711 33.694 1 96.46 43 LYS B CA 1
ATOM 2772 C C . LYS B 1 43 ? -5.888 25.188 33.295 1 96.46 43 LYS B C 1
ATOM 2774 O O . LYS B 1 43 ? -5.169 25.837 32.532 1 96.46 43 LYS B O 1
ATOM 2779 N N . LYS B 1 44 ? -5.588 24.015 33.852 1 96.33 44 LYS B N 1
ATOM 2780 C CA . LYS B 1 44 ? -4.358 23.344 33.442 1 96.33 44 LYS B CA 1
ATOM 2781 C C . LYS B 1 44 ? -4.488 22.771 32.033 1 96.33 44 LYS B C 1
ATOM 2783 O O . LYS B 1 44 ? -5.504 22.16 31.697 1 96.33 44 LYS B O 1
ATOM 2788 N N . PHE B 1 45 ? -3.5 22.984 31.242 1 95.08 45 PHE B N 1
ATOM 2789 C CA . PHE B 1 45 ? -3.588 22.58 29.844 1 95.08 45 PHE B CA 1
ATOM 2790 C C . PHE B 1 45 ? -3.702 21.065 29.725 1 95.08 45 PHE B C 1
ATOM 2792 O O . PHE B 1 45 ? -4.293 20.554 28.771 1 95.08 45 PHE B O 1
ATOM 2799 N N . ILE B 1 46 ? -3.145 20.322 30.654 1 94.99 46 ILE B N 1
ATOM 2800 C CA . ILE B 1 46 ? -3.105 18.865 30.612 1 94.99 46 ILE B CA 1
ATOM 2801 C C . ILE B 1 46 ? -4.524 18.307 30.697 1 94.99 46 ILE B C 1
ATOM 2803 O O . ILE B 1 46 ? -4.775 17.167 30.298 1 94.99 46 ILE B O 1
ATOM 2807 N N . GLU B 1 47 ? -5.465 19.1 31.243 1 94.85 47 GLU B N 1
ATOM 2808 C CA . GLU B 1 47 ? -6.856 18.677 31.368 1 94.85 47 GLU B CA 1
ATOM 2809 C C . GLU B 1 47 ? -7.506 18.501 29.999 1 94.85 47 GLU B C 1
ATOM 2811 O O . GLU B 1 47 ? -8.521 17.814 29.871 1 94.85 47 GLU B O 1
ATOM 2816 N N . PHE B 1 48 ? -6.934 19.067 28.989 1 95.39 48 PHE B N 1
ATOM 2817 C CA . PHE B 1 48 ? -7.53 19.042 27.659 1 95.39 48 PHE B CA 1
ATOM 2818 C C . PHE B 1 48 ? -6.832 18.018 26.771 1 95.39 48 PHE B C 1
ATOM 2820 O O . PHE B 1 48 ? -7.152 17.895 25.587 1 95.39 48 PHE B O 1
ATOM 2827 N N . ILE B 1 49 ? -5.876 17.317 27.292 1 95.3 49 ILE B N 1
ATOM 2828 C CA . ILE B 1 49 ? -5.166 16.268 26.57 1 95.3 49 ILE B CA 1
ATOM 2829 C C . ILE B 1 49 ? -5.708 14.901 26.98 1 95.3 49 ILE B C 1
ATOM 2831 O O . ILE B 1 49 ? -5.993 14.667 28.157 1 95.3 49 ILE B O 1
ATOM 2835 N N . TRP B 1 50 ? -5.847 14.145 26.026 1 93.35 50 TRP B N 1
ATOM 2836 C CA . TRP B 1 50 ? -6.292 12.783 26.301 1 93.35 50 TRP B CA 1
ATOM 2837 C C . TRP B 1 50 ? -5.321 12.072 27.238 1 93.35 50 TRP B C 1
ATOM 2839 O O . TRP B 1 50 ? -4.104 12.229 27.116 1 93.35 50 TRP B O 1
ATOM 2849 N N . GLU B 1 51 ? -5.776 11.173 28.107 1 91.63 51 GLU B N 1
ATOM 2850 C CA . GLU B 1 51 ? -5.002 10.55 29.177 1 91.63 51 GLU B CA 1
ATOM 2851 C C . GLU B 1 51 ? -3.839 9.737 28.615 1 91.63 51 GLU B C 1
ATOM 2853 O O . GLU B 1 51 ? -2.755 9.708 29.201 1 91.63 51 GLU B O 1
ATOM 2858 N N . GLY B 1 52 ? -4.06 9.158 27.558 1 88.05 52 GLY B N 1
ATOM 2859 C CA . GLY B 1 52 ? -3.045 8.301 26.966 1 88.05 52 GLY B CA 1
ATOM 2860 C C . GLY B 1 52 ? -1.819 9.063 26.499 1 88.05 52 GLY B C 1
ATOM 2861 O O . GLY B 1 52 ? -0.741 8.483 26.349 1 88.05 52 GLY B O 1
ATOM 2862 N N . ASN B 1 53 ? -1.896 10.357 26.283 1 90.82 53 ASN B N 1
ATOM 2863 C CA . ASN B 1 53 ? -0.793 11.141 25.739 1 90.82 53 ASN B CA 1
ATOM 2864 C C . ASN B 1 53 ? -0.22 12.1 26.779 1 90.82 53 ASN B C 1
ATOM 2866 O O . ASN B 1 53 ? 0.792 12.758 26.532 1 90.82 53 ASN B O 1
ATOM 2870 N N . ARG B 1 54 ? -0.706 12.216 27.939 1 93.4 54 ARG B N 1
ATOM 2871 C CA . ARG B 1 54 ? -0.406 13.267 28.905 1 93.4 54 ARG B CA 1
ATOM 2872 C C . ARG B 1 54 ? 1.048 13.194 29.361 1 93.4 54 ARG B C 1
ATOM 2874 O O . ARG B 1 54 ? 1.753 14.205 29.369 1 93.4 54 ARG B O 1
ATOM 2881 N N . GLU B 1 55 ? 1.423 12.023 29.687 1 92.54 55 GLU B N 1
ATOM 2882 C CA . GLU B 1 55 ? 2.776 11.868 30.215 1 92.54 55 GLU B CA 1
ATOM 2883 C C . GLU B 1 55 ? 3.822 12.261 29.176 1 92.54 55 GLU B C 1
ATOM 2885 O O . GLU B 1 55 ? 4.779 12.971 29.489 1 92.54 55 GLU B O 1
ATOM 2890 N N . ASP B 1 56 ? 3.671 11.845 28.008 1 92.65 56 ASP B N 1
ATOM 2891 C CA . ASP B 1 56 ? 4.61 12.146 26.931 1 92.65 56 ASP B CA 1
ATOM 2892 C C . ASP B 1 56 ? 4.659 13.646 26.648 1 92.65 56 ASP B C 1
ATOM 2894 O O . ASP B 1 56 ? 5.738 14.213 26.467 1 92.65 56 ASP B O 1
ATOM 2898 N N . VAL B 1 57 ? 3.517 14.258 26.59 1 94.08 57 VAL B N 1
ATOM 2899 C CA . VAL B 1 57 ? 3.43 15.686 26.303 1 94.08 57 VAL B CA 1
ATOM 2900 C C . VAL B 1 57 ? 4.117 16.479 27.413 1 94.08 57 VAL B C 1
ATOM 2902 O O . VAL B 1 57 ? 4.892 17.398 27.139 1 94.08 57 VAL B O 1
ATOM 2905 N N . LEU B 1 58 ? 3.887 16.078 28.673 1 93.45 58 LEU B N 1
ATOM 2906 C CA . LEU B 1 58 ? 4.476 16.771 29.814 1 93.45 58 LEU B CA 1
ATOM 2907 C C . LEU B 1 58 ? 5.995 16.645 29.802 1 93.45 58 LEU B C 1
ATOM 2909 O O . LEU B 1 58 ? 6.705 17.612 30.087 1 93.45 58 LEU B O 1
ATOM 2913 N N . LYS B 1 59 ? 6.423 15.452 29.514 1 93.75 59 LYS B N 1
ATOM 2914 C CA . LYS B 1 59 ? 7.863 15.215 29.455 1 93.75 59 LYS B CA 1
ATOM 2915 C C . LYS B 1 59 ? 8.53 16.131 28.434 1 93.75 59 LYS B C 1
ATOM 2917 O O . LYS B 1 59 ? 9.578 16.718 28.709 1 93.75 59 LYS B O 1
ATOM 2922 N N . ILE B 1 60 ? 7.91 16.315 27.318 1 93.36 60 ILE B N 1
ATOM 2923 C CA . ILE B 1 60 ? 8.473 17.13 26.246 1 93.36 60 ILE B CA 1
ATOM 2924 C C . ILE B 1 60 ? 8.457 18.601 26.654 1 93.36 60 ILE B C 1
ATOM 2926 O O . ILE B 1 60 ? 9.469 19.296 26.533 1 93.36 60 ILE B O 1
ATOM 2930 N N . ILE B 1 61 ? 7.391 19.058 27.182 1 92.3 61 ILE B N 1
ATOM 2931 C CA . ILE B 1 61 ? 7.213 20.466 27.518 1 92.3 61 ILE B CA 1
ATOM 2932 C C . ILE B 1 61 ? 8.183 20.858 28.63 1 92.3 61 ILE B C 1
ATOM 2934 O O . ILE B 1 61 ? 8.777 21.938 28.592 1 92.3 61 ILE B O 1
ATOM 2938 N N . ARG B 1 62 ? 8.356 19.978 29.545 1 89.98 62 ARG B N 1
ATOM 2939 C CA . ARG B 1 62 ? 9.21 20.274 30.691 1 89.98 62 ARG B CA 1
ATOM 2940 C C . ARG B 1 62 ? 10.682 20.26 30.296 1 89.98 62 ARG B C 1
ATOM 2942 O O . ARG B 1 62 ? 11.521 20.847 30.983 1 89.98 62 ARG B O 1
ATOM 2949 N N . SER B 1 63 ? 10.953 19.574 29.28 1 92.86 63 SER B N 1
ATOM 2950 C CA . SER B 1 63 ? 12.338 19.493 28.829 1 92.86 63 SER B CA 1
ATOM 2951 C C . SER B 1 63 ? 12.716 20.705 27.983 1 92.86 63 SER B C 1
ATOM 2953 O O . SER B 1 63 ? 13.894 20.92 27.689 1 92.86 63 SER B O 1
ATOM 2955 N N . LEU B 1 64 ? 11.719 21.566 27.67 1 92.74 64 LEU B N 1
ATOM 2956 C CA . LEU B 1 64 ? 11.978 22.695 26.783 1 92.74 64 LEU B CA 1
ATOM 2957 C C . LEU B 1 64 ? 12.737 23.798 27.513 1 92.74 64 LEU B C 1
ATOM 2959 O O . LEU B 1 64 ? 12.375 24.17 28.631 1 92.74 64 LEU B O 1
ATOM 2963 N N . THR B 1 65 ? 13.814 24.199 26.879 1 92.87 65 THR B N 1
ATOM 2964 C CA . THR B 1 65 ? 14.563 25.345 27.382 1 92.87 65 THR B CA 1
ATOM 2965 C C . THR B 1 65 ? 14.071 26.638 26.739 1 92.87 65 THR B C 1
ATOM 2967 O O . THR B 1 65 ? 13.29 26.605 25.786 1 92.87 65 THR B O 1
ATOM 2970 N N . ASP B 1 66 ? 14.454 27.744 27.354 1 92.41 66 ASP B N 1
ATOM 2971 C CA . ASP B 1 66 ? 14.019 29.036 26.831 1 92.41 66 ASP B CA 1
ATOM 2972 C C . ASP B 1 66 ? 14.438 29.206 25.373 1 92.41 66 ASP B C 1
ATOM 2974 O O . ASP B 1 66 ? 15.589 28.947 25.017 1 92.41 66 ASP B O 1
ATOM 2978 N N . GLY B 1 67 ? 13.535 29.52 24.57 1 90.83 67 GLY B N 1
ATOM 2979 C CA . GLY B 1 67 ? 13.8 29.743 23.157 1 90.83 67 GLY B CA 1
ATOM 2980 C C . GLY B 1 67 ? 13.619 28.496 22.313 1 90.83 67 GLY B C 1
ATOM 2981 O O . GLY B 1 67 ? 13.592 28.571 21.082 1 90.83 67 GLY B O 1
ATOM 2982 N N . ALA B 1 68 ? 13.44 27.367 22.986 1 93.05 68 ALA B N 1
ATOM 2983 C CA . ALA B 1 68 ? 13.322 26.097 22.275 1 93.05 68 ALA B CA 1
ATOM 2984 C C . ALA B 1 68 ? 11.957 25.969 21.603 1 93.05 68 ALA B C 1
ATOM 2986 O O . ALA B 1 68 ? 10.978 26.567 22.054 1 93.05 68 ALA B O 1
ATOM 2987 N N . GLU B 1 69 ? 11.981 25.285 20.493 1 91.22 69 GLU B N 1
ATOM 2988 C CA . GLU B 1 69 ? 10.759 24.996 19.749 1 91.22 69 GLU B CA 1
ATOM 2989 C C . GLU B 1 69 ? 10.549 23.492 19.595 1 91.22 69 GLU B C 1
ATOM 2991 O O . GLU B 1 69 ? 11.508 22.718 19.639 1 91.22 69 GLU B O 1
ATOM 2996 N N . CYS B 1 70 ? 9.273 23.136 19.543 1 91.11 70 CYS B N 1
ATOM 2997 C CA . CYS B 1 70 ? 8.986 21.727 19.294 1 91.11 70 CYS B CA 1
ATOM 2998 C C . CYS B 1 70 ? 7.605 21.554 18.671 1 91.11 70 CYS B C 1
ATOM 3000 O O . CYS B 1 70 ? 6.813 22.497 18.636 1 91.11 70 CYS B O 1
ATOM 3002 N N . GLU B 1 71 ? 7.425 20.521 18.085 1 90.61 71 GLU B N 1
ATOM 3003 C CA . GLU B 1 71 ? 6.144 20.101 17.524 1 90.61 71 GLU B CA 1
ATOM 3004 C C . GLU B 1 71 ? 5.678 18.784 18.137 1 90.61 71 GLU B C 1
ATOM 3006 O O . GLU B 1 71 ? 6.449 17.826 18.224 1 90.61 71 GLU B O 1
ATOM 3011 N N . ILE B 1 72 ? 4.438 18.83 18.641 1 92.15 72 ILE B N 1
ATOM 3012 C CA . ILE B 1 72 ? 3.903 17.644 19.299 1 92.15 72 ILE B CA 1
ATOM 3013 C C . ILE B 1 72 ? 2.55 17.281 18.689 1 92.15 72 ILE B C 1
ATOM 3015 O O . ILE B 1 72 ? 1.677 18.139 18.547 1 92.15 72 ILE B O 1
ATOM 3019 N N . ARG B 1 73 ? 2.424 16.094 18.313 1 91.15 73 ARG B N 1
ATOM 3020 C CA . ARG B 1 73 ? 1.12 15.571 17.918 1 91.15 73 ARG B CA 1
ATOM 3021 C C . ARG B 1 73 ? 0.499 14.744 19.038 1 91.15 73 ARG B C 1
ATOM 3023 O O . ARG B 1 73 ? 1.143 13.844 19.582 1 91.15 73 ARG B O 1
ATOM 3030 N N . ALA B 1 74 ? -0.724 15.14 19.377 1 93.81 74 ALA B N 1
ATOM 3031 C CA . ALA B 1 74 ? -1.384 14.424 20.465 1 93.81 74 ALA B CA 1
ATOM 3032 C C . ALA B 1 74 ? -2.901 14.476 20.315 1 93.81 74 ALA B C 1
ATOM 3034 O O . ALA B 1 74 ? -3.431 15.318 19.587 1 93.81 74 ALA B O 1
ATOM 3035 N N . LEU B 1 75 ? -3.508 13.511 20.957 1 94.5 75 LEU B N 1
ATOM 3036 C CA . LEU B 1 75 ? -4.966 13.481 21.001 1 94.5 75 LEU B CA 1
ATOM 3037 C C . LEU B 1 75 ? -5.497 14.434 22.068 1 94.5 75 LEU B C 1
ATOM 3039 O O . LEU B 1 75 ? -5.06 14.389 23.22 1 94.5 75 LEU B O 1
ATOM 3043 N N . ALA B 1 76 ? -6.35 15.35 21.672 1 95.19 76 ALA B N 1
ATOM 3044 C CA . ALA B 1 76 ? -6.95 16.328 22.575 1 95.19 76 ALA B CA 1
ATOM 3045 C C . ALA B 1 76 ? -8.424 16.018 22.818 1 95.19 76 ALA B C 1
ATOM 3047 O O . ALA B 1 76 ? -9.077 15.383 21.986 1 95.19 76 ALA B O 1
ATOM 3048 N N . LYS B 1 77 ? -8.898 16.536 23.941 1 94.19 77 LYS B N 1
ATOM 3049 C CA . LYS B 1 77 ? -10.303 16.366 24.3 1 94.19 77 LYS B CA 1
ATOM 3050 C C . LYS B 1 77 ? -11.156 17.496 23.732 1 94.19 77 LYS B C 1
ATOM 3052 O O . LYS B 1 77 ? -10.801 18.67 23.852 1 94.19 77 LYS B O 1
ATOM 3057 N N . LYS B 1 78 ? -12.194 17.114 23.034 1 92.21 78 LYS B N 1
ATOM 3058 C CA . LYS B 1 78 ? -13.243 18.036 22.609 1 92.21 78 LYS B CA 1
ATOM 3059 C C . LYS B 1 78 ? -14.526 17.814 23.406 1 92.21 78 LYS B C 1
ATOM 3061 O O . LYS B 1 78 ? -14.666 16.802 24.096 1 92.21 78 LYS B O 1
ATOM 3066 N N . LYS B 1 79 ? -15.392 18.764 23.328 1 89.88 79 LYS B N 1
ATOM 3067 C CA . LYS B 1 79 ? -16.656 18.612 24.042 1 89.88 79 LYS B CA 1
ATOM 3068 C C . LYS B 1 79 ? -17.414 17.377 23.561 1 89.88 79 LYS B C 1
ATOM 3070 O O . LYS B 1 79 ? -18.023 16.665 24.361 1 89.88 79 LYS B O 1
ATOM 3075 N N . ASP B 1 80 ? -17.367 17.117 22.263 1 84.75 80 ASP B N 1
ATOM 3076 C CA . ASP B 1 80 ? -18.116 16.007 21.682 1 84.75 80 ASP B CA 1
ATOM 3077 C C . ASP B 1 80 ? -17.176 14.914 21.178 1 84.75 80 ASP B C 1
ATOM 3079 O O . ASP B 1 80 ? -17.537 14.139 20.29 1 84.75 80 ASP B O 1
ATOM 3083 N N . GLY B 1 81 ? -15.983 14.829 21.856 1 88.34 81 GLY B N 1
ATOM 3084 C CA . GLY B 1 81 ? -15.108 13.766 21.388 1 88.34 81 GLY B CA 1
ATOM 3085 C C . GLY B 1 81 ? -13.636 14.121 21.481 1 88.34 81 GLY B C 1
ATOM 3086 O O . GLY B 1 81 ? -13.213 14.793 22.423 1 88.34 81 GLY B O 1
ATOM 3087 N N . ARG B 1 82 ? -12.95 13.439 20.604 1 93.12 82 ARG B N 1
ATOM 3088 C CA . ARG B 1 82 ? -11.506 13.647 20.569 1 93.12 82 ARG B CA 1
ATOM 3089 C C . ARG B 1 82 ? -11.049 14.083 19.181 1 93.12 82 ARG B C 1
ATOM 3091 O O . ARG B 1 82 ? -11.758 13.873 18.194 1 93.12 82 ARG B O 1
ATOM 3098 N N . ALA B 1 83 ? -9.962 14.738 19.169 1 93.95 83 ALA B N 1
ATOM 3099 C CA . ALA B 1 83 ? -9.366 15.148 17.901 1 93.95 83 ALA B CA 1
ATOM 3100 C C . ALA B 1 83 ? -7.842 15.158 17.989 1 93.95 83 ALA B C 1
ATOM 3102 O O . ALA B 1 83 ? -7.277 15.502 19.03 1 93.95 83 ALA B O 1
ATOM 3103 N N . TRP B 1 84 ? -7.257 14.802 16.91 1 93.56 84 TRP B N 1
ATOM 3104 C CA . TRP B 1 84 ? -5.804 14.902 16.834 1 93.56 84 TRP B CA 1
ATOM 3105 C C . TRP B 1 84 ? -5.369 16.345 16.604 1 93.56 84 TRP B C 1
ATOM 3107 O O . TRP B 1 84 ? -5.898 17.027 15.723 1 93.56 84 TRP B O 1
ATOM 3117 N N . ILE B 1 85 ? -4.405 16.743 17.432 1 94.09 85 ILE B N 1
ATOM 3118 C CA . ILE B 1 85 ? -3.91 18.111 17.329 1 94.09 85 ILE B CA 1
ATOM 3119 C C . ILE B 1 85 ? -2.41 18.097 17.044 1 94.09 85 ILE B C 1
ATOM 3121 O O . ILE B 1 85 ? -1.676 17.27 17.589 1 94.09 85 ILE B O 1
ATOM 3125 N N . ASP B 1 86 ? -2.022 18.908 16.151 1 92.58 86 ASP B N 1
ATOM 3126 C CA . ASP B 1 86 ? -0.616 19.253 15.965 1 92.58 86 ASP B CA 1
ATOM 3127 C C . ASP B 1 86 ? -0.279 20.575 16.649 1 92.58 86 ASP B C 1
ATOM 3129 O O . ASP B 1 86 ? -0.739 21.636 16.222 1 92.58 86 ASP B O 1
ATOM 3133 N N . ALA B 1 87 ? 0.498 20.452 17.692 1 93.76 87 ALA B N 1
ATOM 3134 C CA . ALA B 1 87 ? 0.817 21.628 18.498 1 93.76 87 ALA B CA 1
ATOM 3135 C C . ALA B 1 87 ? 2.257 22.077 18.267 1 93.76 87 ALA B C 1
ATOM 3137 O O . ALA B 1 87 ? 3.198 21.325 18.532 1 93.76 87 ALA B O 1
ATOM 3138 N N . ARG B 1 88 ? 2.379 23.259 17.761 1 92.55 88 ARG B N 1
ATOM 3139 C CA . ARG B 1 88 ? 3.693 23.888 17.672 1 92.55 88 ARG B CA 1
ATOM 3140 C C . ARG B 1 88 ? 3.947 24.796 18.87 1 92.55 88 ARG B C 1
ATOM 3142 O O . ARG B 1 88 ? 3.149 25.691 19.157 1 92.55 88 ARG B O 1
ATOM 3149 N N . CYS B 1 89 ? 5.082 24.479 19.52 1 93.6 89 CYS B N 1
ATOM 3150 C CA . CYS B 1 89 ? 5.346 25.162 20.781 1 93.6 89 CYS B CA 1
ATOM 3151 C C . CYS B 1 89 ? 6.661 25.929 20.721 1 93.6 89 CYS B C 1
ATOM 3153 O O . CYS B 1 89 ? 7.607 25.497 20.059 1 93.6 89 CYS B O 1
ATOM 3155 N N . LYS B 1 90 ? 6.613 27.015 21.396 1 93.81 90 LYS B N 1
ATOM 3156 C CA . LYS B 1 90 ? 7.828 27.798 21.603 1 93.81 90 LYS B CA 1
ATOM 3157 C C . LYS B 1 90 ? 7.905 28.326 23.033 1 93.81 90 LYS B C 1
ATOM 3159 O O . LYS B 1 90 ? 6.966 28.962 23.516 1 93.81 90 LYS B O 1
ATOM 3164 N N . LYS B 1 91 ? 8.98 28.035 23.658 1 95.13 91 LYS B N 1
ATOM 3165 C CA . LYS B 1 91 ? 9.195 28.532 25.014 1 95.13 91 LYS B CA 1
ATOM 3166 C C . LYS B 1 91 ? 9.809 29.929 24.997 1 95.13 91 LYS B C 1
ATOM 3168 O O . LYS B 1 91 ? 10.817 30.161 24.327 1 95.13 91 LYS B O 1
ATOM 3173 N N . VAL B 1 92 ? 9.136 30.886 25.639 1 94.19 92 VAL B N 1
ATOM 3174 C CA . VAL B 1 92 ? 9.616 32.259 25.762 1 94.19 92 VAL B CA 1
ATOM 3175 C C . VAL B 1 92 ? 9.594 32.684 27.228 1 94.19 92 VAL B C 1
ATOM 3177 O O . VAL B 1 92 ? 8.563 33.131 27.736 1 94.19 92 VAL B O 1
ATOM 3180 N N . GLY B 1 93 ? 10.756 32.68 27.927 1 92.19 93 GLY B N 1
ATOM 3181 C CA . GLY B 1 93 ? 10.786 32.95 29.356 1 92.19 93 GLY B CA 1
ATOM 3182 C C . GLY B 1 93 ? 9.959 31.97 30.166 1 92.19 93 GLY B C 1
ATOM 3183 O O . GLY B 1 93 ? 10.179 30.759 30.098 1 92.19 93 GLY B O 1
ATOM 3184 N N . GLU B 1 94 ? 8.996 32.45 30.836 1 92.45 94 GLU B N 1
ATOM 3185 C CA . GLU B 1 94 ? 8.153 31.584 31.655 1 92.45 94 GLU B CA 1
ATOM 3186 C C . GLU B 1 94 ? 6.893 31.168 30.901 1 92.45 94 GLU B C 1
ATOM 3188 O O . GLU B 1 94 ? 6.046 30.456 31.443 1 92.45 94 GLU B O 1
ATOM 3193 N N . TYR B 1 95 ? 6.864 31.613 29.642 1 95.05 95 TYR B N 1
ATOM 3194 C CA . TYR B 1 95 ? 5.653 31.359 28.87 1 95.05 95 TYR B CA 1
ATOM 3195 C C . TYR B 1 95 ? 5.898 30.296 27.805 1 95.05 95 TYR B C 1
ATOM 3197 O O . TYR B 1 95 ? 7.013 30.168 27.293 1 95.05 95 TYR B O 1
ATOM 3205 N N . LEU B 1 96 ? 4.897 29.519 27.602 1 95.18 96 LEU B N 1
ATOM 3206 C CA . LEU B 1 96 ? 4.851 28.591 26.477 1 95.18 96 LEU B CA 1
ATOM 3207 C C . LEU B 1 96 ? 3.776 29.003 25.477 1 95.18 96 LEU B C 1
ATOM 3209 O O . LEU B 1 96 ? 2.598 29.097 25.828 1 95.18 96 LEU B O 1
ATOM 3213 N N . ILE B 1 97 ? 4.18 29.31 24.279 1 94.84 97 ILE B N 1
ATOM 3214 C CA . ILE B 1 97 ? 3.248 29.665 23.215 1 94.84 97 ILE B CA 1
ATOM 3215 C C . ILE B 1 97 ? 2.924 28.429 22.379 1 94.84 97 ILE B C 1
ATOM 3217 O O . ILE B 1 97 ? 3.828 27.749 21.888 1 94.84 97 ILE B O 1
ATOM 3221 N N . VAL B 1 98 ? 1.614 28.13 22.256 1 94.36 98 VAL B N 1
ATOM 3222 C CA . VAL B 1 98 ? 1.198 26.914 21.565 1 94.36 98 VAL B CA 1
ATOM 3223 C C . VAL B 1 98 ? 0.228 27.266 20.439 1 94.36 98 VAL B C 1
ATOM 3225 O O . VAL B 1 98 ? -0.747 27.989 20.654 1 94.36 98 VAL B O 1
ATOM 3228 N N . VAL B 1 99 ? 0.528 26.864 19.284 1 92.89 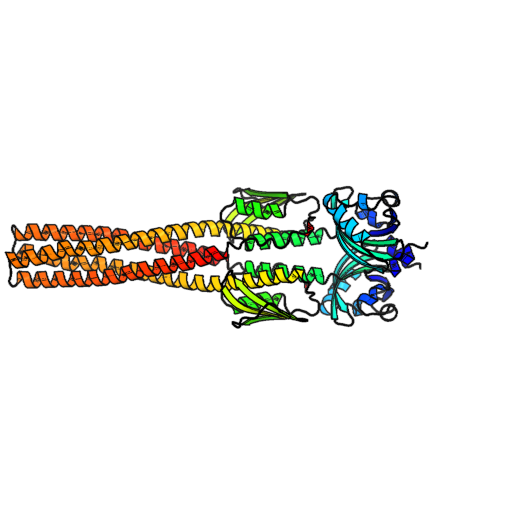99 VAL B N 1
ATOM 3229 C CA . VAL B 1 99 ? -0.412 26.901 18.168 1 92.89 99 VAL B CA 1
ATOM 3230 C C . VAL B 1 99 ? -0.915 25.49 17.869 1 92.89 99 VAL B C 1
ATOM 3232 O O . VAL B 1 99 ? -0.151 24.637 17.411 1 92.89 99 VAL B O 1
ATOM 3235 N N . ALA B 1 100 ? -2.153 25.306 18.143 1 93.38 100 ALA B N 1
ATOM 3236 C CA . ALA B 1 100 ? -2.751 23.982 17.994 1 93.38 100 ALA B CA 1
ATOM 3237 C C . ALA B 1 100 ? -3.636 23.917 16.753 1 93.38 100 ALA B C 1
ATOM 3239 O O . ALA B 1 100 ? -4.544 24.735 16.586 1 93.38 100 ALA B O 1
ATOM 3240 N N . ARG B 1 101 ? -3.384 23.015 15.921 1 91.69 101 ARG B N 1
ATOM 3241 C CA . ARG B 1 101 ? -4.175 22.804 14.713 1 91.69 101 ARG B CA 1
ATOM 3242 C C . ARG B 1 101 ? -4.787 21.408 14.696 1 91.69 101 ARG B C 1
ATOM 3244 O O . ARG B 1 101 ? -4.096 20.418 14.948 1 91.69 101 ARG B O 1
ATOM 3251 N N . ASP B 1 102 ? -6.107 21.407 14.407 1 90.62 102 ASP B N 1
ATOM 3252 C CA . ASP B 1 102 ? -6.781 20.121 14.254 1 90.62 102 ASP B CA 1
ATOM 3253 C C . ASP B 1 102 ? -6.321 19.407 12.985 1 90.62 102 ASP B C 1
ATOM 3255 O O . ASP B 1 102 ? -6.509 19.915 11.878 1 90.62 102 ASP B O 1
ATOM 3259 N N . VAL B 1 103 ? -5.682 18.241 13.195 1 89.89 103 VAL B N 1
ATOM 3260 C CA . VAL B 1 103 ? -5.169 17.486 12.056 1 89.89 103 VAL B CA 1
ATOM 3261 C C . VAL B 1 103 ? -5.839 16.115 12 1 89.89 103 VAL B C 1
ATOM 3263 O O . VAL B 1 103 ? -5.25 15.149 11.512 1 89.89 103 VAL B O 1
ATOM 3266 N N . SER B 1 104 ? -7.006 16.016 12.503 1 89.39 104 SER B N 1
ATOM 3267 C CA . SER B 1 104 ? -7.713 14.74 12.533 1 89.39 104 SER B CA 1
ATOM 3268 C C . SER B 1 104 ? -7.916 14.188 11.126 1 89.39 104 SER B C 1
ATOM 3270 O O . SER B 1 104 ? -7.769 12.985 10.898 1 89.39 104 SER B O 1
ATOM 3272 N N . ARG B 1 105 ? -8.187 15.046 10.242 1 86.09 105 ARG B N 1
ATOM 3273 C CA . ARG B 1 105 ? -8.37 14.624 8.857 1 86.09 105 ARG B CA 1
ATOM 3274 C C . ARG B 1 105 ? -7.092 14.006 8.3 1 86.09 105 ARG B C 1
ATOM 3276 O O . ARG B 1 105 ? -7.137 12.968 7.636 1 86.09 105 ARG B O 1
ATOM 3283 N N . LEU B 1 106 ? -6.033 14.636 8.567 1 83.89 106 LEU B N 1
ATOM 3284 C CA . LEU B 1 106 ? -4.743 14.134 8.108 1 83.89 106 LEU B CA 1
ATOM 3285 C C . LEU B 1 106 ? -4.447 12.764 8.71 1 83.89 106 LEU B C 1
ATOM 3287 O O . LEU B 1 106 ? -4.032 11.846 8 1 83.89 106 LEU B O 1
ATOM 3291 N N . VAL B 1 107 ? -4.59 12.657 9.977 1 89.05 107 VAL B N 1
ATOM 3292 C CA . VAL B 1 107 ? -4.298 11.409 10.672 1 89.05 107 VAL B CA 1
ATOM 3293 C C . VAL B 1 107 ? -5.215 10.302 10.156 1 89.05 107 VAL B C 1
ATOM 3295 O O . VAL B 1 107 ? -4.787 9.156 9.998 1 89.05 107 VAL B O 1
ATOM 3298 N N . SER B 1 108 ? -6.439 10.643 9.902 1 89.84 108 SER B N 1
ATOM 3299 C CA . SER B 1 108 ? -7.373 9.678 9.33 1 89.84 108 SER B CA 1
ATOM 3300 C C . SER B 1 108 ? -6.871 9.152 7.99 1 89.84 108 SER B C 1
ATOM 3302 O O . SER B 1 108 ? -6.87 7.942 7.753 1 89.84 108 SER B O 1
ATOM 3304 N N . LEU B 1 109 ? -6.48 10.018 7.158 1 85.46 109 LEU B N 1
ATOM 3305 C CA . LEU B 1 109 ? -5.963 9.637 5.848 1 85.46 109 LEU B CA 1
ATOM 3306 C C . LEU B 1 109 ? -4.72 8.764 5.987 1 85.46 109 LEU B C 1
ATOM 3308 O O . LEU B 1 109 ? -4.606 7.729 5.327 1 85.46 109 LEU B O 1
ATOM 3312 N N . GLU B 1 110 ? -3.812 9.22 6.809 1 83.86 110 GLU B N 1
ATOM 3313 C CA . GLU B 1 110 ? -2.599 8.446 7.056 1 83.86 110 GLU B CA 1
ATOM 3314 C C . GLU B 1 110 ? -2.932 7.044 7.559 1 83.86 110 GLU B C 1
ATOM 3316 O O . GLU B 1 110 ? -2.317 6.064 7.132 1 83.86 110 GLU B O 1
ATOM 3321 N N . THR B 1 111 ? -3.816 7.037 8.46 1 88.54 111 THR B N 1
ATOM 3322 C CA . THR B 1 111 ? -4.237 5.763 9.033 1 88.54 111 THR B CA 1
ATOM 3323 C C . THR B 1 111 ? -4.784 4.838 7.949 1 88.54 111 THR B C 1
ATOM 3325 O O . THR B 1 111 ? -4.397 3.67 7.869 1 88.54 111 THR B O 1
ATOM 3328 N N . LEU B 1 112 ? -5.645 5.388 7.17 1 88.34 112 LEU B N 1
ATOM 3329 C CA . LEU B 1 112 ? -6.238 4.607 6.09 1 88.34 112 LEU B CA 1
ATOM 3330 C C . LEU B 1 112 ? -5.168 4.129 5.114 1 88.34 112 LEU B C 1
ATOM 3332 O O . LEU B 1 112 ? -5.173 2.967 4.7 1 88.34 112 LEU B O 1
ATOM 3336 N N . LEU B 1 113 ? -4.297 4.958 4.751 1 84.3 113 LEU B N 1
ATOM 3337 C CA . LEU B 1 113 ? -3.222 4.606 3.83 1 84.3 113 LEU B CA 1
ATOM 3338 C C . LEU B 1 113 ? -2.321 3.532 4.43 1 84.3 113 LEU B C 1
ATOM 3340 O O . LEU B 1 113 ? -1.943 2.579 3.745 1 84.3 113 LEU B O 1
ATOM 3344 N N . ARG B 1 114 ? -2.009 3.692 5.673 1 85.86 114 ARG B N 1
ATOM 3345 C CA . ARG B 1 114 ? -1.161 2.709 6.339 1 85.86 114 ARG B CA 1
ATOM 3346 C C . ARG B 1 114 ? -1.86 1.356 6.43 1 85.86 114 ARG B C 1
ATOM 3348 O O . ARG B 1 114 ? -1.229 0.312 6.25 1 85.86 114 ARG B O 1
ATOM 3355 N N . ALA B 1 115 ? -3.098 1.405 6.773 1 87.7 115 ALA B N 1
ATOM 3356 C CA . ALA B 1 115 ? -3.871 0.167 6.803 1 87.7 115 ALA B CA 1
ATOM 3357 C C . ALA B 1 115 ? -3.845 -0.53 5.445 1 87.7 115 ALA B C 1
ATOM 3359 O O . ALA B 1 115 ? -3.64 -1.743 5.367 1 87.7 115 ALA B O 1
ATOM 3360 N N . THR B 1 116 ? -4.044 0.223 4.425 1 83.7 116 THR B N 1
ATOM 3361 C CA . THR B 1 116 ? -4.049 -0.308 3.066 1 83.7 116 THR B CA 1
ATOM 3362 C C . THR B 1 116 ? -2.681 -0.878 2.703 1 83.7 116 THR B C 1
ATOM 3364 O O . THR B 1 116 ? -2.589 -1.961 2.121 1 83.7 116 THR B O 1
ATOM 3367 N N . LEU B 1 117 ? -1.71 -0.161 3.082 1 81.7 117 LEU B N 1
ATOM 3368 C CA . LEU B 1 117 ? -0.347 -0.608 2.816 1 81.7 117 LEU B CA 1
ATOM 3369 C C . LEU B 1 117 ? -0.059 -1.925 3.529 1 81.7 117 LEU B C 1
ATOM 3371 O O . LEU B 1 117 ? 0.489 -2.854 2.93 1 81.7 117 LEU B O 1
ATOM 3375 N N . ASP B 1 118 ? -0.445 -1.984 4.736 1 81.99 118 ASP B N 1
ATOM 3376 C CA . ASP B 1 118 ? -0.189 -3.198 5.505 1 81.99 118 ASP B CA 1
ATOM 3377 C C . ASP B 1 118 ? -0.975 -4.38 4.944 1 81.99 118 ASP B C 1
ATOM 3379 O O . ASP B 1 118 ? -0.5 -5.518 4.971 1 81.99 118 ASP B O 1
ATOM 3383 N N . MET B 1 119 ? -2.17 -4.042 4.497 1 80.78 119 MET B N 1
ATOM 3384 C CA . MET B 1 119 ? -2.969 -5.085 3.859 1 80.78 119 MET B CA 1
ATOM 3385 C C . MET B 1 119 ? -2.259 -5.641 2.63 1 80.78 119 MET B C 1
ATOM 3387 O O . MET B 1 119 ? -2.285 -6.848 2.385 1 80.78 119 MET B O 1
ATOM 3391 N N . LEU B 1 120 ? -1.638 -4.806 1.88 1 75.16 120 LEU B N 1
ATOM 3392 C CA . LEU B 1 120 ? -0.976 -5.189 0.638 1 75.16 120 LEU B CA 1
ATOM 3393 C C . LEU B 1 120 ? 0.358 -5.872 0.921 1 75.16 120 LEU B C 1
ATOM 3395 O O . LEU B 1 120 ? 0.792 -6.737 0.157 1 75.16 120 LEU B O 1
ATOM 3399 N N . ARG B 1 121 ? 0.885 -5.473 2.01 1 73.39 121 ARG B N 1
ATOM 3400 C CA . ARG B 1 121 ? 2.206 -5.995 2.343 1 73.39 121 ARG B CA 1
ATOM 3401 C C . ARG B 1 121 ? 2.108 -7.392 2.946 1 73.39 121 ARG B C 1
ATOM 3403 O O . ARG B 1 121 ? 3.027 -8.201 2.807 1 73.39 121 ARG B O 1
ATOM 3410 N N . HIS B 1 122 ? 0.968 -7.558 3.629 1 71.09 122 HIS B N 1
ATOM 3411 C CA . HIS B 1 122 ? 0.806 -8.842 4.302 1 71.09 122 HIS B CA 1
ATOM 3412 C C . HIS B 1 122 ? 0.028 -9.825 3.434 1 71.09 122 HIS B C 1
ATOM 3414 O O . HIS B 1 122 ? -0.821 -9.418 2.637 1 71.09 122 HIS B O 1
ATOM 3420 N N . SER B 1 123 ? 0.443 -10.946 3.329 1 68.17 123 SER B N 1
ATOM 3421 C CA . SER B 1 123 ? -0.278 -12.036 2.68 1 68.17 123 SER B CA 1
ATOM 3422 C C . SER B 1 123 ? -0.963 -12.934 3.705 1 68.17 123 SER B C 1
ATOM 3424 O O . SER B 1 123 ? -0.413 -13.963 4.102 1 68.17 123 SER B O 1
ATOM 3426 N N . PRO B 1 124 ? -2.139 -12.507 4.066 1 70.42 124 PRO B N 1
ATOM 3427 C CA . PRO B 1 124 ? -2.823 -13.304 5.087 1 70.42 124 PRO B CA 1
ATOM 3428 C C . PRO B 1 124 ? -3.122 -14.728 4.622 1 70.42 124 PRO B C 1
ATOM 3430 O O . PRO B 1 124 ? -3.374 -14.953 3.436 1 70.42 124 PRO B O 1
ATOM 3433 N N . SER B 1 125 ? -2.984 -15.606 5.558 1 68.68 125 SER B N 1
ATOM 3434 C CA . SER B 1 125 ? -3.262 -17.013 5.287 1 68.68 125 SER B CA 1
ATOM 3435 C C . SER B 1 125 ? -4.714 -17.359 5.6 1 68.68 125 SER B C 1
ATOM 3437 O O . SER B 1 125 ? -5.209 -18.411 5.19 1 68.68 125 SER B O 1
ATOM 3439 N N . GLU B 1 126 ? -5.352 -16.534 6.328 1 76.24 126 GLU B N 1
ATOM 3440 C CA . GLU B 1 126 ? -6.749 -16.724 6.708 1 76.24 126 GLU B CA 1
ATOM 3441 C C . GLU B 1 126 ? -7.474 -15.387 6.83 1 76.24 126 GLU B C 1
ATOM 3443 O O . GLU B 1 126 ? -6.837 -14.335 6.922 1 76.24 126 GLU B O 1
ATOM 3448 N N . ILE B 1 127 ? -8.767 -15.515 6.829 1 76.37 127 ILE B N 1
ATOM 3449 C CA . ILE B 1 127 ? -9.611 -14.328 6.902 1 76.37 127 ILE B CA 1
ATOM 3450 C C . ILE B 1 127 ? -9.392 -13.62 8.238 1 76.37 127 ILE B C 1
ATOM 3452 O O . ILE B 1 127 ? -9.417 -12.389 8.307 1 76.37 127 ILE B O 1
ATOM 3456 N N . ASP B 1 128 ? -9.219 -14.324 9.233 1 85.27 128 ASP B N 1
ATOM 3457 C CA . ASP B 1 128 ? -9.029 -13.757 10.564 1 85.27 128 ASP B CA 1
ATOM 3458 C C . ASP B 1 128 ? -7.81 -12.838 10.6 1 85.27 128 ASP B C 1
ATOM 3460 O O . ASP B 1 128 ? -7.809 -11.826 11.305 1 85.27 128 ASP B O 1
ATOM 3464 N N . GLU B 1 129 ? -6.884 -13.15 9.838 1 85.35 129 GLU B N 1
ATOM 3465 C CA . GLU B 1 129 ? -5.674 -12.335 9.794 1 85.35 129 GLU B CA 1
ATOM 3466 C C . GLU B 1 129 ? -5.941 -10.987 9.129 1 85.35 129 GLU B C 1
ATOM 3468 O O . GLU B 1 129 ? -5.354 -9.973 9.512 1 85.35 129 GLU B O 1
ATOM 3473 N N . VAL B 1 130 ? -6.837 -11.037 8.195 1 83.95 130 VAL B N 1
ATOM 3474 C CA . VAL B 1 130 ? -7.24 -9.805 7.525 1 83.95 130 VAL B CA 1
ATOM 3475 C C . VAL B 1 130 ? -7.883 -8.855 8.533 1 83.95 130 VAL B C 1
ATOM 3477 O O . VAL B 1 130 ? -7.507 -7.684 8.62 1 83.95 130 VAL B O 1
ATOM 3480 N N . GLU B 1 131 ? -8.772 -9.37 9.357 1 90.89 131 GLU B N 1
ATOM 3481 C CA . GLU B 1 131 ? -9.467 -8.579 10.369 1 90.89 131 GLU B CA 1
ATOM 3482 C C . GLU B 1 131 ? -8.497 -8.064 11.429 1 90.89 131 GLU B C 1
ATOM 3484 O O . GLU B 1 131 ? -8.597 -6.915 11.864 1 90.89 131 GLU B O 1
ATOM 3489 N N . ASN B 1 132 ? -7.581 -8.921 11.746 1 91.6 132 ASN B N 1
ATOM 3490 C CA . ASN B 1 132 ? -6.62 -8.554 12.781 1 91.6 132 ASN B CA 1
ATOM 3491 C C . ASN B 1 132 ? -5.721 -7.406 12.329 1 91.6 132 ASN B C 1
ATOM 3493 O O . ASN B 1 132 ? -5.402 -6.515 13.118 1 91.6 132 ASN B O 1
ATOM 3497 N N . ILE B 1 133 ? -5.345 -7.412 11.107 1 89.17 133 ILE B N 1
ATOM 3498 C CA . ILE B 1 133 ? -4.524 -6.332 10.569 1 89.17 133 ILE B CA 1
ATOM 3499 C C . ILE B 1 133 ? -5.291 -5.014 10.645 1 89.17 133 ILE B C 1
ATOM 3501 O O . ILE B 1 133 ? -4.752 -4.001 11.096 1 89.17 133 ILE B O 1
ATOM 3505 N N . LEU B 1 134 ? -6.556 -5.064 10.279 1 92.37 134 LEU B N 1
ATOM 3506 C CA . LEU B 1 134 ? -7.365 -3.851 10.237 1 92.37 134 LEU B CA 1
ATOM 3507 C C . LEU B 1 134 ? -7.673 -3.354 11.646 1 92.37 134 LEU B C 1
ATOM 3509 O O . LEU B 1 134 ? -7.755 -2.146 11.878 1 92.37 134 LEU B O 1
ATOM 3513 N N . ARG B 1 135 ? -7.718 -4.228 12.621 1 94.56 135 ARG B N 1
ATOM 3514 C CA . ARG B 1 135 ? -8.034 -3.863 13.998 1 94.56 135 ARG B CA 1
ATOM 3515 C C . ARG B 1 135 ? -6.855 -3.159 14.662 1 94.56 135 ARG B C 1
ATOM 3517 O O . ARG B 1 135 ? -7.005 -2.558 15.728 1 94.56 135 ARG B O 1
ATOM 3524 N N . GLU B 1 136 ? -5.767 -3.234 14.079 1 92.36 136 GLU B N 1
ATOM 3525 C CA . GLU B 1 136 ? -4.63 -2.453 14.557 1 92.36 136 GLU B CA 1
ATOM 3526 C C . GLU B 1 136 ? -4.832 -0.964 14.291 1 92.36 136 GLU B C 1
ATOM 3528 O O . GLU B 1 136 ? -4.225 -0.121 14.954 1 92.36 136 GLU B O 1
ATOM 3533 N N . TYR B 1 137 ? -5.668 -0.644 13.348 1 92.59 137 TYR B N 1
ATOM 3534 C CA . TYR B 1 137 ? -5.841 0.74 12.92 1 92.59 137 TYR B CA 1
ATOM 3535 C C . TYR B 1 137 ? -7.228 1.254 13.285 1 92.59 137 TYR B C 1
ATOM 3537 O O . TYR B 1 137 ? -7.426 2.46 13.453 1 92.59 137 TYR B O 1
ATOM 3545 N N . PHE B 1 138 ? -8.149 0.326 13.347 1 95.14 138 PHE B N 1
ATOM 3546 C CA . PHE B 1 138 ? -9.541 0.69 13.588 1 95.14 138 PHE B CA 1
ATOM 3547 C C . PHE B 1 138 ? -10.067 0.014 14.848 1 95.14 138 PHE B C 1
ATOM 3549 O O . PHE B 1 138 ? -9.439 -0.908 15.373 1 95.14 138 PHE B O 1
ATOM 3556 N N . ASP B 1 139 ? -11.17 0.594 15.345 1 95.59 139 ASP B N 1
ATOM 3557 C CA . ASP B 1 139 ? -11.718 0.047 16.583 1 95.59 139 ASP B CA 1
ATOM 3558 C C . ASP B 1 139 ? -12.164 -1.401 16.394 1 95.59 139 ASP B C 1
ATOM 3560 O O . ASP B 1 139 ? -12.083 -2.207 17.323 1 95.59 139 ASP B O 1
ATOM 3564 N N . ASP B 1 140 ? -12.691 -1.663 15.208 1 95.61 140 ASP B N 1
ATOM 3565 C CA . ASP B 1 140 ? -13.083 -3.022 14.847 1 95.61 140 ASP B CA 1
ATOM 3566 C C . ASP B 1 140 ? -13.199 -3.176 13.332 1 95.61 140 ASP B C 1
ATOM 3568 O O . ASP B 1 140 ? -13.369 -2.189 12.614 1 95.61 140 ASP B O 1
ATOM 3572 N N . ALA B 1 141 ? -13.101 -4.341 12.904 1 95.38 141 ALA B N 1
ATOM 3573 C CA . ALA B 1 141 ? -13.265 -4.69 11.495 1 95.38 141 ALA B CA 1
ATOM 3574 C C . ALA B 1 141 ? -13.736 -6.133 11.338 1 95.38 141 ALA B C 1
ATOM 3576 O O . ALA B 1 141 ? -13.19 -7.042 11.967 1 95.38 141 ALA B O 1
ATOM 3577 N N . SER B 1 142 ? -14.725 -6.338 10.501 1 94.99 142 SER B N 1
ATOM 3578 C CA . SER B 1 142 ? -15.265 -7.682 10.321 1 94.99 142 SER B CA 1
ATOM 3579 C C . SER B 1 142 ? -15.722 -7.905 8.883 1 94.99 142 SER B C 1
ATOM 3581 O O . SER B 1 142 ? -16.35 -7.031 8.283 1 94.99 142 SER B O 1
ATOM 3583 N N . PHE B 1 143 ? -15.459 -9.072 8.406 1 93.04 143 PHE B N 1
ATOM 3584 C CA . PHE B 1 143 ? -15.887 -9.464 7.069 1 93.04 143 PHE B CA 1
ATOM 3585 C C . PHE B 1 143 ? -17.161 -10.298 7.13 1 93.04 143 PHE B C 1
ATOM 3587 O O . PHE B 1 143 ? -17.322 -11.129 8.027 1 93.04 143 PHE B O 1
ATOM 3594 N N . SER B 1 144 ? -18.009 -10.024 6.172 1 93.46 144 SER B N 1
ATOM 3595 C CA . SER B 1 144 ? -19.23 -10.804 5.998 1 93.46 144 SER B CA 1
ATOM 3596 C C . SER B 1 144 ? -19.43 -11.199 4.538 1 93.46 144 SER B C 1
ATOM 3598 O O . SER B 1 144 ? -19.183 -10.399 3.634 1 93.46 144 SER B O 1
ATOM 3600 N N . GLU B 1 145 ? -19.921 -12.359 4.29 1 91.88 145 GLU B N 1
ATOM 3601 C CA . GLU B 1 145 ? -20.182 -12.819 2.929 1 91.88 145 GLU B CA 1
ATOM 3602 C C . GLU B 1 145 ? -21.411 -12.131 2.341 1 91.88 145 GLU B C 1
ATOM 3604 O O . GLU B 1 145 ? -21.637 -12.184 1.13 1 91.88 145 GLU B O 1
ATOM 3609 N N . LYS B 1 146 ? -22.094 -11.508 3.217 1 93.2 146 LYS B N 1
ATOM 3610 C CA . LYS B 1 146 ? -23.243 -10.747 2.734 1 93.2 146 LYS B CA 1
ATOM 3611 C C . LYS B 1 146 ? -22.797 -9.497 1.981 1 93.2 146 LYS B C 1
ATOM 3613 O O . LYS B 1 146 ? -22.019 -8.695 2.504 1 93.2 146 LYS B O 1
ATOM 3618 N N . ILE B 1 147 ? -23.361 -9.384 0.799 1 92.95 147 ILE B N 1
ATOM 3619 C CA . ILE B 1 147 ? -22.982 -8.26 -0.05 1 92.95 147 ILE B CA 1
ATOM 3620 C C . ILE B 1 147 ? -23.776 -7.019 0.351 1 92.95 147 ILE B C 1
ATOM 3622 O O . ILE B 1 147 ? -25.007 -7.057 0.417 1 92.95 147 ILE B O 1
ATOM 3626 N N . GLN B 1 148 ? -23.055 -6.03 0.709 1 92.85 148 GLN B N 1
ATOM 3627 C CA . GLN B 1 148 ? -23.654 -4.737 1.02 1 92.85 148 GLN B CA 1
ATOM 3628 C C . GLN B 1 148 ? -23.006 -3.62 0.207 1 92.85 148 GLN B C 1
ATOM 3630 O O . GLN B 1 148 ? -21.827 -3.705 -0.145 1 92.85 148 GLN B O 1
ATOM 3635 N N . ASP B 1 149 ? -23.753 -2.614 -0.11 1 90.53 149 ASP B N 1
ATOM 3636 C CA . ASP B 1 149 ? -23.217 -1.451 -0.812 1 90.53 149 ASP B CA 1
ATOM 3637 C C . ASP B 1 149 ? -22.376 -0.585 0.123 1 90.53 149 ASP B C 1
ATOM 3639 O O . ASP B 1 149 ? -22.429 -0.747 1.344 1 90.53 149 ASP B O 1
ATOM 3643 N N . PHE B 1 150 ? -21.658 0.258 -0.51 1 91.9 150 PHE B N 1
ATOM 3644 C CA . PHE B 1 150 ? -20.865 1.208 0.259 1 91.9 150 PHE B CA 1
ATOM 3645 C C . PHE B 1 150 ? -21.763 2.112 1.095 1 91.9 150 PHE B C 1
ATOM 3647 O O . PHE B 1 150 ? -22.724 2.688 0.582 1 91.9 150 PHE B O 1
ATOM 3654 N N . LYS B 1 151 ? -21.474 2.137 2.355 1 91.65 151 LYS B N 1
ATOM 3655 C CA . LYS B 1 151 ? -22.25 2.986 3.254 1 91.65 151 LYS B CA 1
ATOM 3656 C C . LYS B 1 151 ? -21.362 3.594 4.337 1 91.65 151 LYS B C 1
ATOM 3658 O O . LYS B 1 151 ? -20.505 2.912 4.9 1 91.65 151 LYS B O 1
ATOM 3663 N N . ILE B 1 152 ? -21.547 4.883 4.46 1 88.2 152 ILE B N 1
ATOM 3664 C CA . ILE B 1 152 ? -20.855 5.573 5.543 1 88.2 152 ILE B CA 1
ATOM 3665 C C . ILE B 1 152 ? -21.866 6.034 6.591 1 88.2 152 ILE B C 1
ATOM 3667 O O . ILE B 1 152 ? -22.842 6.714 6.263 1 88.2 152 ILE B O 1
ATOM 3671 N N . LYS B 1 153 ? -21.662 5.551 7.729 1 84.95 153 LYS B N 1
ATOM 3672 C CA . LYS B 1 153 ? -22.404 6.024 8.894 1 84.95 153 LYS B CA 1
ATOM 3673 C C . LYS B 1 153 ? -21.463 6.606 9.945 1 84.95 153 LYS B C 1
ATOM 3675 O O . LYS B 1 153 ? -20.244 6.446 9.852 1 84.95 153 LYS B O 1
ATOM 3680 N N . VAL B 1 154 ? -22.024 7.374 10.798 1 82.84 154 VAL B N 1
ATOM 3681 C CA . VAL B 1 154 ? -21.206 7.939 11.867 1 82.84 154 VAL B CA 1
ATOM 3682 C C . VAL B 1 154 ? -20.465 6.821 12.596 1 82.84 154 VAL B C 1
ATOM 3684 O O . VAL B 1 154 ? -21.087 5.9 13.131 1 82.84 154 VAL B O 1
ATOM 3687 N N . GLY B 1 155 ? -19.249 6.791 12.464 1 87.68 155 GLY B N 1
ATOM 3688 C CA . GLY B 1 155 ? -18.399 5.886 13.221 1 87.68 155 GLY B CA 1
ATOM 3689 C C . GLY B 1 155 ? -18.19 4.549 12.537 1 87.68 155 GLY B C 1
ATOM 3690 O O . GLY B 1 155 ? -17.515 3.669 13.075 1 87.68 155 GLY B O 1
ATOM 3691 N N . GLU B 1 156 ? -18.904 4.415 11.395 1 93.96 156 GLU B N 1
ATOM 3692 C CA . GLU B 1 156 ? -18.787 3.11 10.752 1 93.96 156 GLU B CA 1
ATOM 3693 C C . GLU B 1 156 ? -18.819 3.237 9.232 1 93.96 156 GLU B C 1
ATOM 3695 O O . GLU B 1 156 ? -19.537 4.081 8.69 1 93.96 156 GLU B O 1
ATOM 3700 N N . VAL B 1 157 ? -18.113 2.388 8.636 1 95.12 157 VAL B N 1
ATOM 3701 C CA . VAL B 1 157 ? -18.132 2.333 7.178 1 95.12 157 VAL B CA 1
ATOM 3702 C C . VAL B 1 157 ? -18.283 0.885 6.718 1 95.12 157 VAL B C 1
ATOM 3704 O O . VAL B 1 157 ? -17.665 -0.021 7.283 1 95.12 157 VAL B O 1
ATOM 3707 N N . THR B 1 158 ? -19.144 0.65 5.777 1 95.91 158 THR B N 1
ATOM 3708 C CA . THR B 1 158 ? -19.272 -0.639 5.106 1 95.91 158 THR B CA 1
ATOM 3709 C C . THR B 1 158 ? -18.759 -0.556 3.672 1 95.91 158 THR B C 1
ATOM 3711 O O . THR B 1 158 ? -19.174 0.317 2.907 1 95.91 158 THR B O 1
ATOM 3714 N N . VAL B 1 159 ? -17.873 -1.426 3.409 1 95.14 159 VAL B N 1
ATOM 3715 C CA . VAL B 1 159 ? -17.236 -1.391 2.096 1 95.14 159 VAL B CA 1
ATOM 3716 C C . VAL B 1 159 ? -17.429 -2.733 1.393 1 95.14 159 VAL B C 1
ATOM 3718 O O . VAL B 1 159 ? -17.242 -3.791 1.998 1 95.14 159 VAL B O 1
ATOM 3721 N N . PRO B 1 160 ? -17.774 -2.709 0.138 1 95.21 160 PRO B N 1
ATOM 3722 C CA . PRO B 1 160 ? -17.807 -3.973 -0.602 1 95.21 160 PRO B CA 1
ATOM 3723 C C . PRO B 1 160 ? -16.418 -4.572 -0.81 1 95.21 160 PRO B C 1
ATOM 3725 O O . PRO B 1 160 ? -15.451 -3.838 -1.026 1 95.21 160 PRO B O 1
ATOM 3728 N N . VAL B 1 161 ? -16.312 -5.787 -0.62 1 93.65 161 VAL B N 1
ATOM 3729 C CA . VAL B 1 161 ? -15.102 -6.541 -0.934 1 93.65 161 VAL B CA 1
ATOM 3730 C C . VAL B 1 161 ? -15.204 -7.118 -2.344 1 93.65 161 VAL B C 1
ATOM 3732 O O . VAL B 1 161 ? -15.811 -8.173 -2.547 1 93.65 161 VAL B O 1
ATOM 3735 N N . ARG B 1 162 ? -14.538 -6.341 -3.24 1 90.67 162 ARG B N 1
ATOM 3736 C CA . ARG B 1 162 ? -14.752 -6.675 -4.644 1 90.67 162 ARG B CA 1
ATOM 3737 C C . ARG B 1 162 ? -13.463 -6.528 -5.445 1 90.67 162 ARG B C 1
ATOM 3739 O O . ARG B 1 162 ? -12.663 -5.627 -5.185 1 90.67 162 ARG B O 1
ATOM 3746 N N . PHE B 1 163 ? -13.348 -7.405 -6.366 1 84.63 163 PHE B N 1
ATOM 3747 C CA . PHE B 1 163 ? -12.277 -7.327 -7.353 1 84.63 163 PHE B CA 1
ATOM 3748 C C . PHE B 1 163 ? -12.821 -7.545 -8.76 1 84.63 163 PHE B C 1
ATOM 3750 O O . PHE B 1 163 ? -13.356 -8.613 -9.065 1 84.63 163 PHE B O 1
ATOM 3757 N N . GLN B 1 164 ? -12.598 -6.435 -9.589 1 80.79 164 GLN B N 1
ATOM 3758 C CA . GLN B 1 164 ? -13.186 -6.465 -10.924 1 80.79 164 GLN B CA 1
ATOM 3759 C C . GLN B 1 164 ? -14.663 -6.844 -10.866 1 80.79 164 GLN B C 1
ATOM 3761 O O . GLN B 1 164 ? -15.461 -6.156 -10.226 1 80.79 164 GLN B O 1
ATOM 3766 N N . ASP B 1 165 ? -15.08 -8 -11.409 1 80.81 165 ASP B N 1
ATOM 3767 C CA . ASP B 1 165 ? -16.5 -8.324 -11.506 1 80.81 165 ASP B CA 1
ATOM 3768 C C . ASP B 1 165 ? -16.913 -9.313 -10.418 1 80.81 165 ASP B C 1
ATOM 3770 O O . ASP B 1 165 ? -18.071 -9.733 -10.361 1 80.81 165 ASP B O 1
ATOM 3774 N N . ARG B 1 166 ? -16.13 -9.561 -9.487 1 85.69 166 ARG B N 1
ATOM 3775 C CA . ARG B 1 166 ? -16.424 -10.524 -8.43 1 85.69 166 ARG B CA 1
ATOM 3776 C C . ARG B 1 166 ? -16.597 -9.825 -7.086 1 85.69 166 ARG B C 1
ATOM 3778 O O . ARG B 1 166 ? -15.711 -9.092 -6.642 1 85.69 166 ARG B O 1
ATOM 3785 N N . VAL B 1 167 ? -17.788 -10.017 -6.506 1 91.91 167 VAL B N 1
ATOM 3786 C CA . VAL B 1 167 ? -18.046 -9.498 -5.167 1 91.91 167 VAL B CA 1
ATOM 3787 C C . VAL B 1 167 ? -18.062 -10.646 -4.161 1 91.91 167 VAL B C 1
ATOM 3789 O O . VAL B 1 167 ? -18.845 -11.589 -4.299 1 91.91 167 VAL B O 1
ATOM 3792 N N . LEU B 1 168 ? -17.209 -10.581 -3.209 1 92.45 168 LEU B N 1
ATOM 3793 C CA . LEU B 1 168 ? -17.029 -11.679 -2.266 1 92.45 168 LEU B CA 1
ATOM 3794 C C . LEU B 1 168 ? -17.823 -11.434 -0.987 1 92.45 168 LEU B C 1
ATOM 3796 O O . LEU B 1 168 ? -18.087 -12.368 -0.227 1 92.45 168 LEU B O 1
ATOM 3800 N N . GLY B 1 169 ? -18.169 -10.204 -0.762 1 94.89 169 GLY B N 1
ATOM 3801 C CA . GLY B 1 169 ? -18.858 -9.819 0.46 1 94.89 169 GLY B CA 1
ATOM 3802 C C . GLY B 1 169 ? -18.684 -8.352 0.806 1 94.89 169 GLY B C 1
ATOM 3803 O O . GLY B 1 169 ? -18.637 -7.5 -0.083 1 94.89 169 GLY B O 1
ATOM 3804 N N . SER B 1 170 ? -18.751 -8.118 2.141 1 96.58 170 SER B N 1
ATOM 3805 C CA . SER B 1 170 ? -18.586 -6.744 2.604 1 96.58 170 SER B CA 1
ATOM 3806 C C . SER B 1 170 ? -17.736 -6.685 3.869 1 96.58 170 SER B C 1
ATOM 3808 O O . SER B 1 170 ? -17.656 -7.663 4.615 1 96.58 170 SER B O 1
ATOM 3810 N N . LEU B 1 171 ? -17.059 -5.653 3.997 1 95.46 171 LEU B N 1
ATOM 3811 C CA . LEU B 1 171 ? -16.219 -5.357 5.153 1 95.46 171 LEU B CA 1
ATOM 3812 C C . LEU B 1 171 ? -16.812 -4.22 5.979 1 95.46 171 LEU B C 1
ATOM 3814 O O . LEU B 1 171 ? -17.072 -3.136 5.453 1 95.46 171 LEU B O 1
ATOM 3818 N N . LYS B 1 172 ? -17.067 -4.482 7.211 1 96.21 172 LYS B N 1
ATOM 3819 C CA . LYS B 1 172 ? -17.544 -3.464 8.142 1 96.21 172 LYS B CA 1
ATOM 3820 C C . LYS B 1 172 ? -16.415 -2.966 9.039 1 96.21 172 LYS B C 1
ATOM 3822 O O . LYS B 1 172 ? -15.747 -3.76 9.705 1 96.21 172 LYS B O 1
ATOM 3827 N N . ILE B 1 173 ? -16.229 -1.701 9.07 1 96.44 173 ILE B N 1
ATOM 3828 C CA . ILE B 1 173 ? -15.141 -1.103 9.836 1 96.44 173 ILE B CA 1
ATOM 3829 C C . ILE B 1 173 ? -15.707 -0.111 10.849 1 96.44 173 ILE B C 1
ATOM 3831 O O . ILE B 1 173 ? -16.424 0.823 10.479 1 96.44 173 ILE B O 1
ATOM 3835 N N . GLN B 1 174 ? -15.408 -0.34 12.053 1 96.93 174 GLN B N 1
ATOM 3836 C CA . GLN B 1 174 ? -15.747 0.619 13.098 1 96.93 174 GLN B CA 1
ATOM 3837 C C . GLN B 1 174 ? -14.63 1.641 13.29 1 96.93 174 GLN B C 1
ATOM 3839 O O . GLN B 1 174 ? -13.494 1.277 13.601 1 96.93 174 GLN B O 1
ATOM 3844 N N . LEU B 1 175 ? -14.983 2.838 13.13 1 94.85 175 LEU B N 1
ATOM 3845 C CA . LEU B 1 175 ? -13.986 3.902 13.157 1 94.85 175 LEU B CA 1
ATOM 3846 C C . LEU B 1 175 ? -13.862 4.496 14.556 1 94.85 175 LEU B C 1
ATOM 3848 O O . LEU B 1 175 ? -14.851 4.583 15.288 1 94.85 175 LEU B O 1
ATOM 3852 N N . PRO B 1 176 ? -12.633 4.857 14.907 1 92 176 PRO B N 1
ATOM 3853 C CA . PRO B 1 176 ? -12.495 5.611 16.155 1 92 176 PRO B CA 1
ATOM 3854 C C . PRO B 1 176 ? -13.259 6.933 16.134 1 92 176 PRO B C 1
ATOM 3856 O O . PRO B 1 176 ? -13.568 7.454 15.059 1 92 176 PRO B O 1
ATOM 3859 N N . ASP B 1 177 ? -13.502 7.504 17.272 1 88.81 177 ASP B N 1
ATOM 3860 C CA . ASP B 1 177 ? -14.327 8.701 17.404 1 88.81 177 ASP B CA 1
ATOM 3861 C C . ASP B 1 177 ? -13.641 9.913 16.778 1 88.81 177 ASP B C 1
ATOM 3863 O O . ASP B 1 177 ? -14.305 10.874 16.384 1 88.81 177 ASP B O 1
ATOM 3867 N N . TRP B 1 178 ? -12.352 9.873 16.642 1 89.47 178 TRP B N 1
ATOM 3868 C CA . TRP B 1 178 ? -11.602 11.004 16.106 1 89.47 178 TRP B CA 1
ATOM 3869 C C . TRP B 1 178 ? -11.489 10.912 14.588 1 89.47 178 TRP B C 1
ATOM 3871 O O . TRP B 1 178 ? -11.036 11.855 13.934 1 89.47 178 TRP B O 1
ATOM 3881 N N . PHE B 1 179 ? -11.894 9.793 14.038 1 90.32 179 PHE B N 1
ATOM 3882 C CA . PHE B 1 179 ? -11.691 9.539 12.617 1 90.32 179 PHE B CA 1
ATOM 3883 C C . PHE B 1 179 ? -12.681 10.338 11.777 1 90.32 179 PHE B C 1
ATOM 3885 O O . PHE B 1 179 ? -13.895 10.217 11.957 1 90.32 179 PHE B O 1
ATOM 3892 N N . GLU B 1 180 ? -12.107 11.093 10.89 1 88.34 180 GLU B N 1
ATOM 3893 C CA . GLU B 1 180 ? -12.938 11.887 9.99 1 88.34 180 GLU B CA 1
ATOM 3894 C C . GLU B 1 180 ? -12.996 11.262 8.598 1 88.34 180 GLU B C 1
ATOM 3896 O O . GLU B 1 180 ? -11.966 10.876 8.042 1 88.34 180 GLU B O 1
ATOM 3901 N N . VAL B 1 181 ? -14.179 11.194 8.095 1 86.55 181 VAL B N 1
ATOM 3902 C CA . VAL B 1 181 ? -14.367 10.609 6.771 1 86.55 181 VAL B CA 1
ATOM 3903 C C . VAL B 1 181 ? -14.877 11.673 5.803 1 86.55 181 VAL B C 1
ATOM 3905 O O . VAL B 1 181 ? -15.815 12.409 6.117 1 86.55 181 VAL B O 1
ATOM 3908 N N . THR B 1 182 ? -14.187 11.838 4.705 1 79.9 182 THR B N 1
ATOM 3909 C CA . THR B 1 182 ? -14.662 12.715 3.641 1 79.9 182 THR B CA 1
ATOM 3910 C C . THR B 1 182 ? -15.06 11.906 2.41 1 79.9 182 THR B C 1
ATOM 3912 O O . THR B 1 182 ? -14.822 10.698 2.351 1 79.9 182 THR B O 1
ATOM 3915 N N . ALA B 1 183 ? -15.68 12.607 1.469 1 75.55 183 ALA B N 1
ATOM 3916 C CA . ALA B 1 183 ? -16.064 11.972 0.211 1 75.55 183 ALA B CA 1
ATOM 3917 C C . ALA B 1 183 ? -14.84 11.449 -0.535 1 75.55 183 ALA B C 1
ATOM 3919 O O . ALA B 1 183 ? -14.92 10.442 -1.243 1 75.55 183 ALA B O 1
ATOM 3920 N N . GLU B 1 184 ? -13.764 12.069 -0.266 1 72.4 184 GLU B N 1
ATOM 3921 C CA . GLU B 1 184 ? -12.534 11.686 -0.952 1 72.4 184 GLU B CA 1
ATOM 3922 C C . GLU B 1 184 ? -12.003 10.353 -0.43 1 72.4 184 GLU B C 1
ATOM 3924 O O . GLU B 1 184 ? -11.261 9.659 -1.128 1 72.4 184 GLU B O 1
ATOM 3929 N N . ASP B 1 185 ? -12.529 10.002 0.779 1 78.57 185 ASP B N 1
ATOM 3930 C CA . ASP B 1 185 ? -12.012 8.785 1.398 1 78.57 185 ASP B CA 1
ATOM 3931 C C . ASP B 1 185 ? -12.706 7.546 0.836 1 78.57 185 ASP B C 1
ATOM 3933 O O . ASP B 1 185 ? -12.238 6.423 1.034 1 78.57 185 ASP B O 1
ATOM 3937 N N . MET B 1 186 ? -13.764 7.856 0.114 1 83.49 186 MET B N 1
ATOM 3938 C CA . MET B 1 186 ? -14.512 6.729 -0.435 1 83.49 186 MET B CA 1
ATOM 3939 C C . MET B 1 186 ? -13.638 5.899 -1.37 1 83.49 186 MET B C 1
ATOM 3941 O O . MET B 1 186 ? -13.692 4.668 -1.347 1 83.49 186 MET B O 1
ATOM 3945 N N . GLU B 1 187 ? -12.924 6.63 -2.048 1 83.14 187 GLU B N 1
ATOM 3946 C CA . GLU B 1 187 ? -12.042 5.938 -2.983 1 83.14 187 GLU B CA 1
ATOM 3947 C C . GLU B 1 187 ? -11.018 5.081 -2.245 1 83.14 187 GLU B C 1
ATOM 3949 O O . GLU B 1 187 ? -10.752 3.944 -2.64 1 83.14 187 GLU B O 1
ATOM 3954 N N . LEU B 1 188 ? -10.556 5.609 -1.248 1 83.76 188 LEU B N 1
ATOM 3955 C CA . LEU B 1 188 ? -9.533 4.887 -0.5 1 83.76 188 LEU B CA 1
ATOM 3956 C C . LEU B 1 188 ? -10.132 3.678 0.211 1 83.76 188 LEU B C 1
ATOM 3958 O O . LEU B 1 188 ? -9.498 2.623 0.291 1 83.76 188 LEU B O 1
ATOM 3962 N N . PHE B 1 189 ? -11.315 3.804 0.687 1 90.7 189 PHE B N 1
ATOM 3963 C CA . PHE B 1 189 ? -11.991 2.666 1.299 1 90.7 189 PHE B CA 1
ATOM 3964 C C . PHE B 1 189 ? -12.263 1.578 0.267 1 90.7 189 PHE B C 1
ATOM 3966 O O . PHE B 1 189 ? -12.165 0.388 0.571 1 90.7 189 PHE B O 1
ATOM 3973 N N . ASN B 1 190 ? -12.595 2.022 -0.885 1 88.44 190 ASN B N 1
ATOM 3974 C CA . ASN B 1 190 ? -12.802 1.054 -1.958 1 88.44 190 ASN B CA 1
ATOM 3975 C C . ASN B 1 190 ? -11.519 0.297 -2.286 1 88.44 190 ASN B C 1
ATOM 3977 O O . ASN B 1 190 ? -11.549 -0.911 -2.524 1 88.44 190 A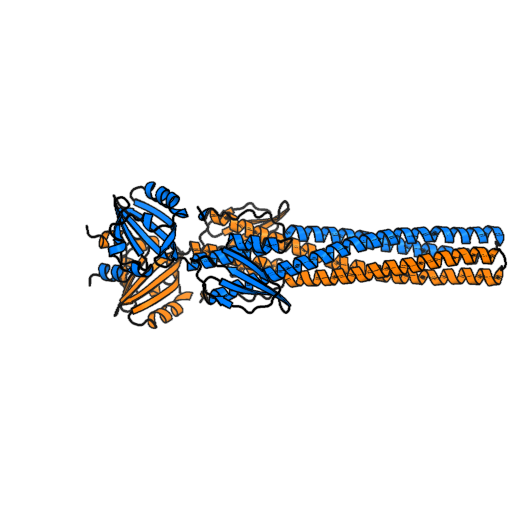SN B O 1
ATOM 3981 N N . VAL B 1 191 ? -10.488 1.049 -2.291 1 84.44 191 VAL B N 1
ATOM 3982 C CA . VAL B 1 191 ? -9.201 0.403 -2.531 1 84.44 191 VAL B CA 1
ATOM 3983 C C . VAL B 1 191 ? -8.923 -0.619 -1.432 1 84.44 191 VAL B C 1
ATOM 3985 O O . VAL B 1 191 ? -8.451 -1.724 -1.709 1 84.44 191 VAL B O 1
ATOM 3988 N N . LEU B 1 192 ? -9.205 -0.284 -0.252 1 89.32 192 LEU B N 1
ATOM 3989 C CA . LEU B 1 192 ? -9.024 -1.216 0.855 1 89.32 192 LEU B CA 1
ATOM 3990 C C . LEU B 1 192 ? -9.866 -2.472 0.652 1 89.32 192 LEU B C 1
ATOM 3992 O O . LEU B 1 192 ? -9.376 -3.589 0.835 1 89.32 192 LEU B O 1
ATOM 3996 N N . GLY B 1 193 ? -11.119 -2.233 0.286 1 90.23 193 GLY B N 1
ATOM 3997 C CA . GLY B 1 193 ? -11.98 -3.361 -0.03 1 90.23 193 GLY B CA 1
ATOM 3998 C C . GLY B 1 193 ? -11.422 -4.247 -1.128 1 90.23 193 GLY B C 1
ATOM 3999 O O . GLY B 1 193 ? -11.501 -5.475 -1.043 1 90.23 193 GLY B O 1
ATOM 4000 N N . GLU B 1 194 ? -10.899 -3.628 -2.095 1 85.91 194 GLU B N 1
ATOM 4001 C CA . GLU B 1 194 ? -10.286 -4.358 -3.201 1 85.91 194 GLU B CA 1
ATOM 4002 C C . GLU B 1 194 ? -9.088 -5.175 -2.727 1 85.91 194 GLU B C 1
ATOM 4004 O O . GLU B 1 194 ? -8.895 -6.313 -3.161 1 85.91 194 GLU B O 1
ATOM 4009 N N . CYS B 1 195 ? -8.301 -4.556 -1.919 1 83.64 195 CYS B N 1
ATOM 4010 C CA . CYS B 1 195 ? -7.133 -5.248 -1.386 1 83.64 195 CYS B CA 1
ATOM 4011 C C . CYS B 1 195 ? -7.544 -6.486 -0.599 1 83.64 195 CYS B C 1
ATOM 4013 O O . CYS B 1 195 ? -6.914 -7.539 -0.713 1 83.64 195 CYS B O 1
ATOM 4015 N N . VAL B 1 196 ? -8.578 -6.344 0.117 1 87.14 196 VAL B N 1
ATOM 4016 C CA . VAL B 1 196 ? -9.088 -7.479 0.879 1 87.14 196 VAL B CA 1
ATOM 4017 C C . VAL B 1 196 ? -9.566 -8.57 -0.076 1 87.14 196 VAL B C 1
ATOM 4019 O O . VAL B 1 196 ? -9.266 -9.75 0.12 1 87.14 196 VAL B O 1
ATOM 4022 N N . ALA B 1 197 ? -10.299 -8.165 -1.094 1 87.15 197 ALA B N 1
ATOM 4023 C CA . ALA B 1 197 ? -10.782 -9.117 -2.091 1 87.15 197 ALA B CA 1
ATOM 4024 C C . ALA B 1 197 ? -9.621 -9.858 -2.749 1 87.15 197 ALA B C 1
ATOM 4026 O O . ALA B 1 197 ? -9.663 -11.082 -2.898 1 87.15 197 ALA B O 1
ATOM 4027 N N . LYS B 1 198 ? -8.64 -9.12 -3.135 1 80.45 198 LYS B N 1
ATOM 4028 C CA . LYS B 1 198 ? -7.464 -9.716 -3.763 1 80.45 198 LYS B CA 1
ATOM 4029 C C . LYS B 1 198 ? -6.815 -10.748 -2.845 1 80.45 198 LYS B C 1
ATOM 4031 O O . LYS B 1 198 ? -6.423 -11.827 -3.295 1 80.45 198 LYS B O 1
ATOM 4036 N N . ASN B 1 199 ? -6.733 -10.4 -1.604 1 79.77 199 ASN B N 1
ATOM 4037 C CA . ASN B 1 199 ? -6.149 -11.326 -0.639 1 79.77 199 ASN B CA 1
ATOM 4038 C C . ASN B 1 199 ? -6.968 -12.608 -0.526 1 79.77 199 ASN B C 1
ATOM 4040 O O . ASN B 1 199 ? -6.408 -13.703 -0.448 1 79.77 199 ASN B O 1
ATOM 4044 N N . MET B 1 200 ? -8.207 -12.471 -0.573 1 82.06 200 MET B N 1
ATOM 4045 C CA . MET B 1 200 ? -9.088 -13.629 -0.455 1 82.06 200 MET B CA 1
ATOM 4046 C C . MET B 1 200 ? -8.978 -14.523 -1.686 1 82.06 200 MET B C 1
ATOM 4048 O O . MET B 1 200 ? -8.932 -15.749 -1.566 1 82.06 200 MET B O 1
ATOM 4052 N N . ILE B 1 201 ? -8.962 -13.88 -2.804 1 82.87 201 ILE B N 1
ATOM 4053 C CA . ILE B 1 201 ? -8.85 -14.63 -4.05 1 82.87 201 ILE B CA 1
ATOM 4054 C C . ILE B 1 201 ? -7.484 -15.307 -4.125 1 82.87 201 ILE B C 1
ATOM 4056 O O . ILE B 1 201 ? -7.376 -16.454 -4.565 1 82.87 201 ILE B O 1
ATOM 4060 N N . MET B 1 202 ? -6.536 -14.564 -3.675 1 78.77 202 MET B N 1
ATOM 4061 C CA . MET B 1 202 ? -5.187 -15.121 -3.661 1 78.77 202 MET B CA 1
ATOM 4062 C C . MET B 1 202 ? -5.12 -16.364 -2.78 1 78.77 202 MET B C 1
ATOM 4064 O O . MET B 1 202 ? -4.478 -17.352 -3.14 1 78.77 202 MET B O 1
ATOM 4068 N N . LEU B 1 203 ? -5.734 -16.347 -1.671 1 76.23 203 LEU B N 1
ATOM 4069 C CA . LEU B 1 203 ? -5.755 -17.486 -0.759 1 76.23 203 LEU B CA 1
ATOM 4070 C C . LEU B 1 203 ? -6.373 -18.708 -1.43 1 76.23 203 LEU B C 1
ATOM 4072 O O . LEU B 1 203 ? -5.837 -19.814 -1.327 1 76.23 203 LEU B O 1
ATOM 4076 N N . GLU B 1 204 ? -7.388 -18.468 -2.049 1 79.02 204 GLU B N 1
ATOM 4077 C CA . GLU B 1 204 ? -8.066 -19.555 -2.749 1 79.02 204 GLU B CA 1
ATOM 4078 C C . GLU B 1 204 ? -7.193 -20.121 -3.866 1 79.02 204 GLU B C 1
ATOM 4080 O O . GLU B 1 204 ? -7.085 -21.34 -4.019 1 79.02 204 GLU B O 1
ATOM 4085 N N . SER B 1 205 ? -6.65 -19.228 -4.65 1 78.73 205 SER B N 1
ATOM 4086 C CA . SER B 1 205 ? -5.814 -19.646 -5.771 1 78.73 205 SER B CA 1
ATOM 4087 C C . SER B 1 205 ? -4.595 -20.426 -5.291 1 78.73 205 SER B C 1
ATOM 4089 O O . SER B 1 205 ? -4.212 -21.427 -5.9 1 78.73 205 SER B O 1
ATOM 4091 N N . ARG B 1 206 ? -4.077 -20.016 -4.176 1 77.51 206 ARG B N 1
ATOM 4092 C CA . ARG B 1 206 ? -2.915 -20.696 -3.612 1 77.51 206 ARG B CA 1
ATOM 4093 C C . ARG B 1 206 ? -3.261 -22.126 -3.209 1 77.51 206 ARG B C 1
ATOM 4095 O O . ARG B 1 206 ? -2.471 -23.047 -3.428 1 77.51 206 ARG B O 1
ATOM 4102 N N . ARG B 1 207 ? -4.381 -22.306 -2.649 1 82.03 207 ARG B N 1
ATOM 4103 C CA . ARG B 1 207 ? -4.829 -23.636 -2.248 1 82.03 207 ARG B CA 1
ATOM 4104 C C . ARG B 1 207 ? -4.966 -24.555 -3.457 1 82.03 207 ARG B C 1
ATOM 4106 O O . ARG B 1 207 ? -4.523 -25.705 -3.423 1 82.03 207 ARG B O 1
ATOM 4113 N N . ILE B 1 208 ? -5.533 -23.996 -4.484 1 84.98 208 ILE B N 1
ATOM 4114 C CA . ILE B 1 208 ? -5.749 -24.771 -5.702 1 84.98 208 ILE B CA 1
ATOM 4115 C C . ILE B 1 208 ? -4.404 -25.157 -6.313 1 84.98 208 ILE B C 1
ATOM 4117 O O . ILE B 1 208 ? -4.203 -26.306 -6.712 1 84.98 208 ILE B O 1
ATOM 4121 N N . ILE B 1 209 ? -3.543 -24.244 -6.311 1 85.3 209 ILE B N 1
ATOM 4122 C CA . ILE B 1 209 ? -2.239 -24.473 -6.924 1 85.3 209 ILE B CA 1
ATOM 4123 C C . ILE B 1 209 ? -1.468 -25.518 -6.121 1 85.3 209 ILE B C 1
ATOM 4125 O O . ILE B 1 209 ? -0.951 -26.486 -6.685 1 85.3 209 ILE B O 1
ATOM 4129 N N . ARG B 1 210 ? -1.501 -25.457 -4.843 1 84.27 210 ARG B N 1
ATOM 4130 C CA . ARG B 1 210 ? -0.788 -26.4 -3.986 1 84.27 210 ARG B CA 1
ATOM 4131 C C . ARG B 1 210 ? -1.329 -27.815 -4.161 1 84.27 210 ARG B C 1
ATOM 4133 O O . ARG B 1 210 ? -0.56 -28.759 -4.354 1 84.27 210 ARG B O 1
ATOM 4140 N N . SER B 1 211 ? -2.567 -27.875 -4.074 1 88.1 211 SER B N 1
ATOM 4141 C CA . SER B 1 211 ? -3.181 -29.195 -4.177 1 88.1 211 SER B CA 1
ATOM 4142 C C . SER B 1 211 ? -2.938 -29.812 -5.551 1 88.1 211 SER B C 1
ATOM 4144 O O . SER B 1 211 ? -2.689 -31.014 -5.662 1 88.1 211 SER B O 1
ATOM 4146 N N . SER B 1 212 ? -3.008 -28.934 -6.555 1 88.75 212 SER B N 1
ATOM 4147 C CA . SER B 1 212 ? -2.806 -29.423 -7.915 1 88.75 212 SER B CA 1
ATOM 4148 C C . SER B 1 212 ? -1.369 -29.889 -8.127 1 88.75 212 SER B C 1
ATOM 4150 O O . SER B 1 212 ? -1.132 -30.91 -8.775 1 88.75 212 SER B O 1
ATOM 4152 N N . LEU B 1 213 ? -0.462 -29.177 -7.566 1 87.62 213 LEU B N 1
ATOM 4153 C CA . LEU B 1 213 ? 0.946 -29.527 -7.72 1 87.62 213 LEU B CA 1
ATOM 4154 C C . LEU B 1 213 ? 1.257 -30.847 -7.024 1 87.62 213 LEU B C 1
ATOM 4156 O O . LEU B 1 213 ? 1.972 -31.689 -7.572 1 87.62 213 LEU B O 1
ATOM 4160 N N . VAL B 1 214 ? 0.7 -31.098 -5.867 1 88.83 214 VAL B N 1
ATOM 4161 C CA . VAL B 1 214 ? 0.87 -32.353 -5.142 1 88.83 214 VAL B CA 1
ATOM 4162 C C . VAL B 1 214 ? 0.275 -33.502 -5.951 1 88.83 214 VAL B C 1
ATOM 4164 O O . VAL B 1 214 ? 0.891 -34.562 -6.081 1 88.83 214 VAL B O 1
ATOM 4167 N N . ALA B 1 215 ? -0.837 -33.232 -6.555 1 90.03 215 ALA B N 1
ATOM 4168 C CA . ALA B 1 215 ? -1.528 -34.259 -7.331 1 90.03 215 ALA B CA 1
ATOM 4169 C C . ALA B 1 215 ? -0.751 -34.604 -8.598 1 90.03 215 ALA B C 1
ATOM 4171 O O . ALA B 1 215 ? -0.685 -35.77 -8.995 1 90.03 215 ALA B O 1
ATOM 4172 N N . ILE B 1 216 ? -0.189 -33.652 -9.267 1 87.83 216 ILE B N 1
ATOM 4173 C CA . ILE B 1 216 ? 0.586 -33.89 -10.479 1 87.83 216 ILE B CA 1
ATOM 4174 C C . ILE B 1 216 ? 1.827 -34.714 -10.144 1 87.83 216 ILE B C 1
ATOM 4176 O O . ILE B 1 216 ? 2.18 -35.642 -10.875 1 87.83 216 ILE B O 1
ATOM 4180 N N . LYS B 1 217 ? 2.405 -34.342 -9.037 1 87.98 217 LYS B N 1
ATOM 4181 C CA . LYS B 1 217 ? 3.58 -35.093 -8.606 1 87.98 217 LYS B CA 1
ATOM 4182 C C . LYS B 1 217 ? 3.229 -36.552 -8.328 1 87.98 217 LYS B C 1
ATOM 4184 O O . LYS B 1 217 ? 3.942 -37.46 -8.76 1 87.98 217 LYS B O 1
ATOM 4189 N N . ALA B 1 218 ? 2.17 -36.78 -7.647 1 89.14 218 ALA B N 1
ATOM 4190 C CA . ALA B 1 218 ? 1.709 -38.137 -7.363 1 89.14 218 ALA B CA 1
ATOM 4191 C C . ALA B 1 218 ? 1.385 -38.887 -8.651 1 89.14 218 ALA B C 1
ATOM 4193 O O . ALA B 1 218 ? 1.745 -40.057 -8.803 1 89.14 218 ALA B O 1
ATOM 4194 N N . ALA B 1 219 ? 0.757 -38.192 -9.549 1 87.39 219 ALA B N 1
ATOM 4195 C CA . ALA B 1 219 ? 0.404 -38.813 -10.823 1 87.39 219 ALA B CA 1
ATOM 4196 C C . ALA B 1 219 ? 1.654 -39.186 -11.616 1 87.39 219 ALA B C 1
ATOM 4198 O O . ALA B 1 219 ? 1.705 -40.248 -12.242 1 87.39 219 ALA B O 1
ATOM 4199 N N . SER B 1 220 ? 2.622 -38.34 -11.598 1 83.53 220 SER B N 1
ATOM 4200 C CA . SER B 1 220 ? 3.868 -38.606 -12.31 1 83.53 220 SER B CA 1
ATOM 4201 C C . SER B 1 220 ? 4.574 -39.835 -11.749 1 83.53 220 SER B C 1
ATOM 4203 O O . SER B 1 220 ? 5.095 -40.658 -12.505 1 83.53 220 SER B O 1
ATOM 4205 N N . GLU B 1 221 ? 4.547 -39.966 -10.451 1 85.08 221 GLU B N 1
ATOM 4206 C CA . GLU B 1 221 ? 5.153 -41.128 -9.81 1 85.08 221 GLU B CA 1
ATOM 4207 C C . GLU B 1 221 ? 4.42 -42.412 -10.187 1 85.08 221 GLU B C 1
ATOM 4209 O O . GLU B 1 221 ? 5.048 -43.446 -10.425 1 85.08 221 GLU B O 1
ATOM 4214 N N . ASN B 1 222 ? 3.113 -42.353 -10.278 1 88.47 222 ASN B N 1
ATOM 4215 C CA . ASN B 1 222 ? 2.31 -43.501 -10.684 1 88.47 222 ASN B CA 1
ATOM 4216 C C . ASN B 1 222 ? 2.582 -43.89 -12.134 1 88.47 222 ASN B C 1
ATOM 4218 O O . ASN B 1 222 ? 2.648 -45.076 -12.461 1 88.47 222 ASN B O 1
ATOM 4222 N N . LEU B 1 223 ? 2.741 -42.922 -12.953 1 85.13 223 LEU B N 1
ATOM 4223 C CA . LEU B 1 223 ? 3.023 -43.167 -14.363 1 85.13 223 LEU B CA 1
ATOM 4224 C C . LEU B 1 223 ? 4.349 -43.899 -14.533 1 85.13 223 LEU B C 1
ATOM 4226 O O . LEU B 1 223 ? 4.449 -44.834 -15.331 1 85.13 223 LEU B O 1
ATOM 4230 N N . ALA B 1 224 ? 5.326 -43.459 -13.748 1 85.46 224 ALA B N 1
ATOM 4231 C CA . ALA B 1 224 ? 6.628 -44.116 -13.807 1 85.46 224 ALA B CA 1
ATOM 4232 C C . ALA B 1 224 ? 6.514 -45.595 -13.446 1 85.46 224 ALA B C 1
ATOM 4234 O O . ALA B 1 224 ? 7.106 -46.45 -14.108 1 85.46 224 ALA B O 1
ATOM 4235 N N . LEU B 1 225 ? 5.717 -45.958 -12.485 1 88.44 225 LEU B N 1
ATOM 4236 C CA . LEU B 1 225 ? 5.516 -47.332 -12.04 1 88.44 225 LEU B CA 1
ATOM 4237 C C . LEU B 1 225 ? 4.802 -48.151 -13.11 1 88.44 225 LEU B C 1
ATOM 4239 O O . LEU B 1 225 ? 5.165 -49.301 -13.364 1 88.44 225 LEU B O 1
ATOM 4243 N N . LEU B 1 226 ? 3.861 -47.547 -13.77 1 87.11 226 LEU B N 1
ATOM 4244 C CA . LEU B 1 226 ? 3.074 -48.248 -14.779 1 87.11 226 LEU B CA 1
ATOM 4245 C C . LEU B 1 226 ? 3.915 -48.542 -16.017 1 87.11 226 LEU B C 1
ATOM 4247 O O . LEU B 1 226 ? 3.833 -49.634 -16.583 1 87.11 226 LEU B O 1
ATOM 4251 N N . VAL B 1 227 ? 4.736 -47.588 -16.389 1 84.29 227 VAL B N 1
ATOM 4252 C CA . VAL B 1 227 ? 5.607 -47.78 -17.544 1 84.29 227 VAL B CA 1
ATOM 4253 C C . VAL B 1 227 ? 6.577 -48.928 -17.274 1 84.29 227 VAL B C 1
ATOM 4255 O O . VAL B 1 227 ? 6.799 -49.778 -18.139 1 84.29 227 VAL B O 1
ATOM 4258 N N . ASP B 1 228 ? 7.028 -49.029 -16.03 1 86.85 228 ASP B N 1
ATOM 4259 C CA . ASP B 1 228 ? 7.945 -50.096 -15.642 1 86.85 228 ASP B CA 1
ATOM 4260 C C . ASP B 1 228 ? 7.243 -51.452 -15.648 1 86.85 228 ASP B C 1
ATOM 4262 O O . ASP B 1 228 ? 7.858 -52.474 -15.962 1 86.85 228 ASP B O 1
ATOM 4266 N N . ARG B 1 229 ? 5.935 -51.493 -15.431 1 91.45 229 ARG B N 1
ATOM 4267 C CA . ARG B 1 229 ? 5.166 -52.728 -15.32 1 91.45 229 ARG B CA 1
ATOM 4268 C C . ARG B 1 229 ? 4.9 -53.333 -16.695 1 91.45 229 ARG B C 1
ATOM 4270 O O . ARG B 1 229 ? 4.588 -54.52 -16.807 1 91.45 229 ARG B O 1
ATOM 4277 N N . ILE B 1 230 ? 5.004 -52.555 -17.764 1 91.3 230 ILE B N 1
ATOM 4278 C CA . ILE B 1 230 ? 4.771 -53.044 -19.119 1 91.3 230 ILE B CA 1
ATOM 4279 C C . ILE B 1 230 ? 5.907 -53.976 -19.533 1 91.3 230 ILE B C 1
ATOM 4281 O O . ILE B 1 230 ? 5.695 -54.925 -20.292 1 91.3 230 ILE B O 1
ATOM 4285 N N . ARG B 1 231 ? 7.078 -53.827 -18.951 1 88.71 231 ARG B N 1
ATOM 4286 C CA . ARG B 1 231 ? 8.296 -54.501 -19.389 1 88.71 231 ARG B CA 1
ATOM 4287 C C . ARG B 1 231 ? 8.247 -55.989 -19.059 1 88.71 231 ARG B C 1
ATOM 4289 O O . ARG B 1 231 ? 8.725 -56.819 -19.836 1 88.71 231 ARG B O 1
ATOM 4296 N N . ASN B 1 232 ? 7.538 -56.365 -18.006 1 91.26 232 ASN B N 1
ATOM 4297 C CA . ASN B 1 232 ? 7.495 -57.761 -17.583 1 91.26 232 ASN B CA 1
ATOM 4298 C C . ASN B 1 232 ? 6.674 -58.614 -18.545 1 91.26 232 ASN B C 1
ATOM 4300 O O . ASN B 1 232 ? 7.176 -59.597 -19.093 1 91.26 232 ASN B O 1
ATOM 4304 N N . PRO B 1 233 ? 5.405 -58.209 -18.819 1 94.27 233 PRO B N 1
ATOM 4305 C CA . PRO B 1 233 ? 4.646 -59.004 -19.788 1 94.27 233 PRO B CA 1
ATOM 4306 C C . PRO B 1 233 ? 5.265 -58.981 -21.184 1 94.27 233 PRO B C 1
ATOM 4308 O O . PRO B 1 233 ? 5.19 -59.973 -21.913 1 94.27 233 PRO B O 1
ATOM 4311 N N . LEU B 1 234 ? 5.907 -58.018 -21.542 1 93.78 234 LEU B N 1
ATOM 4312 C CA . LEU B 1 234 ? 6.562 -57.918 -22.842 1 93.78 234 LEU B CA 1
ATOM 4313 C C . LEU B 1 234 ? 7.707 -58.919 -22.951 1 93.78 234 LEU B C 1
ATOM 4315 O O . LEU B 1 234 ? 7.827 -59.624 -23.956 1 93.78 234 LEU B O 1
ATOM 4319 N N . ALA B 1 235 ? 8.514 -59.056 -21.919 1 92.76 235 ALA B N 1
ATOM 4320 C CA . ALA B 1 235 ? 9.613 -60.017 -21.867 1 92.76 235 ALA B CA 1
ATOM 4321 C C . ALA B 1 235 ? 9.089 -61.45 -21.882 1 92.76 235 ALA B C 1
ATOM 4323 O O . ALA B 1 235 ? 9.677 -62.326 -22.519 1 92.76 235 ALA B O 1
ATOM 4324 N N . ALA B 1 236 ? 7.956 -61.635 -21.213 1 93.69 236 ALA B N 1
ATOM 4325 C CA . ALA B 1 236 ? 7.336 -62.957 -21.171 1 93.69 236 ALA B CA 1
ATOM 4326 C C . ALA B 1 236 ? 6.884 -63.396 -22.561 1 93.69 236 ALA B C 1
ATOM 4328 O O . ALA B 1 236 ? 7.096 -64.544 -22.956 1 93.69 236 ALA B O 1
ATOM 4329 N N . ILE B 1 237 ? 6.326 -62.485 -23.348 1 94.09 237 ILE B N 1
ATOM 4330 C CA . ILE B 1 237 ? 5.878 -62.785 -24.703 1 94.09 237 ILE B CA 1
ATOM 4331 C C . ILE B 1 237 ? 7.077 -63.158 -25.573 1 94.09 237 ILE B C 1
ATOM 4333 O O . ILE B 1 237 ? 7.073 -64.2 -26.233 1 94.09 237 ILE B O 1
ATOM 4337 N N . ASN B 1 238 ? 8.029 -62.332 -25.502 1 93.46 238 ASN B N 1
ATOM 4338 C CA . ASN B 1 238 ? 9.211 -62.532 -26.334 1 93.46 238 ASN B CA 1
ATOM 4339 C C . ASN B 1 238 ? 9.898 -63.858 -26.023 1 93.46 238 ASN B C 1
ATOM 4341 O O . ASN B 1 238 ? 10.233 -64.618 -26.934 1 93.46 238 ASN B O 1
ATOM 4345 N N . GLY B 1 239 ? 10.044 -64.159 -24.763 1 90.57 239 GLY B N 1
ATOM 4346 C CA . GLY B 1 239 ? 10.699 -65.387 -24.34 1 90.57 239 GLY B CA 1
ATOM 4347 C C . GLY B 1 239 ? 9.9 -66.633 -24.669 1 90.57 239 GLY B C 1
ATOM 4348 O O . GLY B 1 239 ? 10.458 -67.632 -25.13 1 90.57 239 GLY B O 1
ATOM 4349 N N . PHE B 1 240 ? 8.644 -66.547 -24.449 1 91.34 240 PHE B N 1
ATOM 4350 C CA . PHE B 1 240 ? 7.783 -67.701 -24.683 1 91.34 240 PHE B CA 1
ATOM 4351 C C . PHE B 1 240 ? 7.763 -68.069 -26.162 1 91.34 240 PHE B C 1
ATOM 4353 O O . PHE B 1 240 ? 7.862 -69.246 -26.515 1 91.34 240 PHE B O 1
ATOM 4360 N N . VAL B 1 241 ? 7.713 -67.154 -27.087 1 92.05 241 VAL B N 1
ATOM 4361 C CA . VAL B 1 241 ? 7.631 -67.409 -28.521 1 92.05 241 VAL B CA 1
ATOM 4362 C C . VAL B 1 241 ? 8.986 -67.885 -29.04 1 92.05 241 VAL B C 1
ATOM 4364 O O . VAL B 1 241 ? 9.052 -68.749 -29.918 1 92.05 241 VAL B O 1
ATOM 4367 N N . GLU B 1 242 ? 9.982 -67.373 -28.423 1 90.24 242 GLU B N 1
ATOM 4368 C CA . GLU B 1 242 ? 11.324 -67.797 -28.813 1 90.24 242 GLU B CA 1
ATOM 4369 C C . GLU B 1 242 ? 11.54 -69.28 -28.525 1 90.24 242 GLU B C 1
ATOM 4371 O O . GLU B 1 242 ? 12.015 -70.022 -29.387 1 90.24 242 GLU B O 1
ATOM 4376 N N . VAL B 1 243 ? 11.082 -69.7 -27.386 1 90.15 243 VAL B N 1
ATOM 4377 C CA . VAL B 1 243 ? 11.369 -71.05 -26.913 1 90.15 243 VAL B CA 1
ATOM 4378 C C . VAL B 1 243 ? 10.386 -72.037 -27.54 1 90.15 243 VAL B C 1
ATOM 4380 O O . VAL B 1 243 ? 10.773 -73.136 -27.943 1 90.15 243 VAL B O 1
ATOM 4383 N N . LYS B 1 244 ? 9.148 -71.673 -27.76 1 90.27 244 LYS B N 1
ATOM 4384 C CA . LYS B 1 244 ? 8.11 -72.639 -28.108 1 90.27 244 LYS B CA 1
ATOM 4385 C C . LYS B 1 244 ? 7.887 -72.687 -29.616 1 90.27 244 LYS B C 1
ATOM 4387 O O . LYS B 1 244 ? 7.438 -73.703 -30.151 1 90.27 244 LYS B O 1
ATOM 4392 N N . VAL B 1 245 ? 8.134 -71.645 -30.329 1 88.36 245 VAL B N 1
ATOM 4393 C CA . VAL B 1 245 ? 7.761 -71.59 -31.739 1 88.36 245 VAL B CA 1
ATOM 4394 C C . VAL B 1 245 ? 9.008 -71.384 -32.596 1 88.36 245 VAL B C 1
ATOM 4396 O O . VAL B 1 245 ? 9.354 -72.238 -33.415 1 88.36 245 VAL B O 1
ATOM 4399 N N . GLY B 1 246 ? 9.825 -70.413 -32.324 1 83.06 246 GLY B N 1
ATOM 4400 C CA . GLY B 1 246 ? 11.018 -70.055 -33.073 1 83.06 246 GLY B CA 1
ATOM 4401 C C . GLY B 1 246 ? 10.729 -69.686 -34.516 1 83.06 246 GLY B C 1
ATOM 4402 O O . GLY B 1 246 ? 9.588 -69.379 -34.866 1 83.06 246 GLY B O 1
ATOM 4403 N N . GLY B 1 247 ? 11.796 -69.306 -35.329 1 87.91 247 GLY B N 1
ATOM 4404 C CA . GLY B 1 247 ? 11.713 -69.107 -36.767 1 87.91 247 GLY B CA 1
ATOM 4405 C C . GLY B 1 247 ? 11.122 -67.764 -37.15 1 87.91 247 GLY B C 1
ATOM 4406 O O . GLY B 1 247 ? 11.402 -66.75 -36.507 1 87.91 247 GLY B O 1
ATOM 4407 N N . ASP B 1 248 ? 10.22 -67.847 -38.21 1 86.75 248 ASP B N 1
ATOM 4408 C CA . ASP B 1 248 ? 9.658 -66.64 -38.809 1 86.75 248 ASP B CA 1
ATOM 4409 C C . ASP B 1 248 ? 8.674 -65.962 -37.859 1 86.75 248 ASP B C 1
ATOM 4411 O O . ASP B 1 248 ? 8.594 -64.733 -37.812 1 86.75 248 ASP B O 1
ATOM 4415 N N . VAL B 1 249 ? 8.01 -66.801 -37.058 1 88.83 249 VAL B N 1
ATOM 4416 C CA . VAL B 1 249 ? 7.019 -66.266 -36.129 1 88.83 249 VAL B CA 1
ATOM 4417 C C . VAL B 1 249 ? 7.718 -65.468 -35.031 1 88.83 249 VAL B C 1
ATOM 4419 O O . VAL B 1 249 ? 7.293 -64.361 -34.692 1 88.83 249 VAL B O 1
ATOM 4422 N N . TYR B 1 250 ? 8.787 -66.011 -34.492 1 91.68 250 TYR B N 1
ATOM 4423 C CA . TYR B 1 250 ? 9.55 -65.312 -33.464 1 91.68 250 TYR B CA 1
ATOM 4424 C C . TYR B 1 250 ? 10.107 -63.997 -33.997 1 91.68 250 TYR B C 1
ATOM 4426 O O . TYR B 1 250 ? 10.074 -62.976 -33.306 1 91.68 250 TYR B O 1
ATOM 4434 N N . GLU B 1 251 ? 10.614 -63.93 -35.228 1 93.9 251 GLU B N 1
ATOM 4435 C CA . GLU B 1 251 ? 11.202 -62.724 -35.804 1 93.9 251 GLU B CA 1
ATOM 4436 C C . GLU B 1 251 ? 10.181 -61.593 -35.879 1 93.9 251 GLU B C 1
ATOM 4438 O O . GLU B 1 251 ? 10.492 -60.446 -35.551 1 93.9 251 GLU B O 1
ATOM 4443 N N . LYS B 1 252 ? 8.942 -61.861 -36.24 1 92.83 252 LYS B N 1
ATOM 4444 C CA . LYS B 1 252 ? 7.886 -60.86 -36.358 1 92.83 252 LYS B CA 1
ATOM 4445 C C . LYS B 1 252 ? 7.443 -60.363 -34.984 1 92.83 252 LYS B C 1
ATOM 4447 O O . LYS B 1 252 ? 7.257 -59.161 -34.783 1 92.83 252 LYS B O 1
ATOM 4452 N N . VAL B 1 253 ? 7.28 -61.327 -34.039 1 94.37 253 VAL B N 1
ATOM 4453 C CA . VAL B 1 253 ? 6.87 -60.968 -32.685 1 94.37 253 VAL B CA 1
ATOM 4454 C C . VAL B 1 253 ? 7.957 -60.124 -32.023 1 94.37 253 VAL B C 1
ATOM 4456 O O . VAL B 1 253 ? 7.661 -59.112 -31.383 1 94.37 253 VAL B O 1
ATOM 4459 N N . HIS B 1 254 ? 9.163 -60.516 -32.238 1 94.45 254 HIS B N 1
ATOM 4460 C CA . HIS B 1 254 ? 10.3 -59.797 -31.673 1 94.45 254 HIS B CA 1
ATOM 4461 C C . HIS B 1 254 ? 10.368 -58.37 -32.205 1 94.45 254 HIS B C 1
ATOM 4463 O O . HIS B 1 254 ? 10.678 -57.438 -31.459 1 94.45 254 HIS B O 1
ATOM 4469 N N . GLU B 1 255 ? 10.063 -58.155 -33.423 1 95.63 255 GLU B N 1
ATOM 4470 C CA . GLU B 1 255 ? 10.045 -56.826 -34.028 1 95.63 255 GLU B CA 1
ATOM 4471 C C . GLU B 1 255 ? 9.022 -55.923 -33.346 1 95.63 255 GLU B C 1
ATOM 4473 O O . GLU B 1 255 ? 9.306 -54.757 -33.064 1 95.63 255 GLU B O 1
ATOM 4478 N N . GLN B 1 256 ? 7.835 -56.467 -33.095 1 95.51 256 GLN B N 1
ATOM 4479 C CA . GLN B 1 256 ? 6.778 -55.698 -32.446 1 95.51 256 GLN B CA 1
ATOM 4480 C C . GLN B 1 256 ? 7.116 -55.422 -30.984 1 95.51 256 GLN B C 1
ATOM 4482 O O . GLN B 1 256 ? 6.804 -54.351 -30.46 1 95.51 256 GLN B O 1
ATOM 4487 N N . VAL B 1 257 ? 7.725 -56.358 -30.31 1 94.81 257 VAL B N 1
ATOM 4488 C CA . VAL B 1 257 ? 8.152 -56.182 -28.925 1 94.81 257 VAL B CA 1
ATOM 4489 C C . VAL B 1 257 ? 9.181 -55.057 -28.841 1 94.81 257 VAL B C 1
ATOM 4491 O O . VAL B 1 257 ? 9.096 -54.193 -27.965 1 94.81 257 VAL B O 1
ATOM 4494 N N . MET B 1 258 ? 10.103 -54.992 -29.783 1 95.03 258 MET B N 1
ATOM 4495 C CA . MET B 1 258 ? 11.113 -53.938 -29.817 1 95.03 258 MET B CA 1
ATOM 4496 C C . MET B 1 258 ? 10.474 -52.581 -30.092 1 95.03 258 MET B C 1
ATOM 4498 O O . MET B 1 258 ? 10.906 -51.564 -29.547 1 95.03 258 MET B O 1
ATOM 4502 N N . ALA B 1 259 ? 9.44 -52.594 -30.878 1 95.22 259 ALA B N 1
ATOM 4503 C CA . ALA B 1 259 ? 8.705 -51.36 -31.147 1 95.22 259 ALA B CA 1
ATOM 4504 C C . ALA B 1 259 ? 8.049 -50.825 -29.878 1 95.22 259 ALA B C 1
ATOM 4506 O O . ALA B 1 259 ? 8.108 -49.625 -29.599 1 95.22 259 ALA B O 1
ATOM 4507 N N . ILE B 1 260 ? 7.468 -51.664 -29.106 1 94.47 260 ILE B N 1
ATOM 4508 C CA . ILE B 1 260 ? 6.823 -51.274 -27.857 1 94.47 260 ILE B CA 1
ATOM 4509 C C . ILE B 1 260 ? 7.875 -50.788 -26.862 1 94.47 260 ILE B C 1
ATOM 4511 O O . ILE B 1 260 ? 7.663 -49.797 -26.16 1 94.47 260 ILE B O 1
ATOM 4515 N N . GLU B 1 261 ? 8.973 -51.46 -26.821 1 93 261 GLU B N 1
ATOM 4516 C CA . GLU B 1 261 ? 10.057 -51.06 -25.928 1 93 261 GLU B CA 1
ATOM 4517 C C . GLU B 1 261 ? 10.546 -49.651 -26.25 1 93 261 GLU B C 1
ATOM 4519 O O . GLU B 1 261 ? 10.851 -48.872 -25.344 1 93 261 GLU B O 1
ATOM 4524 N N . GLU B 1 262 ? 10.587 -49.368 -27.479 1 94.16 262 GLU B N 1
ATOM 4525 C CA . GLU B 1 262 ? 10.991 -48.027 -27.891 1 94.16 262 GLU B CA 1
ATOM 4526 C C . GLU B 1 262 ? 9.967 -46.984 -27.454 1 94.16 262 GLU B C 1
ATOM 4528 O O . GLU B 1 262 ? 10.334 -45.892 -27.015 1 94.16 262 GLU B O 1
ATOM 4533 N N . ILE B 1 263 ? 8.729 -47.272 -27.606 1 92.98 263 ILE B N 1
ATOM 4534 C CA . ILE B 1 263 ? 7.661 -46.375 -27.178 1 92.98 263 ILE B CA 1
ATOM 4535 C C . ILE B 1 263 ? 7.727 -46.179 -25.665 1 92.98 263 ILE B C 1
ATOM 4537 O O . ILE B 1 263 ? 7.585 -45.058 -25.171 1 92.98 263 ILE B O 1
ATOM 4541 N N . VAL B 1 264 ? 7.96 -47.254 -24.963 1 91.03 264 VAL B N 1
ATOM 4542 C CA . VAL B 1 264 ? 8.035 -47.215 -23.507 1 91.03 264 VAL B CA 1
ATOM 4543 C C . VAL B 1 264 ? 9.218 -46.353 -23.073 1 91.03 264 VAL B C 1
ATOM 4545 O O . VAL B 1 264 ? 9.116 -45.583 -22.115 1 91.03 264 VAL B O 1
ATOM 4548 N N . LYS B 1 265 ? 10.305 -46.44 -23.756 1 91.78 265 LYS B N 1
ATOM 4549 C CA . LYS B 1 265 ? 11.468 -45.607 -23.463 1 91.78 265 LYS B CA 1
ATOM 4550 C C . LYS B 1 265 ? 11.147 -44.127 -23.653 1 91.78 265 LYS B C 1
ATOM 4552 O O . LYS B 1 265 ? 11.516 -43.295 -22.822 1 91.78 265 LYS B O 1
ATOM 4557 N N . THR B 1 266 ? 10.49 -43.804 -24.739 1 90.86 266 THR B N 1
ATOM 4558 C CA . THR B 1 266 ? 10.086 -42.427 -25.001 1 90.86 266 THR B CA 1
ATOM 4559 C C . THR B 1 266 ? 9.108 -41.939 -23.936 1 90.86 266 THR B C 1
ATOM 4561 O O . THR B 1 266 ? 9.183 -40.789 -23.497 1 90.86 266 THR B O 1
ATOM 4564 N N . LEU B 1 267 ? 8.217 -42.757 -23.533 1 87.7 267 LEU B N 1
ATOM 4565 C CA . LEU B 1 267 ? 7.267 -42.441 -22.472 1 87.7 267 LEU B CA 1
ATOM 4566 C C . LEU B 1 267 ? 7.994 -42.123 -21.17 1 87.7 267 LEU B C 1
ATOM 4568 O O . LEU B 1 267 ? 7.624 -41.184 -20.461 1 87.7 267 LEU B O 1
ATOM 4572 N N . ASP B 1 268 ? 8.968 -42.895 -20.883 1 87.32 268 ASP B N 1
ATOM 4573 C CA . ASP B 1 268 ? 9.783 -42.674 -19.693 1 87.32 268 ASP B CA 1
ATOM 4574 C C . ASP B 1 268 ? 10.422 -41.287 -19.714 1 87.32 268 ASP B C 1
ATOM 4576 O O . ASP B 1 268 ? 10.424 -40.583 -18.702 1 87.32 268 ASP B O 1
ATOM 4580 N N . ASP B 1 269 ? 10.907 -40.916 -20.852 1 88.61 269 ASP B N 1
ATOM 4581 C CA . ASP B 1 269 ? 11.535 -39.607 -21.001 1 88.61 269 ASP B CA 1
ATOM 4582 C C . ASP B 1 269 ? 10.519 -38.484 -20.803 1 88.61 269 ASP B C 1
ATOM 4584 O O . ASP B 1 269 ? 10.816 -37.478 -20.155 1 88.61 269 ASP B O 1
ATOM 4588 N N . GLU B 1 270 ? 9.382 -38.67 -21.396 1 83.73 270 GLU B N 1
ATOM 4589 C CA . GLU B 1 270 ? 8.343 -37.647 -21.324 1 83.73 270 GLU B CA 1
ATOM 4590 C C . GLU B 1 270 ? 7.833 -37.477 -19.896 1 83.73 270 GLU B C 1
ATOM 4592 O O . GLU B 1 270 ? 7.573 -36.356 -19.453 1 83.73 270 GLU B O 1
ATOM 4597 N N . TRP B 1 271 ? 7.697 -38.547 -19.246 1 84.12 271 TRP B N 1
ATOM 4598 C CA . TRP B 1 271 ? 7.211 -38.465 -17.872 1 84.12 271 TRP B CA 1
ATOM 4599 C C . TRP B 1 271 ? 8.246 -37.805 -16.967 1 84.12 271 TRP B C 1
ATOM 4601 O O . TRP B 1 271 ? 7.892 -37.071 -16.042 1 84.12 271 TRP B O 1
ATOM 4611 N N . GLU B 1 272 ? 9.442 -38.115 -17.115 1 86.88 272 GLU B N 1
ATOM 4612 C CA . GLU B 1 272 ? 10.515 -37.482 -16.354 1 86.88 272 GLU B CA 1
ATOM 4613 C C . GLU B 1 272 ? 10.497 -35.967 -16.53 1 86.88 272 GLU B C 1
ATOM 4615 O O . GLU B 1 272 ? 10.753 -35.223 -15.58 1 86.88 272 GLU B O 1
ATOM 4620 N N . LYS B 1 273 ? 10.19 -35.569 -17.756 1 87.03 273 LYS B N 1
ATOM 4621 C CA . LYS B 1 273 ? 10.057 -34.14 -18.025 1 87.03 273 LYS B CA 1
ATOM 4622 C C . LYS B 1 273 ? 8.938 -33.525 -17.19 1 87.03 273 LYS B C 1
ATOM 4624 O O . LYS B 1 273 ? 9.114 -32.46 -16.594 1 87.03 273 LYS B O 1
ATOM 4629 N N . VAL B 1 274 ? 7.776 -34.215 -17.161 1 86.21 274 VAL B N 1
ATOM 4630 C CA . VAL B 1 274 ? 6.64 -33.739 -16.379 1 86.21 274 VAL B CA 1
ATOM 4631 C C . VAL B 1 274 ? 7.029 -33.649 -14.905 1 86.21 274 VAL B C 1
ATOM 4633 O O . VAL B 1 274 ? 6.709 -32.667 -14.231 1 86.21 274 VAL B O 1
ATOM 4636 N N . ASP B 1 275 ? 7.727 -34.624 -14.447 1 87.87 275 ASP B N 1
ATOM 4637 C CA . ASP B 1 275 ? 8.154 -34.673 -13.052 1 87.87 275 ASP B CA 1
ATOM 4638 C C . ASP B 1 275 ? 9.069 -33.498 -12.717 1 87.87 275 ASP B C 1
ATOM 4640 O O . ASP B 1 275 ? 8.881 -32.828 -11.699 1 87.87 275 ASP B O 1
ATOM 4644 N N . ARG B 1 276 ? 9.976 -33.223 -13.555 1 90.17 276 ARG B N 1
ATOM 4645 C CA . ARG B 1 276 ? 10.91 -32.119 -13.357 1 90.17 276 ARG B CA 1
ATOM 4646 C C . ARG B 1 276 ? 10.187 -30.777 -13.402 1 90.17 276 ARG B C 1
ATOM 4648 O O . ARG B 1 276 ? 10.489 -29.877 -12.616 1 90.17 276 ARG B O 1
ATOM 4655 N N . LEU B 1 277 ? 9.304 -30.658 -14.313 1 88.7 277 LEU B N 1
ATOM 4656 C CA . LEU B 1 277 ? 8.551 -29.417 -14.458 1 88.7 277 LEU B CA 1
ATOM 4657 C C . LEU B 1 277 ? 7.666 -29.172 -13.24 1 88.7 277 LEU B C 1
ATOM 4659 O O . LEU B 1 277 ? 7.498 -28.029 -12.81 1 88.7 277 LEU B O 1
ATOM 4663 N N . ALA B 1 278 ? 7.103 -30.201 -12.713 1 86.76 278 ALA B N 1
ATOM 4664 C CA . ALA B 1 278 ? 6.307 -30.088 -11.493 1 86.76 278 ALA B CA 1
ATOM 4665 C C . ALA B 1 278 ? 7.151 -29.564 -10.334 1 86.76 278 ALA B C 1
ATOM 4667 O O . ALA B 1 278 ? 6.693 -28.724 -9.555 1 86.76 278 ALA B O 1
ATOM 4668 N N . ASP B 1 279 ? 8.369 -29.982 -10.269 1 89.36 279 ASP B N 1
ATOM 4669 C CA . ASP B 1 279 ? 9.282 -29.503 -9.236 1 89.36 279 ASP B CA 1
ATOM 4670 C C . ASP B 1 279 ? 9.589 -28.018 -9.42 1 89.36 279 ASP B C 1
ATOM 4672 O O . ASP B 1 279 ? 9.585 -27.254 -8.453 1 89.36 279 ASP B O 1
ATOM 4676 N N . LYS B 1 280 ? 9.848 -27.697 -10.662 1 88.2 280 LYS B N 1
ATOM 4677 C CA . LYS B 1 280 ? 10.138 -26.301 -10.977 1 88.2 280 LYS B CA 1
ATOM 4678 C C . LYS B 1 280 ? 8.958 -25.401 -10.621 1 88.2 280 LYS B C 1
ATOM 4680 O O . LYS B 1 280 ? 9.143 -24.316 -10.067 1 88.2 280 LYS B O 1
ATOM 4685 N N . LEU B 1 281 ? 7.803 -25.863 -10.891 1 87.21 281 LEU B N 1
ATOM 4686 C CA . LEU B 1 281 ? 6.58 -25.132 -10.579 1 87.21 281 LEU B CA 1
ATOM 4687 C C . LEU B 1 281 ? 6.408 -24.98 -9.071 1 87.21 281 LEU B C 1
ATOM 4689 O O . LEU B 1 281 ? 6.06 -23.9 -8.588 1 87.21 281 LEU B O 1
ATOM 4693 N N . SER B 1 282 ? 6.645 -26.045 -8.397 1 86.83 282 SER B N 1
ATOM 4694 C CA . SER B 1 282 ? 6.524 -26.022 -6.943 1 86.83 282 SER B CA 1
ATOM 4695 C C . SER B 1 282 ? 7.501 -25.028 -6.323 1 86.83 282 SER B C 1
ATOM 4697 O O . SER B 1 282 ? 7.143 -24.291 -5.402 1 86.83 282 SER B O 1
ATOM 4699 N N . GLU B 1 283 ? 8.65 -24.971 -6.846 1 87.2 283 GLU B N 1
ATOM 4700 C CA . GLU B 1 283 ? 9.66 -24.044 -6.345 1 87.2 283 GLU B CA 1
ATOM 4701 C C . GLU B 1 283 ? 9.27 -22.596 -6.63 1 87.2 283 GLU B C 1
ATOM 4703 O O . GLU B 1 283 ? 9.354 -21.74 -5.748 1 87.2 283 GLU B O 1
ATOM 4708 N N . ALA B 1 284 ? 8.871 -22.397 -7.84 1 82.54 284 ALA B N 1
ATOM 4709 C CA . ALA B 1 284 ? 8.469 -21.048 -8.229 1 82.54 284 ALA B CA 1
ATOM 4710 C C . ALA B 1 284 ? 7.275 -20.572 -7.407 1 82.54 284 ALA B C 1
ATOM 4712 O O . ALA B 1 284 ? 7.217 -19.41 -7 1 82.54 284 ALA B O 1
ATOM 4713 N N . PHE B 1 285 ? 6.395 -21.439 -7.161 1 81.82 285 PHE B N 1
ATOM 4714 C CA . PHE B 1 285 ? 5.213 -21.093 -6.382 1 81.82 285 PHE B CA 1
ATOM 4715 C C . PHE B 1 285 ? 5.58 -20.843 -4.924 1 81.82 285 PHE B C 1
ATOM 4717 O O . PHE B 1 285 ? 5.007 -19.965 -4.275 1 81.82 285 PHE B O 1
ATOM 4724 N N . SER B 1 286 ? 6.48 -21.64 -4.453 1 81.28 286 SER B N 1
ATOM 4725 C CA . SER B 1 286 ? 6.943 -21.43 -3.085 1 81.28 286 SER B CA 1
ATOM 4726 C C . SER B 1 286 ? 7.543 -20.039 -2.912 1 81.28 286 SER B C 1
ATOM 4728 O O . SER B 1 286 ? 7.347 -19.397 -1.878 1 81.28 286 SER B O 1
ATOM 4730 N N . VAL B 1 287 ? 8.226 -19.628 -3.899 1 76.69 287 VAL B N 1
ATOM 4731 C CA . VAL B 1 287 ? 8.805 -18.289 -3.876 1 76.69 287 VAL B CA 1
ATOM 4732 C C . VAL B 1 287 ? 7.692 -17.244 -3.851 1 76.69 287 VAL B C 1
ATOM 4734 O O . VAL B 1 287 ? 7.74 -16.296 -3.064 1 76.69 287 VAL B O 1
ATOM 4737 N N . LEU B 1 288 ? 6.7 -17.389 -4.614 1 73.94 288 LEU B N 1
ATOM 4738 C CA . LEU B 1 288 ? 5.574 -16.464 -4.679 1 73.94 288 LEU B CA 1
ATOM 4739 C C . LEU B 1 288 ? 4.844 -16.402 -3.341 1 73.94 288 LEU B C 1
ATOM 4741 O O . LEU B 1 288 ? 4.425 -15.327 -2.907 1 73.94 288 LEU B O 1
ATOM 4745 N N . GLU B 1 289 ? 4.764 -17.487 -2.727 1 73.65 289 GLU B N 1
ATOM 4746 C CA . GLU B 1 289 ? 4.079 -17.544 -1.439 1 73.65 289 GLU B CA 1
ATOM 4747 C C . GLU B 1 289 ? 4.86 -16.792 -0.365 1 73.65 289 GLU B C 1
ATOM 4749 O O . GLU B 1 289 ? 4.268 -16.16 0.512 1 73.65 289 GLU B O 1
ATOM 4754 N N . LYS B 1 290 ? 6.134 -16.915 -0.503 1 72.86 290 LYS B N 1
ATOM 4755 C CA . LYS B 1 290 ? 6.987 -16.256 0.482 1 72.86 290 LYS B CA 1
ATOM 4756 C C . LYS B 1 290 ? 6.951 -14.739 0.315 1 72.86 290 LYS B C 1
ATOM 4758 O O . LYS B 1 290 ? 7.162 -13.998 1.276 1 72.86 290 LYS B O 1
ATOM 4763 N N . LEU B 1 291 ? 6.747 -14.357 -0.902 1 70.68 291 LEU B N 1
ATOM 4764 C CA . LEU B 1 291 ? 6.691 -12.922 -1.16 1 70.68 291 LEU B CA 1
ATOM 4765 C C . LEU B 1 291 ? 5.559 -12.272 -0.372 1 70.68 291 LEU B C 1
ATOM 4767 O O . LEU B 1 291 ? 5.636 -11.091 -0.026 1 70.68 291 LEU B O 1
ATOM 4771 N N . GLY B 1 292 ? 4.541 -12.931 -0.072 1 61.59 292 GLY B N 1
ATOM 4772 C CA . GLY B 1 292 ? 3.41 -12.378 0.655 1 61.59 292 GLY B CA 1
ATOM 4773 C C . GLY B 1 292 ? 3.581 -12.44 2.161 1 61.59 292 GLY B C 1
ATOM 4774 O O . GLY B 1 292 ? 2.801 -11.843 2.905 1 61.59 292 GLY B O 1
ATOM 4775 N N . THR B 1 293 ? 4.517 -13.29 2.754 1 57.16 293 THR B N 1
ATOM 4776 C CA . THR B 1 293 ? 4.598 -13.544 4.188 1 57.16 293 THR B CA 1
ATOM 4777 C C . THR B 1 293 ? 5.588 -12.591 4.852 1 57.16 293 THR B C 1
ATOM 4779 O O . THR B 1 293 ? 6.499 -13.027 5.558 1 57.16 293 THR B O 1
ATOM 4782 N N . THR B 1 294 ? 5.641 -11.364 4.438 1 52.04 294 THR B N 1
ATOM 4783 C CA . THR B 1 294 ? 6.635 -10.524 5.096 1 52.04 294 THR B CA 1
ATOM 4784 C C . THR B 1 294 ? 6.324 -10.382 6.583 1 52.04 294 THR B C 1
ATOM 4786 O O . THR B 1 294 ? 5.167 -10.2 6.966 1 52.04 294 THR B O 1
ATOM 4789 N N . GLU B 1 295 ? 7.241 -10.787 7.435 1 44.94 295 GLU B N 1
ATOM 4790 C CA . GLU B 1 295 ? 7.226 -10.459 8.857 1 44.94 295 GLU B CA 1
ATOM 4791 C C . GLU B 1 295 ? 6.915 -8.982 9.08 1 44.94 295 GLU B C 1
ATOM 4793 O O . GLU B 1 295 ? 7.469 -8.116 8.399 1 44.94 295 GLU B O 1
ATOM 4798 N N . SER B 1 296 ? 5.787 -8.701 9.44 1 42.76 296 SER B N 1
ATOM 4799 C CA . SER B 1 296 ? 5.33 -7.384 9.87 1 42.76 296 SER B CA 1
ATOM 4800 C C . SER B 1 296 ? 6.453 -6.6 10.54 1 42.76 296 SER B C 1
ATOM 4802 O O . SER B 1 296 ? 6.871 -6.931 11.652 1 42.76 296 SER B O 1
ATOM 4804 N 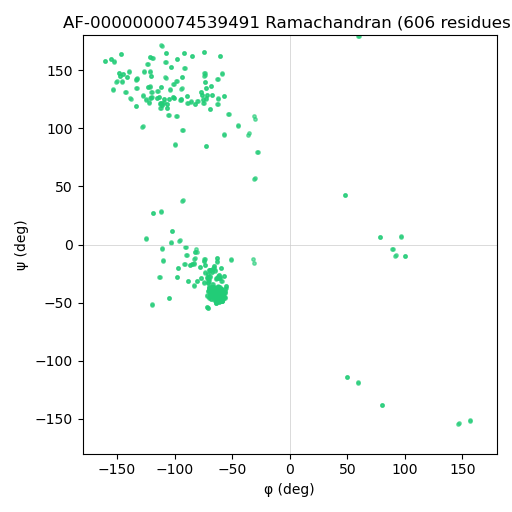N . GLN B 1 297 ? 7.486 -6.377 9.999 1 38.27 297 GLN B N 1
ATOM 4805 C CA . GLN B 1 297 ? 8.172 -5.373 10.805 1 38.27 297 GLN B CA 1
ATOM 4806 C C . GLN B 1 297 ? 7.321 -4.116 10.96 1 38.27 297 GLN B C 1
ATOM 4808 O O . GLN B 1 297 ? 6.857 -3.548 9.969 1 38.27 297 GLN B O 1
ATOM 4813 N N . LYS B 1 298 ? 6.586 -4.086 12.084 1 40.02 298 LYS B N 1
ATOM 4814 C CA . LYS B 1 298 ? 5.761 -2.979 12.561 1 40.02 298 LYS B CA 1
ATOM 4815 C C . LYS B 1 298 ? 6.305 -1.639 12.075 1 40.02 298 LYS B C 1
ATOM 4817 O O . LYS B 1 298 ? 7.45 -1.285 12.365 1 40.02 298 LYS B O 1
ATOM 4822 N N . ILE B 1 299 ? 6.091 -1.255 10.976 1 42.86 299 ILE B N 1
ATOM 4823 C CA . ILE B 1 299 ? 6.313 0.18 10.832 1 42.86 299 ILE B CA 1
ATOM 4824 C C . ILE B 1 299 ? 6.002 0.885 12.15 1 42.86 299 ILE B C 1
ATOM 4826 O O . ILE B 1 299 ? 4.909 0.733 12.7 1 42.86 299 ILE B O 1
ATOM 4830 N N . ASN B 1 300 ? 6.88 1.44 12.937 1 36.84 300 ASN B N 1
ATOM 4831 C CA . ASN B 1 300 ? 6.905 1.967 14.297 1 36.84 300 ASN B CA 1
ATOM 4832 C C . ASN B 1 300 ? 5.594 2.662 14.653 1 36.84 300 ASN B C 1
ATOM 4834 O O . ASN B 1 300 ? 5.219 3.652 14.021 1 36.84 300 ASN B O 1
ATOM 4838 N N . LYS B 1 301 ? 4.606 2.024 15.286 1 36.69 301 LYS B N 1
ATOM 4839 C CA . LYS B 1 301 ? 3.591 2.396 16.267 1 36.69 301 LYS B CA 1
ATOM 4840 C C . LYS B 1 301 ? 4.095 3.504 17.188 1 36.69 301 LYS B C 1
ATOM 4842 O O . LYS B 1 301 ? 3.473 3.799 18.211 1 36.69 301 LYS B O 1
ATOM 4847 N N . LYS B 1 302 ? 5.189 3.943 17.422 1 33.62 302 LYS B N 1
ATOM 4848 C CA . LYS B 1 302 ? 5.368 4.659 18.682 1 33.62 302 LYS B CA 1
ATOM 4849 C C . LYS B 1 302 ? 4.306 5.741 18.854 1 33.62 302 LYS B C 1
ATOM 4851 O O . LYS B 1 302 ? 4.409 6.581 19.751 1 33.62 302 LYS B O 1
ATOM 4856 N N . ARG B 1 303 ? 3.49 6.167 17.916 1 31.81 303 ARG B N 1
ATOM 4857 C CA . ARG B 1 303 ? 2.824 7.327 18.501 1 31.81 303 ARG B CA 1
ATOM 4858 C C . ARG B 1 303 ? 1.665 6.899 19.395 1 31.81 303 ARG B C 1
ATOM 4860 O O . ARG B 1 303 ? 0.815 7.717 19.752 1 31.81 303 ARG B O 1
ATOM 4867 N N . LYS B 1 304 ? 1.253 5.642 19.562 1 28.92 304 LYS B N 1
ATOM 4868 C CA . LYS B 1 304 ? 0.198 5.598 20.57 1 28.92 304 LYS B CA 1
ATOM 4869 C C . LYS B 1 304 ? 0.686 6.16 21.902 1 28.92 304 LYS B C 1
ATOM 4871 O O . LYS B 1 304 ? -0.091 6.286 22.85 1 28.92 304 LYS B O 1
ATOM 4876 N N . THR B 1 305 ? 1.931 5.863 22.362 1 23.03 305 THR B N 1
ATOM 4877 C CA . THR B 1 305 ? 1.947 6.437 23.703 1 23.03 305 THR B CA 1
ATOM 4878 C C . THR B 1 305 ? 1.888 7.96 23.639 1 23.03 305 THR B C 1
ATOM 4880 O O . THR B 1 305 ? 2.548 8.578 22.801 1 23.03 305 THR B O 1
#

Organism: Archaeoglobus fulgidus (strain ATCC 49558 / DSM 4304 / JCM 9628 / NBRC 100126 / VC-16) (NCBI:txid224325)

Foldseek 3Di:
DPVVVVDLAPPLWWKFKDFPQFTQDIGCNCCVLVDGRVRRHGDGPLVFFDPLCSVVVVVVVVVDDAQDKDWDWGWTHGPQGIFIWIWIWHHHPRIIIITIDGCLAVVLVVLLVVLLVVLLQAQDLDPVVNFVSLVVRAVGKDWDQAADDWDDDQQKTKEFQDDDPDTRGIMITGHHNHHDDDPVCNVSSNSSSPSSNVSVVVNVVLVVLVVVLVVLLVVLVVQLVVLVVVLVVLVVQLVVCCVPPNDPVSVVSVVVSVVVVVVSVVSNVVSVVSNVVSVVSVVVSVVVSVSNHPDCPPPDPVVSD/DPVVVVDLAPPLWWKFKDFPQFTQDIGCNCVVLVDGRVRRHGDGPLVFFDPQCSVVVVVVVVVDDAQDKDWDWGWTHGPQGIFIWIWIWHHHPRIIIITIDGCLAVVLVVLLVVLLVVLLQAQDLDPVVNFVSLVVRAVGKDWDQAADDWDDDQQKTKEFQDDDPDTRGIMITGHHNHHDDDPVCNVSSNSSSPSSNVSVVVNVVLVVLVVVLVVLLVVLVVQLVVLVVVLVVLVVQLVVCCVPPNDPVSVVSVVVSVVVVVVSVVSNVVSVVSNVVSVVSVVVSVVVVVSNHPDCPPPDPVPSD

Solvent-accessible surface area (backbone atoms only — not comparable to full-atom values): 31497 Å² total; per-residue (Å²): 131,66,60,65,58,57,43,50,66,59,37,71,53,30,40,37,34,29,44,91,61,21,21,75,38,65,32,63,24,41,43,82,46,65,41,52,62,79,74,49,44,74,32,52,56,67,78,42,36,33,77,71,35,40,66,57,53,50,54,52,60,70,66,54,48,73,68,36,71,50,75,46,76,43,49,27,55,33,74,90,44,43,36,34,27,42,30,42,35,32,29,53,79,74,34,35,37,33,42,34,33,84,38,21,56,58,54,30,50,52,48,53,51,49,47,40,39,50,56,64,48,39,46,55,90,46,70,68,48,52,31,53,59,42,39,74,77,25,75,34,42,47,79,40,69,60,76,45,69,75,42,80,50,92,49,31,38,33,29,36,19,33,46,94,93,45,74,65,13,19,36,39,35,34,45,46,84,40,55,51,82,56,82,76,44,51,58,55,46,46,48,39,17,25,52,52,28,44,48,54,52,43,47,52,30,49,52,51,38,52,56,34,52,54,49,42,48,52,38,42,56,50,44,55,53,47,59,59,57,45,53,56,40,51,51,51,42,51,52,49,36,48,74,74,68,32,71,73,63,27,54,54,42,45,53,32,51,52,51,42,51,51,46,50,53,53,45,52,54,44,44,52,50,41,45,52,37,49,51,52,37,51,50,34,48,51,51,55,56,53,61,26,54,51,75,74,68,69,73,82,62,68,74,72,87,131,66,62,67,59,57,43,51,65,60,37,71,53,30,39,38,34,28,44,91,61,22,22,75,39,65,31,62,24,41,44,81,46,64,42,52,62,79,75,47,45,74,33,52,55,67,78,42,35,32,78,71,34,41,66,58,51,48,55,54,59,70,67,55,47,73,70,35,69,50,75,45,77,43,49,28,57,34,74,91,44,44,37,32,28,42,32,40,35,31,29,55,77,74,34,36,38,34,42,35,34,82,38,22,55,57,52,30,50,51,47,52,50,49,47,40,39,50,56,63,48,38,45,55,89,46,70,67,49,54,31,52,60,43,38,75,77,26,76,34,41,47,78,40,70,60,76,45,69,74,42,82,50,93,50,31,38,33,29,36,18,32,46,94,92,44,72,66,13,18,35,40,36,33,45,46,83,42,54,52,83,54,81,75,44,50,59,55,47,46,51,40,18,25,51,51,27,44,47,53,52,44,47,53,31,50,51,52,40,51,53,35,51,54,49,41,48,52,38,40,54,50,46,55,53,48,59,58,57,44,52,56,39,51,51,52,41,52,51,49,37,47,74,76,68,32,70,74,63,27,56,55,43,45,52,31,51,52,51,43,50,52,46,50,52,51,45,52,54,43,45,52,49,42,44,52,36,48,51,54,36,52,51,33,48,50,51,54,55,52,62,28,56,51,75,76,70,69,72,81,64,71,74,70,85

pLDDT: mean 86.87, std 11.91, range [22.84, 97.19]

Radius of gyration: 36.39 Å; Cα contacts (8 Å, |Δi|>4): 996; chains: 2; bounding box: 48×123×74 Å

Secondary structure (DSSP, 8-state):
--HHHHHHHH-SSEEEEEETTEEEEE-GGGGGGT--HHHHTTSBGGGGB-HHHHHHHHHHHHHPPTT-EEEEEEEEEETTEEEEEEEEEEEETTEEEEEEEE-HHHHHHHHHHHHHHHHHH---SSHHHHHHHHHTTSSEEEEESS----EEETTEEEEEEEETTEEEEEEEEEPPTT----THHHHHHHHHHHHHHHHHHHHHHHHHHHHHHHHHHHHHHHHHHHHHHHHHHHHHHHHHHHHHT-HHHHHHHHHHHHHHHHHHHHHHHHHHHHHHHHHHHHHHHHHHHHHT---------TTT-/--HHHHHHHH-SSEEEEEETTEEEEE-GGGGGGT--HHHHTTSBGGGGB-HHHHHHHHHHHHHPPTT-EEEEEEEEEETTEEEEEEEEEEEETTEEEEEEEE-HHHHHHHHHHHHHHHHHHB--SSHHHHHHHHHTTSSEEEEESS----EEETTEEEEEEEETTEEEEEEEEEPPTT----TTHHHHHHHHHHHHHHHHHHHHHHHHHHHHHHHHHHHHHHHHHHHHHHHHHHHHHHHHHHHHT-HHHHHHHHHHHHHHHHHHHHHHHHHHHHHHHHHHHHHHHHHHHHHTB--------GGG-